Protein AF-A0A7C8UYN5-F1 (afdb_monomer_lite)

Secondary structure (DSSP, 8-state):
--GGGS-HHHHHHHHHT-S-HHHHHHHHHH-HHHHGGGGSTTHHHHHHHHHHHHHHHH--HHHHHHHHHHHHHHHT-GGGGGG-----HHHHHHHTTTS-HHHHHHHHHHHHHHHHHHHHHHHHHH-TTSPPPSSPPPHHHHHHHHHHHHHHHHHHHHT--TT-SS------SS-TTHHHHHHHTT--SSSTTTHHHHHHHHHHHHHHHHHHHHHHHHHHHTTT---SSHHHHHHHHHHHHHHHHH-HHHHHSS-S-HHHHHHHHHS-HHHHHHHHHHHHHHHHHTT--S-------------SHHHHHHHHHHHHT--SHHHHHHHHHHHHHHHHHS-TT-HHHHHHTTHHHHHHHHHHHSPPP--TT-HHHHHHHHHHHHHHHHHHHHHHHHTGGG-S-HHHH--EEEEE--------------------EEEEE---TT-HHHHHHHHHHHHH-TT-TTBTT--TTPPP----SSHHHHHHHHHHHHHHHHHHHHHHHHHHHHHHHHHH-HHHHHHTHHHHHHHTSHHHHHHHHHHHHHHHHHHHHHHHHHHHHHHHHHTT-TTGGGSGGG---SS--GGG-SSHHHIIIIIS-GGGHHHHHHHHHHHHHHHH-S-GGGS-HHHHHHHHHHHHHHHHHHHHHHHHHHHHHHHHHTT-PPPTTPPPHHHHHHHHHHHHHHHHHHHHHHHHHTT----HHHHHH-HHHHHHHHHHHHHHHHHHHIIIIIHHHHHHTTPPPTTSSS---

Foldseek 3Di:
DDPVPDDPVVLLVVLLQAQAPVVSVVCLVVDVNNVVVCVDPCVVVSVVSNLVNVCVPQDDLLLLLLQVLVVCCVPPAPVCVVVPPDDDPVNSVVSSVVGDSVSSNVLLVVLLVVLVVVVVVLQCVPCVPDDRPPDDPPPVVSSVSSVVSSNVVSVLSVPDHPPDPDGDAPPDDDPPPVVVVVVVVPDDDDPCPPVVVVCVVVCVVVVCVVVVVVVCCCVVCVVVCPPVDPVSVVVVVVVVVVDNRPDPPVVVVPPDDPVVVVVLVVDPPVVNVVVVVVVVCVVVVVVDPDDDDDDDDDDDDDPDPVVLVVCVVVLLVCLALVVLLVVLLVLQLVLQLDALPDPVSVVSLCVSVVSLVCCLVPPHADALPCLVSLVVLLVSLLSSLLLNLLCCLQDPLVHSPSQVVKWFWAFDPPPPPDPDDDDDDDPDDPPTDTDTHGQPNPDSVSSSVVSVVSSQQLQQQRMPNHDPQFADFDFDPDLVVLLVVLVVLLVVLVVLLVVLVVVVVLLVCCQPPVVNVVVVVVSNVVSVDPLSVLLSVLSNVVSNVLSVVSNVLSVQLCVCCVVVPPDCSVPSSSRGDQAYDPLQLLALCSCVRHGPRSRNQSSQQSVLLSVLCVPLNDDLVPGDPVSNVVSVLSSLQSSLQSVLCSNLSSLVSLCSNNVPDDDPPDDALSVLSSVLSNVSSVRVVVVVVVCVVVVHDPDSVRQVVDPVSSVNSNVVSSSVSSPSCVPSHVVSSCVSSPADDPPDPDDGD

Organism: Orbilia oligospora (NCBI:txid2813651)

Sequence (749 aa):
MSLLSLPFELKLHILGDISSEVDLQSLTSSCTELRTIKDSKYWPDVKQKVLDNEARENTTVELVTLSKLLEVKKTAGYTGFANLPEIGEKTLKSDLKNIDLQVLCNLRLTIRWCTKKFYKAYMKATAPNDPPLTFPPPLVTMKELDDAVCYLWLILEANSDPRSSYPCMLRAPILDWQVYKAAQELYDGAVTHRFGYMHLVIDDKLVKLGKACKKALLKRFGNILDFASEKDKSSFFYWIDTFTKWGFPKIILLGAKIERLKTLLSVPMRERVKLVEDIYRFAVILDDRHGCLSRSTRQRRQECLPVAIAILANAMALNTLQLACATTPLITITILSLPTTSLIRQILYPLPALLFFQTLISPPKFPSSDIDAIQEAFKLGTLYSSFGFAFCHYLYAYGYNTPKYFYKLKLINKSSNNNENGGANNTKEKSEEFEREEYPENSWWGRVKWSLSLVTALRGIGWNFQISSLPETKFPSSKGACIRQTAVTIILAHVSWFTAGAICGFIARLLRDPEFAGRYSLLHSLFGNMLVQMAVVSGAWGIRNIAFTVLLSSYLKIIFVGLEVGGGWGDIQQWPRMFGYFEDCWSVKSVWGKVWHQSIRKCIQVPGDKIANMVFGTDPKRLPYPIQLLRRVFLLFSAFSISGFIHASGSYFIVVGTNYTQPPGKNPPWYYTFLFFISQALFIIVEEVTFWVLGVFNTGAEVKKSKVRWIFGIGYTTLWFIWCTPVLWADPESRVVGFMPLGMEGEGI

pLDDT: mean 72.73, std 21.85, range [27.45, 97.69]

Structure (mmCIF, N/CA/C/O backbone):
data_AF-A0A7C8UYN5-F1
#
_entry.id   AF-A0A7C8UYN5-F1
#
loop_
_atom_site.group_PDB
_atom_site.id
_atom_site.type_symbol
_atom_site.label_atom_id
_atom_site.label_alt_id
_atom_site.label_comp_id
_atom_site.label_asym_id
_atom_site.label_entity_id
_atom_site.label_seq_id
_atom_site.pdbx_PDB_ins_code
_atom_site.Cartn_x
_atom_site.Cartn_y
_atom_site.Cartn_z
_atom_site.occupancy
_atom_site.B_iso_or_equiv
_atom_site.auth_seq_id
_atom_site.auth_comp_id
_atom_site.auth_asym_id
_atom_site.auth_atom_id
_atom_site.pdbx_PDB_model_num
ATOM 1 N N . MET A 1 1 ? 47.851 78.051 3.483 1.00 57.28 1 MET A N 1
ATOM 2 C CA . MET A 1 1 ? 47.819 78.293 2.024 1.00 57.28 1 MET A CA 1
ATOM 3 C C . MET A 1 1 ? 46.411 77.970 1.549 1.00 57.28 1 MET A C 1
ATOM 5 O O . MET A 1 1 ? 45.900 76.931 1.950 1.00 57.28 1 MET A O 1
ATOM 9 N N . SER A 1 2 ? 45.742 78.861 0.815 1.00 72.44 2 SER A N 1
ATOM 10 C CA . SER A 1 2 ? 44.385 78.571 0.331 1.00 72.44 2 SER A CA 1
ATOM 11 C C . SER A 1 2 ? 44.448 77.456 -0.714 1.00 72.44 2 SER A C 1
ATOM 13 O O . SER A 1 2 ? 45.370 77.441 -1.530 1.00 72.44 2 SER A O 1
ATOM 15 N N . LEU A 1 3 ? 43.475 76.539 -0.731 1.00 69.88 3 LEU A N 1
ATOM 16 C CA . LEU A 1 3 ? 43.363 75.534 -1.799 1.00 69.88 3 LEU A CA 1
ATOM 17 C C . LEU A 1 3 ? 43.325 76.194 -3.189 1.00 69.88 3 LEU A C 1
ATOM 19 O O . LEU A 1 3 ? 43.800 75.611 -4.159 1.00 69.88 3 LEU A O 1
ATOM 23 N N . LEU A 1 4 ? 42.851 77.443 -3.275 1.00 72.12 4 LEU A N 1
ATOM 24 C CA . LEU A 1 4 ? 42.855 78.255 -4.494 1.00 72.12 4 LEU A CA 1
ATOM 25 C C . LEU A 1 4 ? 44.264 78.470 -5.059 1.00 72.12 4 LEU A C 1
ATOM 27 O O . LEU A 1 4 ? 44.443 78.364 -6.269 1.00 72.12 4 LEU A O 1
ATOM 31 N N . SER A 1 5 ? 45.258 78.703 -4.197 1.00 80.38 5 SER A N 1
ATOM 32 C CA . SER A 1 5 ? 46.627 79.060 -4.591 1.00 80.38 5 SER A CA 1
ATOM 33 C C . SER A 1 5 ? 47.533 77.861 -4.886 1.00 80.38 5 SER A C 1
ATOM 35 O O . SER A 1 5 ? 48.714 78.049 -5.162 1.00 80.38 5 SER A O 1
ATOM 37 N N . LEU A 1 6 ? 47.020 76.630 -4.790 1.00 86.12 6 LEU A N 1
ATOM 38 C CA . LEU A 1 6 ? 47.802 75.445 -5.133 1.00 86.12 6 LEU A CA 1
ATOM 39 C C . LEU A 1 6 ? 47.871 75.265 -6.661 1.00 86.12 6 LEU A C 1
ATOM 41 O O . LEU A 1 6 ? 46.830 75.385 -7.322 1.00 86.12 6 LEU A O 1
ATOM 45 N N . PRO A 1 7 ? 49.051 74.935 -7.222 1.00 90.12 7 PRO A N 1
ATOM 46 C CA . PRO A 1 7 ? 49.184 74.537 -8.620 1.00 90.12 7 PRO A CA 1
ATOM 47 C C . PRO A 1 7 ? 48.244 73.380 -8.968 1.00 90.12 7 PRO A C 1
ATOM 49 O O . PRO A 1 7 ? 47.935 72.537 -8.118 1.00 90.12 7 PRO A O 1
ATOM 52 N N . PHE A 1 8 ? 47.780 73.336 -10.215 1.00 89.00 8 PHE A N 1
ATOM 53 C CA . PHE A 1 8 ? 46.820 72.333 -10.679 1.00 89.00 8 PHE A CA 1
ATOM 54 C C . PHE A 1 8 ? 47.363 70.905 -10.515 1.00 89.00 8 PHE A C 1
ATOM 56 O O . PHE A 1 8 ? 46.652 70.014 -10.058 1.00 89.00 8 PHE A O 1
ATOM 63 N N . GLU A 1 9 ? 48.653 70.718 -10.769 1.00 89.62 9 GLU A N 1
ATOM 64 C CA . GLU A 1 9 ? 49.385 69.463 -10.609 1.00 89.62 9 GLU A CA 1
ATOM 65 C C . GLU A 1 9 ? 49.393 69.005 -9.148 1.00 89.62 9 GLU A C 1
ATOM 67 O O . GLU A 1 9 ? 49.200 67.825 -8.859 1.00 89.62 9 GLU A O 1
ATOM 72 N N . LEU A 1 10 ? 49.543 69.946 -8.210 1.00 85.75 10 LEU A N 1
ATOM 73 C CA . LEU A 1 10 ? 49.520 69.642 -6.782 1.00 85.75 10 LEU A CA 1
ATOM 74 C C . LEU A 1 10 ? 48.108 69.262 -6.321 1.00 85.75 10 LEU A C 1
ATOM 76 O O . LEU A 1 10 ? 47.950 68.367 -5.498 1.00 85.75 10 LEU A O 1
ATOM 80 N N . LYS A 1 11 ? 47.069 69.891 -6.886 1.00 89.94 11 LYS A N 1
ATOM 81 C CA . LYS A 1 11 ? 45.670 69.507 -6.637 1.00 89.94 11 LYS A CA 1
ATOM 82 C C . LYS A 1 11 ? 45.378 68.100 -7.160 1.00 89.94 11 LYS A C 1
ATOM 84 O O . LYS A 1 11 ? 44.735 67.325 -6.459 1.00 89.94 11 LYS A O 1
ATOM 89 N N . LEU A 1 12 ? 45.879 67.751 -8.349 1.00 89.50 12 LEU A N 1
ATOM 90 C CA . LEU A 1 12 ? 45.783 66.390 -8.887 1.00 89.50 12 LEU A CA 1
ATOM 91 C C . LEU A 1 12 ? 46.515 65.375 -8.003 1.00 89.50 12 LEU A C 1
ATOM 93 O O . LEU A 1 12 ? 45.992 64.286 -7.785 1.00 89.50 12 LEU A O 1
ATOM 97 N N . HIS A 1 13 ? 47.685 65.732 -7.467 1.00 85.56 13 HIS A N 1
ATOM 98 C CA . HIS A 1 13 ? 48.435 64.872 -6.549 1.00 85.56 13 HIS A CA 1
ATOM 99 C C . HIS A 1 13 ? 47.675 64.648 -5.237 1.00 85.56 13 HIS A C 1
ATOM 101 O O . HIS A 1 13 ? 47.479 63.507 -4.835 1.00 85.56 13 HIS A O 1
ATOM 107 N N . ILE A 1 14 ? 47.164 65.719 -4.620 1.00 86.19 14 ILE A N 1
ATOM 108 C CA . ILE A 1 14 ? 46.371 65.644 -3.383 1.00 86.19 14 ILE A CA 1
ATOM 109 C C . ILE A 1 14 ? 45.129 64.773 -3.585 1.00 86.19 14 ILE A C 1
ATOM 111 O O . ILE A 1 14 ? 44.819 63.948 -2.734 1.00 86.19 14 ILE A O 1
ATOM 115 N N . LEU A 1 15 ? 44.419 64.942 -4.706 1.00 88.62 15 LEU A N 1
ATOM 116 C CA . LEU A 1 15 ? 43.249 64.121 -5.012 1.00 88.62 15 LEU A CA 1
ATOM 117 C C . LEU A 1 15 ? 43.621 62.665 -5.306 1.00 88.62 15 LEU A C 1
ATOM 119 O O . LEU A 1 15 ? 42.884 61.769 -4.909 1.00 88.62 15 LEU A O 1
ATOM 123 N N . GLY A 1 16 ? 44.745 62.435 -5.986 1.00 86.00 16 GLY A N 1
ATOM 124 C CA . GLY A 1 16 ? 45.248 61.103 -6.310 1.00 86.00 16 GLY A CA 1
ATOM 125 C C . GLY A 1 16 ? 45.734 60.314 -5.095 1.00 86.00 16 GLY A C 1
ATOM 126 O O . GLY A 1 16 ? 45.709 59.092 -5.152 1.00 86.00 16 GLY A O 1
ATOM 127 N N . ASP A 1 17 ? 46.120 60.983 -4.005 1.00 84.94 17 ASP A N 1
ATOM 128 C CA . ASP A 1 17 ? 46.572 60.360 -2.751 1.00 84.94 17 ASP A CA 1
ATOM 129 C C . ASP A 1 17 ? 45.427 60.018 -1.783 1.00 84.94 17 ASP A C 1
ATOM 131 O O . ASP A 1 17 ? 45.658 59.489 -0.695 1.00 84.94 17 ASP A O 1
ATOM 135 N N . ILE A 1 18 ? 44.176 60.307 -2.150 1.00 85.38 18 ILE A N 1
ATOM 136 C CA . ILE A 1 18 ? 43.024 59.959 -1.317 1.00 85.38 18 ILE A CA 1
ATOM 137 C C . ILE A 1 18 ? 42.875 58.431 -1.259 1.00 85.38 18 ILE A C 1
ATOM 139 O O . ILE A 1 18 ? 42.995 57.734 -2.266 1.00 85.38 18 ILE A O 1
ATOM 143 N N . SER A 1 19 ? 42.600 57.911 -0.062 1.00 75.44 19 SER A N 1
ATOM 144 C CA . SER A 1 19 ? 42.584 56.471 0.231 1.00 75.44 19 SER A CA 1
ATOM 145 C C . SER A 1 19 ? 41.237 55.775 -0.003 1.00 75.44 19 SER A C 1
ATOM 147 O O . SER A 1 19 ? 41.149 54.553 0.144 1.00 75.44 19 SER A O 1
ATOM 149 N N . SER A 1 20 ? 40.174 56.522 -0.337 1.00 78.44 20 SER A N 1
ATOM 150 C CA . SER A 1 20 ? 38.882 55.946 -0.730 1.00 78.44 20 SER A CA 1
ATOM 151 C C . SER A 1 20 ? 38.098 56.794 -1.732 1.00 78.44 20 SER A C 1
ATOM 153 O O . SER A 1 20 ? 38.098 58.028 -1.676 1.00 78.44 20 SER A O 1
ATOM 155 N N . GLU A 1 21 ? 37.349 56.133 -2.615 1.00 77.81 21 GLU A N 1
ATOM 156 C CA . GLU A 1 21 ? 36.491 56.790 -3.602 1.00 77.81 21 GLU A CA 1
ATOM 157 C C . GLU A 1 21 ? 35.384 57.620 -2.928 1.00 77.81 21 GLU A C 1
ATOM 159 O O . GLU A 1 21 ? 35.004 58.681 -3.425 1.00 77.81 21 GLU A O 1
ATOM 164 N N . VAL A 1 22 ? 34.892 57.191 -1.757 1.00 71.56 22 VAL A N 1
ATOM 165 C CA . VAL A 1 22 ? 33.890 57.948 -0.981 1.00 71.56 22 VAL A CA 1
ATOM 166 C C . VAL A 1 22 ? 34.446 59.288 -0.533 1.00 71.56 22 VAL A C 1
ATOM 168 O O . VAL A 1 22 ? 33.753 60.300 -0.635 1.00 71.56 22 VAL A O 1
ATOM 171 N N . ASP A 1 23 ? 35.681 59.300 -0.038 1.00 78.56 23 ASP A N 1
ATOM 172 C CA . ASP A 1 23 ? 36.316 60.522 0.438 1.00 78.56 23 ASP A CA 1
ATOM 173 C C . ASP A 1 23 ? 36.646 61.437 -0.744 1.00 78.56 23 ASP A C 1
ATOM 175 O O . ASP A 1 23 ? 36.389 62.636 -0.666 1.00 78.56 23 ASP A O 1
ATOM 179 N N . LEU A 1 24 ? 37.067 60.875 -1.885 1.00 85.75 24 LEU A N 1
ATOM 180 C CA . LEU A 1 24 ? 37.247 61.618 -3.135 1.00 85.75 24 LEU A CA 1
ATOM 181 C C . LEU A 1 24 ? 35.930 62.267 -3.597 1.00 85.75 24 LEU A C 1
ATOM 183 O O . LEU A 1 24 ? 35.899 63.455 -3.928 1.00 85.75 24 LEU A O 1
ATOM 187 N N . GLN A 1 25 ? 34.823 61.517 -3.594 1.00 80.50 25 GLN A N 1
ATOM 188 C CA . GLN A 1 25 ? 33.498 62.025 -3.967 1.00 80.50 25 GLN A CA 1
ATOM 189 C C . GLN A 1 25 ? 32.995 63.080 -2.976 1.00 80.50 25 GLN A C 1
ATOM 191 O O . GLN A 1 25 ? 32.455 64.105 -3.393 1.00 80.50 25 GLN A O 1
ATOM 196 N N . SER A 1 26 ? 33.194 62.869 -1.675 1.00 76.94 26 SER A N 1
ATOM 197 C CA . SER A 1 26 ? 32.811 63.820 -0.630 1.00 76.94 26 SER A CA 1
ATOM 198 C C . SER A 1 26 ? 33.602 65.123 -0.751 1.00 76.94 26 SER A C 1
ATOM 200 O O . SER A 1 26 ? 33.014 66.207 -0.755 1.00 76.94 26 SER A O 1
ATOM 202 N N . LEU A 1 27 ? 34.923 65.028 -0.926 1.00 82.38 27 LEU A N 1
ATOM 203 C CA . LEU A 1 27 ? 35.824 66.172 -1.035 1.00 82.38 27 LEU A CA 1
ATOM 204 C C . LEU A 1 27 ? 35.528 66.997 -2.294 1.00 82.38 27 LEU A C 1
ATOM 206 O O . LEU A 1 27 ? 35.374 68.211 -2.208 1.00 82.38 27 LEU A O 1
ATOM 210 N N . THR A 1 28 ? 35.358 66.347 -3.449 1.00 84.81 28 THR A N 1
ATOM 211 C CA . THR A 1 28 ? 35.028 67.037 -4.713 1.00 84.81 28 THR A CA 1
ATOM 212 C C . THR A 1 28 ? 33.603 67.589 -4.762 1.00 84.81 28 THR A C 1
ATOM 214 O O . THR A 1 28 ? 33.337 68.561 -5.470 1.00 84.81 28 THR A O 1
ATOM 217 N N . SER A 1 29 ? 32.674 67.018 -3.992 1.00 77.81 29 SER A N 1
ATOM 218 C CA . SER A 1 29 ? 31.318 67.565 -3.862 1.00 77.81 29 SER A CA 1
ATOM 219 C C . SER A 1 29 ? 31.284 68.784 -2.940 1.00 77.81 29 SER A C 1
ATOM 221 O O . SER A 1 29 ? 30.572 69.748 -3.234 1.00 77.81 29 SER A O 1
ATOM 223 N N . SER A 1 30 ? 32.071 68.756 -1.862 1.00 77.44 30 SER A N 1
ATOM 224 C CA . SER A 1 30 ? 32.066 69.776 -0.805 1.00 77.44 30 SER A CA 1
ATOM 225 C C . SER A 1 30 ? 32.988 70.965 -1.100 1.00 77.44 30 SER A C 1
ATOM 227 O O . SER A 1 30 ? 32.722 72.063 -0.626 1.00 77.44 30 SER A O 1
ATOM 229 N N . CYS A 1 31 ? 34.045 70.770 -1.894 1.00 84.62 31 CYS A N 1
ATOM 230 C CA . CYS A 1 31 ? 35.003 71.809 -2.277 1.00 84.62 31 CYS A CA 1
ATOM 231 C C . CYS A 1 31 ? 34.793 72.206 -3.743 1.00 84.62 31 CYS A C 1
ATOM 233 O O . CYS A 1 31 ? 35.089 71.441 -4.665 1.00 84.62 31 CYS A O 1
ATOM 235 N N . THR A 1 32 ? 34.271 73.413 -3.962 1.00 81.69 32 THR A N 1
ATOM 236 C CA . THR A 1 32 ? 33.956 73.966 -5.289 1.00 81.69 32 THR A CA 1
ATOM 237 C C . THR A 1 32 ? 35.170 74.020 -6.212 1.00 81.69 32 THR A C 1
ATOM 239 O O . THR A 1 32 ? 35.045 73.812 -7.415 1.00 81.69 32 THR A O 1
ATOM 242 N N . GLU A 1 33 ? 36.354 74.216 -5.646 1.00 80.56 33 GLU A N 1
ATOM 243 C CA . GLU A 1 33 ? 37.623 74.377 -6.353 1.00 80.56 33 GLU A CA 1
ATOM 244 C C . GLU A 1 33 ? 38.173 73.047 -6.875 1.00 80.56 33 GLU A C 1
ATOM 246 O O . GLU A 1 33 ? 38.881 73.020 -7.878 1.00 80.56 33 GLU A O 1
ATOM 251 N N . LEU A 1 34 ? 37.850 71.941 -6.199 1.00 84.69 34 LEU A N 1
ATOM 252 C CA . LEU A 1 34 ? 38.214 70.589 -6.626 1.00 84.69 34 LEU A CA 1
ATOM 253 C C . LEU A 1 34 ? 37.150 69.986 -7.551 1.00 84.69 34 LEU A C 1
ATOM 255 O O . LEU A 1 34 ? 37.419 69.010 -8.249 1.00 84.69 34 LEU A O 1
ATOM 259 N N . ARG A 1 35 ? 35.952 70.581 -7.600 1.00 86.12 35 ARG A N 1
ATOM 260 C CA . ARG A 1 35 ? 34.853 70.133 -8.460 1.00 86.12 35 ARG A CA 1
ATOM 261 C C . ARG A 1 35 ? 35.193 70.256 -9.944 1.00 86.12 35 ARG A C 1
ATOM 263 O O . ARG A 1 35 ? 34.884 69.342 -10.695 1.00 86.12 35 ARG A O 1
ATOM 270 N N . THR A 1 36 ? 35.870 71.329 -10.354 1.00 85.19 36 THR A N 1
ATOM 271 C CA . THR A 1 36 ? 36.264 71.563 -11.759 1.00 85.19 36 THR A CA 1
ATOM 272 C C . THR A 1 36 ? 37.282 70.543 -12.272 1.00 85.19 36 THR A C 1
ATOM 274 O O . THR A 1 36 ? 37.363 70.293 -13.472 1.00 85.19 36 THR A O 1
ATOM 277 N N . ILE A 1 37 ? 38.028 69.891 -11.372 1.00 86.88 37 ILE A N 1
ATOM 278 C CA . ILE A 1 37 ? 38.976 68.826 -11.725 1.00 86.88 37 ILE A CA 1
ATOM 279 C C . ILE A 1 37 ? 38.239 67.581 -12.235 1.00 86.88 37 ILE A C 1
ATOM 281 O O . ILE A 1 37 ? 38.787 66.859 -13.068 1.00 86.88 37 ILE A O 1
ATOM 285 N N . LYS A 1 38 ? 36.983 67.369 -11.812 1.00 86.06 38 LYS A N 1
ATOM 286 C CA . LYS A 1 38 ? 36.126 66.264 -12.267 1.00 86.06 38 LYS A CA 1
ATOM 287 C C . LYS A 1 38 ? 35.882 66.279 -13.775 1.00 86.06 38 LYS A C 1
ATOM 289 O O . LYS A 1 38 ? 35.757 65.219 -14.383 1.00 86.06 38 LYS A O 1
ATOM 294 N N . ASP A 1 39 ? 35.855 67.473 -14.354 1.00 87.25 39 ASP A N 1
ATOM 295 C CA . ASP A 1 39 ? 35.611 67.690 -15.779 1.00 87.25 39 ASP A CA 1
ATOM 296 C C . ASP A 1 39 ? 36.923 67.752 -16.583 1.00 87.25 39 ASP A C 1
ATOM 298 O O . ASP A 1 39 ? 36.915 67.907 -17.803 1.00 87.25 39 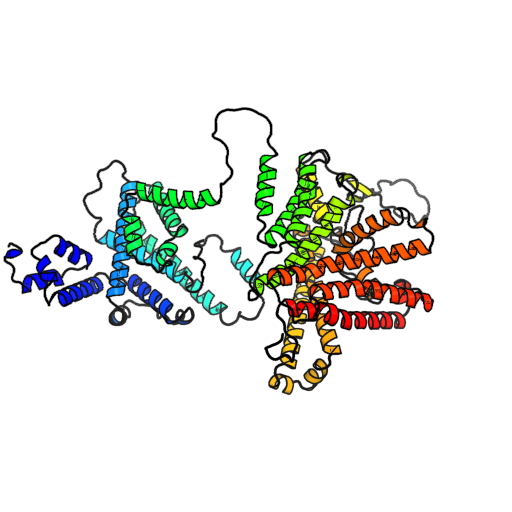ASP A O 1
ATOM 302 N N . SER A 1 40 ? 38.076 67.622 -15.915 1.00 90.19 40 SER A N 1
ATOM 303 C CA . SER A 1 40 ? 39.380 67.619 -16.574 1.00 90.19 40 SER A CA 1
ATOM 304 C C . SER 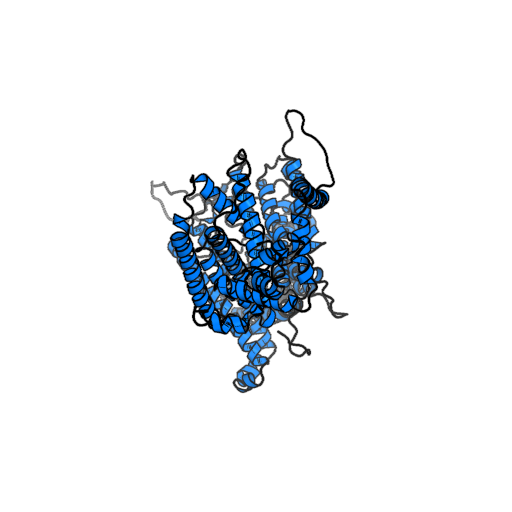A 1 40 ? 39.698 66.262 -17.205 1.00 90.19 40 SER A C 1
ATOM 306 O O . SER A 1 40 ? 39.305 65.206 -16.705 1.00 90.19 40 SER A O 1
ATOM 308 N N . LYS A 1 41 ? 40.523 66.273 -18.259 1.00 91.38 41 LYS A N 1
ATOM 309 C CA . LYS A 1 41 ? 41.015 65.043 -18.906 1.00 91.38 41 LYS A CA 1
ATOM 310 C C . LYS A 1 41 ? 41.833 64.127 -17.980 1.00 91.38 41 LYS A C 1
ATOM 312 O O . LYS A 1 41 ? 42.033 62.971 -18.323 1.00 91.38 41 LYS A O 1
ATOM 317 N N . TYR A 1 42 ? 42.296 64.635 -16.833 1.00 89.38 42 TYR A N 1
ATOM 318 C CA . TYR A 1 42 ? 43.110 63.905 -15.851 1.00 89.38 42 TYR A CA 1
ATOM 319 C C . TYR A 1 42 ? 42.271 63.229 -14.757 1.00 89.38 42 TYR A C 1
ATOM 321 O O . TYR A 1 42 ? 42.800 62.497 -13.923 1.00 89.38 42 TYR A O 1
ATOM 329 N N . TRP A 1 43 ? 40.957 63.467 -14.735 1.00 90.94 43 TRP A N 1
ATOM 330 C CA . TRP A 1 43 ? 40.057 62.857 -13.761 1.00 90.94 43 TRP A CA 1
ATOM 331 C C . TRP A 1 43 ? 40.046 61.317 -13.780 1.00 90.94 43 TRP A C 1
ATOM 333 O O . TRP A 1 43 ? 40.000 60.730 -12.696 1.00 90.94 43 TRP A O 1
ATOM 343 N N . PRO A 1 44 ? 40.125 60.635 -14.944 1.00 89.25 44 PRO A N 1
ATOM 344 C CA . PRO A 1 44 ? 40.264 59.180 -14.978 1.00 89.25 44 PRO A CA 1
ATOM 345 C C . PRO A 1 44 ? 41.520 58.693 -14.247 1.00 89.25 44 PRO A C 1
ATOM 347 O O . PRO A 1 44 ? 41.425 57.751 -13.468 1.00 89.25 44 PRO A O 1
ATOM 350 N N . ASP A 1 45 ? 42.653 59.383 -14.407 1.00 87.88 45 ASP A N 1
ATOM 351 C CA . ASP A 1 45 ? 43.916 59.020 -13.748 1.00 87.88 45 ASP A CA 1
ATOM 352 C C . ASP A 1 45 ? 43.844 59.230 -12.231 1.00 87.88 45 ASP A C 1
ATOM 354 O O . ASP A 1 45 ? 44.327 58.402 -11.461 1.00 87.88 45 ASP A O 1
ATOM 358 N N . VAL A 1 46 ? 43.205 60.317 -11.782 1.00 88.81 46 VAL A N 1
ATOM 359 C CA . VAL A 1 46 ? 42.949 60.570 -10.353 1.00 88.81 46 VAL A CA 1
ATOM 360 C C . VAL A 1 46 ? 42.052 59.481 -9.770 1.00 88.81 46 VAL A C 1
ATOM 362 O O . VAL A 1 46 ? 42.364 58.932 -8.717 1.00 88.81 46 VAL A O 1
ATOM 365 N N . LYS A 1 47 ? 40.964 59.126 -10.462 1.00 85.06 47 LYS A N 1
ATOM 366 C CA . LYS A 1 47 ? 40.081 58.034 -10.041 1.00 85.06 47 LYS A CA 1
ATOM 367 C C . LYS A 1 47 ? 40.813 56.704 -9.978 1.00 85.06 47 LYS A C 1
ATOM 369 O O . LYS A 1 47 ? 40.657 55.998 -8.991 1.00 85.06 47 LYS A O 1
ATOM 374 N N . GLN A 1 48 ? 41.622 56.386 -10.985 1.00 83.44 48 GLN A N 1
ATOM 375 C CA . GLN A 1 48 ? 42.388 55.147 -11.005 1.00 83.44 48 GLN A CA 1
ATOM 376 C C . GLN A 1 48 ? 43.392 55.101 -9.851 1.00 83.44 48 GLN A C 1
ATOM 378 O O . GLN A 1 48 ? 43.439 54.103 -9.147 1.00 83.44 48 GLN A O 1
ATOM 383 N N . LYS A 1 49 ? 44.110 56.196 -9.567 1.00 85.12 49 LYS A N 1
ATOM 384 C CA . LYS A 1 49 ? 45.021 56.269 -8.412 1.00 85.12 49 LYS A CA 1
ATOM 385 C C . LYS A 1 49 ? 44.307 56.097 -7.073 1.00 85.12 49 LYS A C 1
ATOM 387 O O . LYS A 1 49 ? 44.813 55.397 -6.203 1.00 85.12 49 LYS A O 1
ATOM 392 N N . VAL A 1 50 ? 43.127 56.694 -6.905 1.00 81.88 50 VAL A N 1
ATOM 393 C CA . VAL A 1 50 ? 42.326 56.526 -5.682 1.00 81.88 50 VAL A CA 1
ATOM 394 C C . VAL A 1 50 ? 41.791 55.100 -5.559 1.00 81.88 50 VAL A C 1
ATOM 396 O O . VAL A 1 50 ? 41.825 54.541 -4.465 1.00 81.88 50 VAL A O 1
ATOM 399 N N . LEU A 1 51 ? 41.372 54.477 -6.665 1.00 75.56 51 LEU A N 1
ATOM 400 C CA . LEU A 1 51 ? 41.008 53.057 -6.697 1.00 75.56 51 LEU A CA 1
ATOM 401 C C . LEU A 1 51 ? 42.208 52.167 -6.349 1.00 75.56 51 LEU A C 1
ATOM 403 O O . LEU A 1 51 ? 42.065 51.234 -5.564 1.00 75.56 51 LEU A O 1
ATOM 407 N N . ASP A 1 52 ? 43.398 52.477 -6.862 1.00 75.69 52 ASP A N 1
ATOM 408 C CA . ASP A 1 52 ? 44.630 51.745 -6.564 1.00 75.69 52 ASP A CA 1
ATOM 409 C C . ASP A 1 52 ? 45.041 51.913 -5.091 1.00 75.69 52 ASP A C 1
ATOM 411 O O . ASP A 1 52 ? 45.471 50.951 -4.450 1.00 75.69 52 ASP A O 1
ATOM 415 N N . ASN A 1 53 ? 44.869 53.106 -4.514 1.00 77.38 53 ASN A N 1
ATOM 416 C CA . ASN A 1 53 ? 45.101 53.362 -3.091 1.00 77.38 53 ASN A CA 1
ATOM 417 C C . ASN A 1 53 ? 44.096 52.621 -2.208 1.00 77.38 53 ASN A C 1
ATOM 419 O O . ASN A 1 53 ? 44.491 51.963 -1.243 1.00 77.38 53 ASN A O 1
ATOM 423 N N . GLU A 1 54 ? 42.812 52.668 -2.562 1.00 71.12 54 GLU A N 1
ATOM 424 C CA . GLU A 1 54 ? 41.753 51.947 -1.860 1.00 71.12 54 GLU A CA 1
ATOM 425 C C . GLU A 1 54 ? 41.937 50.428 -1.975 1.00 71.12 54 GLU A C 1
ATOM 427 O O . GLU A 1 54 ? 41.708 49.687 -1.016 1.00 71.12 54 GLU A O 1
ATOM 432 N N . ALA A 1 55 ? 42.442 49.946 -3.108 1.00 68.19 55 ALA A N 1
ATOM 433 C CA . ALA A 1 55 ? 42.832 48.558 -3.256 1.00 68.19 55 ALA A CA 1
ATOM 434 C C . ALA A 1 55 ? 44.051 48.226 -2.377 1.00 68.19 55 ALA A C 1
ATOM 436 O O . ALA A 1 55 ? 44.048 47.222 -1.666 1.00 68.19 55 ALA A O 1
ATOM 437 N N . ARG A 1 56 ? 45.084 49.071 -2.364 1.00 71.94 56 ARG A N 1
ATOM 438 C CA . ARG A 1 56 ? 46.352 48.816 -1.665 1.00 71.94 56 ARG A CA 1
ATOM 439 C C . ARG A 1 56 ? 46.240 48.849 -0.141 1.00 71.94 56 ARG A C 1
ATOM 441 O O . ARG A 1 56 ? 46.801 47.986 0.525 1.00 71.94 56 ARG A O 1
ATOM 448 N N . GLU A 1 57 ? 45.565 49.844 0.421 1.00 67.19 57 GLU A N 1
ATOM 449 C CA . GLU A 1 57 ? 45.580 50.099 1.876 1.00 67.19 57 GLU A CA 1
ATOM 450 C C . GLU A 1 57 ? 44.519 49.306 2.641 1.00 67.19 57 GLU A C 1
ATOM 452 O O . GLU A 1 57 ? 44.501 49.219 3.874 1.00 67.19 57 GLU A O 1
ATOM 457 N N . ASN A 1 58 ? 43.584 48.759 1.883 1.00 64.56 58 ASN A N 1
ATOM 458 C CA . ASN A 1 58 ? 42.236 48.620 2.365 1.00 64.56 58 ASN A CA 1
ATOM 459 C C . ASN A 1 58 ? 41.645 47.276 1.912 1.00 64.56 58 ASN A C 1
ATOM 461 O O . ASN A 1 58 ? 40.750 46.767 2.590 1.00 64.56 58 ASN A O 1
ATOM 465 N N . THR A 1 59 ? 42.154 46.645 0.850 1.00 68.00 59 THR A N 1
ATOM 466 C CA . THR A 1 59 ? 41.749 45.287 0.462 1.00 68.00 59 THR A CA 1
ATOM 467 C C . THR A 1 59 ? 42.168 44.253 1.497 1.00 68.00 59 THR A C 1
ATOM 469 O O . THR A 1 59 ? 43.332 44.172 1.884 1.00 68.00 59 THR A O 1
ATOM 472 N N . THR A 1 60 ? 41.211 43.428 1.905 1.00 71.81 60 THR A N 1
ATOM 473 C CA . THR A 1 60 ? 41.437 42.295 2.799 1.00 71.81 60 THR A CA 1
ATOM 474 C C . THR A 1 60 ? 41.357 40.976 2.037 1.00 71.81 60 THR A C 1
ATOM 476 O O . THR A 1 60 ? 40.786 40.903 0.942 1.00 71.81 60 THR A O 1
ATOM 479 N N . VAL A 1 61 ? 41.969 39.927 2.596 1.00 64.88 61 VAL A N 1
ATOM 480 C CA . VAL A 1 61 ? 41.978 38.580 1.997 1.00 64.88 61 VAL A CA 1
ATOM 481 C C . VAL A 1 61 ? 40.543 38.085 1.807 1.00 64.88 61 VAL A C 1
ATOM 483 O O . VAL A 1 61 ? 40.208 37.471 0.796 1.00 64.88 61 VAL A O 1
ATOM 486 N N . GLU A 1 62 ? 39.672 38.437 2.742 1.00 67.56 62 GLU A N 1
ATOM 487 C CA . GLU A 1 62 ? 38.248 38.152 2.762 1.00 67.56 62 GLU A CA 1
ATOM 488 C C . GLU A 1 62 ? 37.527 38.798 1.569 1.00 67.56 62 GLU A C 1
ATOM 490 O O . GLU A 1 62 ? 36.824 38.116 0.826 1.00 67.56 62 GLU A O 1
ATOM 495 N N . LEU A 1 63 ? 37.751 40.089 1.309 1.00 70.12 63 LEU A N 1
ATOM 496 C CA . LEU A 1 63 ? 37.097 40.795 0.201 1.00 70.12 63 LEU A CA 1
ATOM 497 C C . LEU A 1 63 ? 37.500 40.225 -1.171 1.00 70.12 63 LEU A C 1
ATOM 499 O O . LEU A 1 63 ? 36.657 40.062 -2.056 1.00 70.12 63 LEU A O 1
ATOM 503 N N . VAL A 1 64 ? 38.777 39.865 -1.328 1.00 73.25 64 VAL A N 1
ATOM 504 C CA . VAL A 1 64 ? 39.292 39.203 -2.539 1.00 73.25 64 VAL A CA 1
ATOM 505 C C . VAL A 1 64 ? 38.681 37.819 -2.714 1.00 73.25 64 VAL A C 1
ATOM 507 O O . VAL A 1 64 ? 38.248 37.465 -3.812 1.00 73.25 64 VAL A O 1
ATOM 510 N N . THR A 1 65 ? 38.592 37.058 -1.623 1.00 68.12 65 THR A N 1
ATOM 511 C CA . THR A 1 65 ? 37.957 35.736 -1.616 1.00 68.12 65 THR A CA 1
ATOM 512 C C . THR A 1 65 ? 36.485 35.837 -2.017 1.00 68.12 65 THR A C 1
ATOM 514 O O . THR A 1 65 ? 36.017 35.032 -2.820 1.00 68.12 65 THR A O 1
ATOM 517 N N . LEU A 1 66 ? 35.764 36.853 -1.529 1.00 69.25 66 LEU A N 1
ATOM 518 C CA . LEU A 1 66 ? 34.348 37.067 -1.838 1.00 69.25 66 LEU A CA 1
ATOM 519 C C . LEU A 1 66 ? 34.140 37.402 -3.312 1.00 69.25 66 LEU A C 1
ATOM 521 O O . LEU A 1 66 ? 33.255 36.839 -3.952 1.00 69.25 66 LEU A O 1
ATOM 525 N N . SER A 1 67 ? 34.984 38.273 -3.864 1.00 75.62 67 SER A N 1
ATOM 526 C CA . SER A 1 67 ? 34.939 38.629 -5.284 1.00 75.62 67 SER A CA 1
ATOM 527 C C . SER A 1 67 ? 35.150 37.403 -6.180 1.00 75.62 67 SER A C 1
ATOM 529 O O . SER A 1 67 ? 34.320 37.109 -7.041 1.00 75.62 67 SER A O 1
ATOM 531 N N . LYS A 1 68 ? 36.197 36.611 -5.907 1.00 70.19 68 LYS A N 1
ATOM 532 C CA . LYS A 1 68 ? 36.488 35.374 -6.650 1.00 70.19 68 LYS A CA 1
ATOM 533 C C . LYS A 1 68 ? 35.369 34.344 -6.536 1.00 70.19 68 LYS A C 1
ATOM 535 O O . LYS A 1 68 ? 35.019 33.698 -7.518 1.00 70.19 68 LYS A O 1
ATOM 540 N N . LEU A 1 69 ? 34.790 34.195 -5.347 1.00 63.41 69 LEU A N 1
ATOM 541 C CA . LEU A 1 69 ? 33.667 33.293 -5.108 1.00 63.41 69 LEU A CA 1
ATOM 542 C C . LEU A 1 69 ? 32.458 33.658 -5.983 1.00 63.41 69 LEU A C 1
ATOM 544 O O . LEU A 1 69 ? 31.854 32.786 -6.610 1.00 63.41 69 LEU A O 1
ATOM 548 N N . LEU A 1 70 ? 32.128 34.949 -6.053 1.00 66.44 70 LEU A N 1
ATOM 549 C CA . LEU A 1 70 ? 31.043 35.459 -6.892 1.00 66.44 70 LEU A CA 1
ATOM 550 C C . LEU A 1 70 ? 31.338 35.258 -8.388 1.00 66.44 70 LEU A C 1
ATOM 552 O O . LEU A 1 70 ? 30.438 34.907 -9.152 1.00 66.44 70 LEU A O 1
ATOM 556 N N . GLU A 1 71 ? 32.594 35.411 -8.807 1.00 67.31 71 GLU A N 1
ATOM 557 C CA . GLU A 1 71 ? 33.024 35.193 -10.191 1.00 67.31 71 GLU A CA 1
ATOM 558 C C . GLU A 1 71 ? 32.972 33.713 -10.609 1.00 67.31 71 GLU A C 1
ATOM 560 O O . GLU A 1 71 ? 32.427 33.387 -11.668 1.00 67.31 71 GLU A O 1
ATOM 565 N N . VAL A 1 72 ? 33.453 32.797 -9.761 1.00 61.34 72 VAL A N 1
ATOM 566 C CA . VAL A 1 72 ? 33.378 31.342 -9.993 1.00 61.34 72 VAL A CA 1
ATOM 567 C C . VAL A 1 72 ? 31.924 30.887 -10.099 1.00 61.34 72 VAL A C 1
ATOM 569 O O . VAL A 1 72 ? 31.582 30.105 -10.987 1.00 61.34 72 VAL A O 1
ATOM 572 N N . LYS A 1 73 ? 31.031 31.420 -9.256 1.00 63.56 73 LYS A N 1
ATOM 573 C CA . LYS A 1 73 ? 29.591 31.143 -9.360 1.00 63.56 73 LYS A CA 1
ATOM 574 C C . LYS A 1 73 ? 28.985 31.630 -10.669 1.00 63.56 73 LYS A C 1
ATOM 576 O O . LYS A 1 73 ? 28.129 30.947 -11.226 1.00 63.56 73 LYS A O 1
ATOM 581 N N . LYS A 1 74 ? 29.427 32.790 -11.157 1.00 65.00 74 LYS A N 1
ATOM 582 C CA . LYS A 1 74 ? 28.955 33.369 -12.417 1.00 65.00 74 LYS A CA 1
ATOM 583 C C . LYS A 1 74 ? 29.398 32.551 -13.635 1.00 65.00 74 LYS A C 1
ATOM 585 O O . LYS A 1 74 ? 28.672 32.516 -14.622 1.00 65.00 74 LYS A O 1
ATOM 590 N N . THR A 1 75 ? 30.572 31.920 -13.575 1.00 56.66 75 THR A N 1
ATOM 591 C CA . THR A 1 75 ? 31.232 31.304 -14.741 1.00 56.66 75 THR A CA 1
ATOM 592 C C . THR A 1 75 ? 31.151 29.777 -14.790 1.00 56.66 75 THR A C 1
ATOM 594 O O . THR A 1 75 ? 30.925 29.230 -15.865 1.00 56.66 75 THR A O 1
ATOM 597 N N . ALA A 1 76 ? 31.324 29.069 -13.669 1.00 51.12 76 ALA A N 1
ATOM 598 C CA . ALA A 1 76 ? 31.639 27.635 -13.693 1.00 51.12 76 ALA A CA 1
ATOM 599 C C . ALA A 1 76 ? 30.510 26.700 -13.221 1.00 51.12 76 ALA A C 1
ATOM 601 O O . ALA A 1 76 ? 30.586 25.488 -13.428 1.00 51.12 76 ALA A O 1
ATOM 602 N N . GLY A 1 77 ? 29.472 27.211 -12.551 1.00 58.06 77 GLY A N 1
ATOM 603 C CA . GLY A 1 77 ? 28.594 26.346 -11.756 1.00 58.06 77 GLY A CA 1
ATOM 604 C C . GLY A 1 77 ? 29.363 25.584 -10.655 1.00 58.06 77 GLY A C 1
ATOM 605 O O . GLY A 1 77 ? 30.563 25.766 -10.454 1.00 58.06 77 GLY A O 1
ATOM 606 N N . TYR A 1 78 ? 28.671 24.731 -9.894 1.00 46.56 78 TYR A N 1
ATOM 607 C CA . TYR A 1 78 ? 29.184 24.146 -8.639 1.00 46.56 78 TYR A CA 1
ATOM 608 C C . TYR A 1 78 ? 30.485 23.318 -8.777 1.00 46.56 78 TYR A C 1
ATOM 610 O O . TYR A 1 78 ? 31.195 23.114 -7.797 1.00 46.56 78 TYR A O 1
ATOM 618 N N . THR A 1 79 ? 30.848 22.864 -9.982 1.00 45.50 79 THR A N 1
ATOM 619 C CA . THR A 1 79 ? 32.040 22.030 -10.229 1.00 45.50 79 THR A CA 1
ATOM 620 C C . THR A 1 79 ? 33.370 22.785 -10.134 1.00 45.50 79 THR A C 1
ATOM 622 O O . THR A 1 79 ? 34.407 22.149 -9.974 1.00 45.50 79 THR A O 1
ATOM 625 N N . GLY A 1 80 ? 33.369 24.124 -10.184 1.00 51.81 80 GLY A N 1
ATOM 626 C CA . GLY A 1 80 ? 34.588 24.940 -10.046 1.00 51.81 80 GLY A CA 1
ATOM 627 C C . GLY A 1 80 ? 35.104 25.089 -8.607 1.00 51.81 80 GLY A C 1
ATOM 628 O O . GLY A 1 80 ? 36.246 25.493 -8.399 1.00 51.81 80 GLY A O 1
ATOM 629 N N . PHE A 1 81 ? 34.289 24.742 -7.606 1.00 50.25 81 PHE A N 1
ATOM 630 C CA . PHE A 1 81 ? 34.574 25.010 -6.192 1.00 50.25 81 PHE A CA 1
ATOM 631 C C . PHE A 1 81 ? 35.703 24.165 -5.596 1.00 50.25 81 PHE A C 1
ATOM 633 O O . PHE A 1 81 ? 36.448 24.652 -4.750 1.00 50.25 81 PHE A O 1
ATOM 640 N N . ALA A 1 82 ? 35.852 22.915 -6.040 1.00 48.44 82 ALA A N 1
ATOM 641 C CA . ALA A 1 82 ? 36.862 21.995 -5.509 1.00 48.44 82 ALA A CA 1
ATOM 642 C C . ALA A 1 82 ? 38.304 22.401 -5.871 1.00 48.44 82 ALA A C 1
ATOM 644 O O . ALA A 1 82 ? 39.249 21.931 -5.243 1.00 48.44 82 ALA A O 1
ATOM 645 N N . ASN A 1 83 ? 38.458 23.289 -6.857 1.00 49.62 83 ASN A N 1
ATOM 646 C CA . ASN A 1 83 ? 39.746 23.712 -7.397 1.00 49.62 83 ASN A CA 1
ATOM 647 C C . ASN A 1 83 ? 40.149 25.130 -6.965 1.00 49.62 83 ASN A C 1
ATOM 649 O O . ASN A 1 83 ? 41.132 25.647 -7.489 1.00 49.62 83 ASN A O 1
ATOM 653 N N . LEU A 1 84 ? 39.416 25.777 -6.048 1.00 50.72 84 LEU A N 1
ATOM 654 C CA . LEU A 1 84 ? 39.819 27.079 -5.510 1.00 50.72 84 LEU A CA 1
ATOM 655 C C . LEU A 1 84 ? 41.095 26.901 -4.665 1.00 50.72 84 LEU A C 1
ATOM 657 O O . LEU A 1 84 ? 41.032 26.253 -3.616 1.00 50.72 84 LEU A O 1
ATOM 661 N N . PRO A 1 85 ? 42.255 27.434 -5.097 1.00 50.50 85 PRO A N 1
ATOM 662 C CA . PRO A 1 85 ? 43.475 27.337 -4.311 1.00 50.50 85 PRO A CA 1
ATOM 663 C C . PRO A 1 85 ? 43.307 28.100 -2.994 1.00 50.50 85 PRO A C 1
ATOM 665 O O . PRO A 1 85 ? 42.643 29.136 -2.937 1.00 50.50 85 PRO A O 1
ATOM 668 N N . GLU A 1 86 ? 43.917 27.582 -1.930 1.00 50.84 86 GLU A N 1
ATOM 669 C CA . GLU A 1 86 ? 43.926 28.222 -0.615 1.00 50.84 86 GLU A CA 1
ATOM 670 C C . GLU A 1 86 ? 44.617 29.594 -0.740 1.00 50.84 86 GLU A C 1
ATOM 672 O O . GLU A 1 86 ? 45.802 29.677 -1.071 1.00 50.84 86 GLU A O 1
ATOM 677 N N . ILE A 1 87 ? 43.865 30.687 -0.558 1.00 52.19 87 ILE A N 1
ATOM 678 C CA . ILE A 1 87 ? 44.378 32.047 -0.777 1.00 52.19 87 ILE A CA 1
ATOM 679 C C . ILE A 1 87 ? 45.250 32.439 0.420 1.00 52.19 87 ILE A C 1
ATOM 681 O O . ILE A 1 87 ? 44.777 32.969 1.421 1.00 52.19 87 ILE A O 1
ATOM 685 N N . GLY A 1 88 ? 46.550 32.167 0.317 1.00 51.91 88 GLY A N 1
ATOM 686 C CA . GLY A 1 88 ? 47.557 32.685 1.240 1.00 51.91 88 GLY A CA 1
ATOM 687 C C . GLY A 1 88 ? 47.930 34.144 0.944 1.00 51.91 88 GLY A C 1
ATOM 688 O O . GLY A 1 88 ? 47.734 34.645 -0.165 1.00 51.91 88 GLY A O 1
ATOM 689 N N . GLU A 1 89 ? 48.551 34.817 1.913 1.00 49.44 89 GLU A N 1
ATOM 690 C CA . GLU A 1 89 ? 48.971 36.229 1.823 1.00 49.44 89 GLU A CA 1
ATOM 691 C C . GLU A 1 89 ? 49.932 36.510 0.642 1.00 49.44 89 GLU A C 1
ATOM 693 O O . GLU A 1 89 ? 49.902 37.584 0.043 1.00 49.44 89 GLU A O 1
ATOM 698 N N . LYS A 1 90 ? 50.737 35.514 0.233 1.00 52.19 90 LYS A N 1
ATOM 699 C CA . LYS A 1 90 ? 51.618 35.595 -0.952 1.00 52.19 90 LYS A CA 1
ATOM 700 C C . LYS A 1 90 ? 50.850 35.576 -2.284 1.00 52.19 90 LYS A C 1
ATOM 702 O O . LYS A 1 90 ? 51.254 36.261 -3.218 1.00 52.19 90 LYS A O 1
ATOM 707 N N . THR A 1 91 ? 49.742 34.841 -2.356 1.00 55.03 91 THR A N 1
ATOM 708 C CA . THR A 1 91 ? 48.844 34.733 -3.526 1.00 55.03 91 THR A CA 1
ATOM 709 C C . THR A 1 91 ? 47.962 35.969 -3.699 1.00 55.03 91 THR A C 1
ATOM 711 O O . THR A 1 91 ? 47.638 36.340 -4.823 1.00 55.03 91 THR A O 1
ATOM 714 N N . LEU A 1 92 ? 47.654 36.682 -2.609 1.00 51.72 92 LEU A N 1
ATOM 715 C CA . LEU A 1 92 ? 46.828 37.894 -2.639 1.00 51.72 92 LEU A CA 1
ATOM 716 C C . LEU A 1 92 ? 47.374 38.959 -3.607 1.00 51.72 92 LEU A C 1
ATOM 718 O O . LEU A 1 92 ? 46.621 39.554 -4.372 1.00 51.72 92 LEU A O 1
ATOM 722 N N . LYS A 1 93 ? 48.697 39.173 -3.617 1.00 58.31 93 LYS A N 1
ATOM 723 C CA . LYS A 1 93 ? 49.342 40.174 -4.485 1.00 58.31 93 LYS A CA 1
ATOM 724 C C . LYS A 1 93 ? 49.340 39.790 -5.966 1.00 58.31 93 LYS A C 1
ATOM 726 O O . LYS A 1 93 ? 49.287 40.681 -6.809 1.00 58.31 93 LYS A O 1
ATOM 731 N N . SER A 1 94 ? 49.431 38.499 -6.296 1.00 64.75 94 SER A N 1
ATOM 732 C CA . SER A 1 94 ? 49.316 38.033 -7.685 1.00 64.75 94 SER A CA 1
ATOM 733 C C . SER A 1 94 ? 47.865 38.039 -8.154 1.00 64.75 94 SER A C 1
ATOM 735 O O . SER A 1 94 ? 47.595 38.393 -9.295 1.00 64.75 94 SER A O 1
ATOM 737 N N . ASP A 1 95 ? 46.940 37.705 -7.258 1.00 60.41 95 ASP A N 1
ATOM 738 C CA . ASP A 1 95 ? 45.509 37.646 -7.533 1.00 60.41 95 ASP A CA 1
ATOM 739 C C . ASP A 1 95 ? 44.895 39.028 -7.750 1.00 60.41 95 ASP A C 1
ATOM 741 O O . ASP A 1 95 ? 44.084 39.201 -8.654 1.00 60.41 95 ASP A O 1
ATOM 745 N N . LEU A 1 96 ? 45.332 40.031 -6.981 1.00 59.12 96 LEU A N 1
ATOM 746 C CA . LEU A 1 96 ? 44.889 41.419 -7.133 1.00 59.12 96 LEU A CA 1
ATOM 747 C C . LEU A 1 96 ? 45.169 42.003 -8.521 1.00 59.12 96 LEU A C 1
ATOM 749 O O . LEU A 1 96 ? 44.429 42.875 -8.958 1.00 59.12 96 LEU A O 1
ATOM 753 N N . LYS A 1 97 ? 46.193 41.513 -9.233 1.00 69.12 97 LYS A N 1
ATOM 754 C CA . LYS A 1 97 ? 46.502 41.974 -10.598 1.00 69.12 97 LYS A CA 1
ATOM 755 C C . LYS A 1 97 ? 45.464 41.540 -11.634 1.00 69.12 97 LYS A C 1
ATOM 757 O O . LYS A 1 97 ? 45.393 42.153 -12.691 1.00 69.12 97 LYS A O 1
ATOM 762 N N . ASN A 1 98 ? 44.696 40.491 -11.340 1.00 65.69 98 ASN A N 1
ATOM 763 C CA . ASN A 1 98 ? 43.756 39.877 -12.276 1.00 65.69 98 ASN A CA 1
ATOM 764 C C . ASN A 1 98 ? 42.288 40.165 -11.928 1.00 65.69 98 ASN A C 1
ATOM 766 O O . ASN A 1 98 ? 41.403 39.761 -12.676 1.00 65.69 98 ASN A O 1
ATOM 770 N N . ILE A 1 99 ? 42.017 40.826 -10.799 1.00 69.75 99 ILE A N 1
ATOM 771 C CA . ILE A 1 99 ? 40.656 41.134 -10.350 1.00 69.75 99 ILE A CA 1
ATOM 772 C C . ILE A 1 99 ? 40.276 42.536 -10.817 1.00 69.75 99 ILE A C 1
ATOM 774 O O . ILE A 1 99 ? 41.050 43.478 -10.666 1.00 69.75 99 ILE A O 1
ATOM 778 N N . ASP A 1 100 ? 39.053 42.681 -11.326 1.00 73.88 100 ASP A N 1
ATOM 779 C CA . ASP A 1 100 ? 38.471 43.989 -11.614 1.00 73.88 100 ASP A CA 1
ATOM 780 C C . ASP A 1 100 ? 38.360 44.812 -10.316 1.00 73.88 100 ASP A C 1
ATOM 782 O O . ASP A 1 100 ? 37.511 44.560 -9.449 1.00 73.88 100 ASP A O 1
ATOM 786 N N . LEU A 1 101 ? 39.245 45.803 -10.176 1.00 69.12 101 LEU A N 1
ATOM 787 C CA . LEU A 1 101 ? 39.328 46.682 -9.010 1.00 69.12 101 LEU A CA 1
ATOM 788 C C . LEU A 1 101 ? 38.012 47.426 -8.755 1.00 69.12 101 LEU A C 1
ATOM 790 O O . LEU A 1 101 ? 37.681 47.699 -7.599 1.00 69.12 101 LEU A O 1
ATOM 794 N N . GLN A 1 102 ? 37.211 47.687 -9.794 1.00 69.38 102 GLN A N 1
ATOM 795 C CA . GLN A 1 102 ? 35.913 48.336 -9.642 1.00 69.38 102 GLN A CA 1
ATOM 796 C C . GLN A 1 102 ? 34.910 47.429 -8.918 1.00 69.38 102 GLN A C 1
ATOM 798 O O . GLN A 1 102 ? 34.098 47.914 -8.127 1.00 69.38 102 GLN A O 1
ATOM 803 N N . VAL A 1 103 ? 34.968 46.110 -9.135 1.00 67.81 103 VAL A N 1
ATOM 804 C CA . VAL A 1 103 ? 34.116 45.138 -8.428 1.00 67.81 103 VAL A CA 1
ATOM 805 C C . VAL A 1 103 ? 34.476 45.094 -6.946 1.00 67.81 103 VAL A C 1
ATOM 807 O O . VAL A 1 103 ? 33.581 45.163 -6.101 1.00 67.81 103 VAL A O 1
ATOM 810 N N . LEU A 1 104 ? 35.772 45.055 -6.621 1.00 68.00 104 LEU A N 1
ATOM 811 C CA . LEU A 1 104 ? 36.242 45.096 -5.233 1.00 68.00 104 LEU A CA 1
ATOM 812 C C . LEU A 1 104 ? 35.824 46.392 -4.534 1.00 68.00 104 LEU A C 1
ATOM 814 O O . LEU A 1 104 ? 35.310 46.343 -3.414 1.00 68.00 104 LEU A O 1
ATOM 818 N N . CYS A 1 105 ? 35.967 47.535 -5.206 1.00 65.94 105 CYS A N 1
ATOM 819 C CA . CYS A 1 105 ? 35.543 48.821 -4.660 1.00 65.94 105 CYS A CA 1
ATOM 820 C C . CYS A 1 105 ? 34.023 48.863 -4.452 1.00 65.94 105 CYS A C 1
ATOM 822 O O . CYS A 1 105 ? 33.564 49.223 -3.373 1.00 65.94 105 CYS A O 1
ATOM 824 N N . ASN A 1 106 ? 33.217 48.378 -5.401 1.00 69.00 106 ASN A N 1
ATOM 825 C CA . ASN A 1 106 ? 31.758 48.313 -5.248 1.00 69.00 106 ASN A CA 1
ATOM 826 C C . ASN A 1 106 ? 31.314 47.410 -4.082 1.00 69.00 106 ASN A C 1
ATOM 828 O O . ASN A 1 106 ? 30.401 47.771 -3.327 1.00 69.00 106 ASN A O 1
ATOM 832 N N . LEU A 1 107 ? 31.960 46.252 -3.905 1.00 68.62 107 LEU A N 1
ATOM 833 C CA . LEU A 1 107 ? 31.713 45.367 -2.763 1.00 68.62 107 LEU A CA 1
ATOM 834 C C . LEU A 1 107 ? 32.064 46.071 -1.451 1.00 68.62 107 LEU A C 1
ATOM 836 O O . LEU A 1 107 ? 31.257 46.083 -0.521 1.00 68.62 107 LEU A O 1
ATOM 840 N N . ARG A 1 108 ? 33.218 46.740 -1.402 1.00 70.69 108 ARG A N 1
ATOM 841 C CA . ARG A 1 108 ? 33.654 47.501 -0.232 1.00 70.69 108 ARG A CA 1
ATOM 842 C C . ARG A 1 108 ? 32.702 48.642 0.107 1.00 70.69 108 ARG A C 1
ATOM 844 O O . ARG A 1 108 ? 32.330 48.801 1.265 1.00 70.69 108 ARG A O 1
ATOM 851 N N . LEU A 1 109 ? 32.279 49.423 -0.884 1.00 65.06 109 LEU A N 1
ATOM 852 C CA . LEU A 1 109 ? 31.315 50.509 -0.707 1.00 65.06 109 LEU A CA 1
ATOM 853 C C . LEU A 1 109 ? 30.002 49.987 -0.125 1.00 65.06 109 LEU A C 1
ATOM 855 O O . LEU A 1 109 ? 29.422 50.617 0.760 1.00 65.06 109 LEU A O 1
ATOM 859 N N . THR A 1 110 ? 29.565 48.813 -0.582 1.00 65.38 110 THR A N 1
ATOM 860 C CA . THR A 1 110 ? 28.370 48.138 -0.067 1.00 65.38 110 THR A CA 1
ATOM 861 C C . THR A 1 110 ? 28.564 47.712 1.388 1.00 65.38 110 THR A C 1
ATOM 863 O O . THR A 1 110 ? 27.735 48.051 2.233 1.00 65.38 110 THR A O 1
ATOM 866 N N . ILE A 1 111 ? 29.686 47.059 1.706 1.00 67.25 111 ILE A N 1
ATOM 867 C CA . ILE A 1 111 ? 30.049 46.646 3.069 1.00 67.25 111 ILE A CA 1
ATOM 868 C C . ILE A 1 111 ? 30.107 47.858 4.002 1.00 67.25 111 ILE A C 1
ATOM 870 O O . ILE A 1 111 ? 29.415 47.892 5.016 1.00 67.25 111 ILE A O 1
ATOM 874 N N . ARG A 1 112 ? 30.832 48.910 3.617 1.00 67.69 112 ARG A N 1
ATOM 875 C CA . ARG A 1 112 ? 31.019 50.115 4.431 1.00 67.69 112 ARG A CA 1
ATOM 876 C C . ARG A 1 112 ? 29.731 50.901 4.619 1.00 67.69 112 ARG A C 1
ATOM 878 O O . ARG A 1 112 ? 29.499 51.503 5.670 1.00 67.69 112 ARG A O 1
ATOM 885 N N . TRP A 1 113 ? 28.854 50.886 3.621 1.00 67.56 113 TRP A N 1
ATOM 886 C CA . TRP A 1 113 ? 27.512 51.435 3.749 1.00 67.56 113 TRP A CA 1
ATOM 887 C C . TRP A 1 113 ? 26.658 50.616 4.733 1.00 67.56 113 TRP A C 1
ATOM 889 O O . TRP A 1 113 ? 25.999 51.211 5.594 1.00 67.56 113 TRP A O 1
ATOM 899 N N . CYS A 1 114 ? 26.717 49.281 4.679 1.00 60.72 114 CYS A N 1
ATOM 900 C CA . CYS A 1 114 ? 26.047 48.393 5.633 1.00 60.72 114 CYS A CA 1
ATOM 901 C C . CYS A 1 114 ? 26.557 48.611 7.060 1.00 60.72 114 CYS A C 1
ATOM 903 O O . CYS A 1 114 ? 25.746 48.812 7.963 1.00 60.72 114 CYS A O 1
ATOM 905 N N . THR A 1 115 ? 27.873 48.689 7.251 1.00 64.06 115 THR A N 1
ATOM 906 C CA . THR A 1 115 ? 28.512 48.992 8.535 1.00 64.06 115 THR A CA 1
ATOM 907 C C . THR A 1 115 ? 28.045 50.328 9.098 1.00 64.06 115 THR A C 1
ATOM 909 O O . THR A 1 115 ? 27.590 50.395 10.238 1.00 64.06 115 THR A O 1
ATOM 912 N N . LYS A 1 116 ? 28.061 51.401 8.293 1.00 62.94 116 LYS A N 1
ATOM 913 C CA . LYS A 1 116 ? 27.586 52.727 8.730 1.00 62.94 116 LYS A CA 1
ATOM 914 C C . LYS A 1 116 ? 26.108 52.703 9.133 1.00 62.94 116 LYS A C 1
ATOM 916 O O . LYS A 1 116 ? 25.723 53.360 10.102 1.00 62.94 116 LYS A O 1
ATOM 921 N N . LYS A 1 117 ? 25.263 51.961 8.407 1.00 62.50 117 LYS A N 1
ATOM 922 C CA . LYS A 1 117 ? 23.834 51.813 8.736 1.00 62.50 117 LYS A CA 1
ATOM 923 C C . LYS A 1 117 ? 23.620 51.001 10.009 1.00 62.50 117 LYS A C 1
ATOM 925 O O . LYS A 1 117 ? 22.820 51.424 10.842 1.00 62.50 117 LYS A O 1
ATOM 930 N N . PHE A 1 118 ? 24.342 49.895 10.163 1.00 63.03 118 PHE A N 1
ATOM 931 C CA . PHE A 1 118 ? 24.322 49.065 11.361 1.00 63.03 118 PHE A CA 1
ATOM 932 C C . PHE A 1 118 ? 24.755 49.871 12.587 1.00 63.03 118 PHE A C 1
ATOM 934 O O . PHE A 1 118 ? 24.002 49.966 13.551 1.00 63.03 118 PHE A O 1
ATOM 941 N N . TYR A 1 119 ? 25.899 50.551 12.506 1.00 63.34 119 TYR A N 1
ATOM 942 C CA . TYR A 1 119 ? 26.423 51.372 13.592 1.00 63.34 119 TYR A CA 1
ATOM 943 C C . TYR A 1 119 ? 25.449 52.488 13.990 1.00 63.34 119 TYR A C 1
ATOM 945 O O . TYR A 1 119 ? 25.138 52.661 15.165 1.00 63.34 119 TYR A O 1
ATOM 953 N N . LYS A 1 120 ? 24.872 53.204 13.013 1.00 62.06 120 LYS A N 1
ATOM 954 C CA . LYS A 1 120 ? 23.876 54.252 13.288 1.00 62.06 120 LYS A CA 1
ATOM 955 C C . LYS A 1 120 ? 22.613 53.704 13.966 1.00 62.06 120 LYS A C 1
ATOM 957 O O . LYS A 1 120 ? 22.024 54.395 14.795 1.00 62.06 120 LYS A O 1
ATOM 962 N N . ALA A 1 121 ? 22.180 52.495 13.608 1.00 57.25 121 ALA A N 1
ATOM 963 C CA . ALA A 1 121 ? 21.038 51.840 14.241 1.00 57.25 121 ALA A CA 1
ATOM 964 C C . ALA A 1 121 ? 21.368 51.363 15.664 1.00 57.25 121 ALA A C 1
ATOM 966 O O . ALA A 1 121 ? 20.569 51.594 16.568 1.00 57.25 121 ALA A O 1
ATOM 967 N N . TYR A 1 122 ? 22.549 50.772 15.861 1.00 59.41 122 TYR A N 1
ATOM 968 C CA . TYR A 1 122 ? 23.053 50.344 17.165 1.00 59.41 122 TYR A CA 1
ATOM 969 C C . TYR A 1 122 ? 23.126 51.520 18.142 1.00 59.41 122 TYR A C 1
ATOM 971 O O . TYR A 1 122 ? 22.477 51.475 19.181 1.00 59.41 122 TYR A O 1
ATOM 979 N N . MET A 1 123 ? 23.786 52.618 17.756 1.00 62.16 123 MET A N 1
ATOM 980 C CA . MET A 1 123 ? 23.913 53.813 18.602 1.00 62.16 123 MET A CA 1
ATOM 981 C C . MET A 1 123 ? 22.557 54.424 18.974 1.00 62.16 123 MET A C 1
ATOM 983 O O . MET A 1 123 ? 22.361 54.878 20.097 1.00 62.16 123 MET A O 1
ATOM 987 N N . LYS A 1 124 ? 21.584 54.401 18.052 1.00 59.03 124 LYS A N 1
ATOM 988 C CA . LYS A 1 124 ? 20.221 54.880 18.327 1.00 59.03 124 LYS A CA 1
ATOM 989 C C . LYS A 1 124 ? 19.468 53.980 19.317 1.00 59.03 124 LYS A C 1
ATOM 991 O O . LYS A 1 124 ? 18.579 54.459 20.015 1.00 59.03 124 LYS A O 1
ATOM 996 N N . ALA A 1 125 ? 19.777 52.686 19.340 1.00 51.78 125 ALA A N 1
ATOM 997 C CA . ALA A 1 125 ? 19.141 51.723 20.231 1.00 51.78 125 ALA A CA 1
ATOM 998 C C . ALA A 1 125 ? 19.756 51.730 21.639 1.00 51.78 125 ALA A C 1
ATOM 1000 O O . ALA A 1 125 ? 19.032 51.510 22.607 1.00 51.78 125 ALA A O 1
ATOM 1001 N N . THR A 1 126 ? 21.060 51.986 21.756 1.00 48.69 126 THR A N 1
ATOM 1002 C CA . THR A 1 126 ? 21.792 51.922 23.030 1.00 48.69 126 THR A CA 1
ATOM 1003 C C . THR A 1 126 ? 21.821 53.240 23.803 1.00 48.69 126 THR A C 1
ATOM 1005 O O . THR A 1 126 ? 21.958 53.205 25.021 1.00 48.69 126 THR A O 1
ATOM 1008 N N . ALA A 1 127 ? 21.620 54.388 23.147 1.00 58.59 127 ALA A N 1
ATOM 1009 C CA . ALA A 1 127 ? 21.563 55.696 23.808 1.00 58.59 127 ALA A CA 1
ATOM 1010 C C . ALA A 1 127 ? 20.385 56.550 23.285 1.00 58.59 127 ALA A C 1
ATOM 1012 O O . ALA A 1 127 ? 20.589 57.526 22.566 1.00 58.59 127 ALA A O 1
ATOM 1013 N N . PRO A 1 128 ? 19.123 56.193 23.604 1.00 56.28 128 PRO A N 1
ATOM 1014 C CA . PRO A 1 128 ? 17.941 56.849 23.034 1.00 56.28 128 PRO A CA 1
ATOM 1015 C C . PRO A 1 128 ? 17.741 58.308 23.484 1.00 56.28 128 PRO A C 1
ATOM 1017 O O . PRO A 1 128 ? 17.007 59.035 22.816 1.00 56.28 128 PRO A O 1
ATOM 1020 N N . ASN A 1 129 ? 18.380 58.723 24.586 1.00 57.81 129 ASN A N 1
ATOM 1021 C CA . ASN A 1 129 ? 18.210 60.044 25.201 1.00 57.81 129 ASN A CA 1
ATOM 1022 C C . ASN A 1 129 ? 19.439 60.963 25.080 1.00 57.81 129 ASN A C 1
ATOM 1024 O O . ASN A 1 129 ? 19.333 62.131 25.445 1.00 57.81 129 ASN A O 1
ATOM 1028 N N . ASP A 1 130 ? 20.570 60.475 24.563 1.00 50.53 130 ASP A N 1
ATOM 1029 C CA . ASP A 1 130 ? 21.753 61.308 24.325 1.00 50.53 130 ASP A CA 1
ATOM 1030 C C . ASP A 1 130 ? 21.760 61.848 22.887 1.00 50.53 130 ASP A C 1
ATOM 1032 O O . ASP A 1 130 ? 21.312 61.162 21.957 1.00 50.53 130 ASP A O 1
ATOM 1036 N N . PRO A 1 131 ? 22.265 63.076 22.656 1.00 54.78 131 PRO A N 1
ATOM 1037 C CA . PRO A 1 131 ? 22.433 63.593 21.307 1.00 54.78 131 PRO A CA 1
ATOM 1038 C C . PRO A 1 131 ? 23.348 62.648 20.511 1.00 54.78 131 PRO A C 1
ATOM 1040 O O . PRO A 1 131 ? 24.329 62.140 21.058 1.00 54.78 131 PRO A O 1
ATOM 1043 N N . PRO A 1 132 ? 23.057 62.386 19.221 1.00 53.69 132 PRO A N 1
ATOM 1044 C CA . PRO A 1 132 ? 23.881 61.495 18.417 1.00 53.69 132 PRO A CA 1
ATOM 1045 C C . PRO A 1 132 ? 25.325 61.998 18.441 1.00 53.69 132 PRO A C 1
ATOM 1047 O O . PRO A 1 132 ? 25.593 63.107 17.980 1.00 53.69 132 PRO A O 1
ATOM 1050 N N . LEU A 1 133 ? 26.234 61.186 18.993 1.00 49.66 133 LEU A N 1
ATOM 1051 C CA . LEU A 1 133 ? 27.666 61.478 19.024 1.00 49.66 133 LEU A CA 1
ATOM 1052 C C . LEU A 1 133 ? 28.117 61.922 17.627 1.00 49.66 133 LEU A C 1
ATOM 1054 O O . LEU A 1 133 ? 27.936 61.211 16.637 1.00 49.66 133 LEU A O 1
ATOM 1058 N N . THR A 1 134 ? 28.668 63.131 17.559 1.00 47.44 134 THR A N 1
ATOM 1059 C CA . THR A 1 134 ? 29.054 63.822 16.321 1.00 47.44 134 THR A CA 1
ATOM 1060 C C . THR A 1 134 ? 30.331 63.271 15.694 1.00 47.44 134 THR A C 1
ATOM 1062 O O . THR A 1 134 ? 30.681 63.675 14.586 1.00 47.44 134 THR A O 1
ATOM 1065 N N . PHE A 1 135 ? 31.007 62.326 16.353 1.00 53.06 135 PHE A N 1
ATOM 1066 C CA . PHE A 1 135 ? 32.246 61.745 15.858 1.00 53.06 135 PHE A CA 1
ATOM 1067 C C . PHE A 1 135 ? 32.037 60.325 15.320 1.00 53.06 135 PHE A C 1
ATOM 1069 O O . PHE A 1 135 ? 31.423 59.491 15.993 1.00 53.06 135 PHE A O 1
ATOM 1076 N N . PRO A 1 136 ? 32.540 60.025 14.106 1.00 56.22 136 PRO A N 1
ATOM 1077 C CA . PRO A 1 136 ? 32.572 58.658 13.613 1.00 56.22 136 PRO A CA 1
ATOM 1078 C C . PRO A 1 136 ? 33.432 57.797 14.553 1.00 56.22 136 PRO A C 1
ATOM 1080 O O . PRO A 1 136 ? 34.387 58.309 15.143 1.00 56.22 136 PRO A O 1
ATOM 1083 N N . PRO A 1 137 ? 33.123 56.497 14.700 1.00 60.06 137 PRO A N 1
ATOM 1084 C CA . PRO A 1 137 ? 33.975 55.596 15.466 1.00 60.06 137 PRO A CA 1
ATOM 1085 C C . PRO A 1 137 ? 35.402 55.601 14.891 1.00 60.06 137 PRO A C 1
ATOM 1087 O O . PRO A 1 137 ? 35.570 55.880 13.694 1.00 60.06 137 PRO A O 1
ATOM 1090 N N . PRO A 1 138 ? 36.428 55.298 15.711 1.00 68.44 138 PRO A N 1
ATOM 1091 C CA . PRO A 1 138 ? 37.811 55.255 15.254 1.00 68.44 138 PRO A CA 1
ATOM 1092 C C . PRO A 1 138 ? 37.943 54.435 13.968 1.00 68.44 138 PRO A C 1
ATOM 1094 O O . PRO A 1 138 ? 37.283 53.407 13.804 1.00 68.44 138 PRO A O 1
ATOM 1097 N N . LEU A 1 139 ? 38.803 54.880 13.046 1.00 62.59 139 LEU A N 1
ATOM 1098 C CA . LEU A 1 139 ? 38.950 54.254 11.726 1.00 62.59 139 LEU A CA 1
ATOM 1099 C C . LEU A 1 139 ? 39.262 52.748 11.829 1.00 62.59 139 LEU A C 1
ATOM 1101 O O . LEU A 1 139 ? 38.801 51.961 11.006 1.00 62.59 139 LEU A O 1
ATOM 1105 N N . VAL A 1 140 ? 39.990 52.362 12.881 1.00 63.56 140 VAL A N 1
ATOM 1106 C CA . VAL A 1 140 ? 40.295 50.971 13.242 1.00 63.56 140 VAL A CA 1
ATOM 1107 C C . VAL A 1 140 ? 39.012 50.179 13.513 1.00 63.56 140 VAL A C 1
ATOM 1109 O O . VAL A 1 140 ? 38.794 49.151 12.883 1.00 63.56 140 VAL A O 1
ATOM 1112 N N . THR A 1 141 ? 38.107 50.701 14.342 1.00 59.06 141 THR A N 1
ATOM 1113 C CA . THR A 1 141 ? 36.815 50.072 14.658 1.00 59.06 141 THR A CA 1
ATOM 1114 C C . THR A 1 141 ? 35.902 49.973 13.432 1.00 59.06 141 THR A C 1
ATOM 1116 O O . THR A 1 141 ? 35.211 48.975 13.245 1.00 59.06 141 THR A O 1
ATOM 1119 N N . MET A 1 142 ? 35.909 50.985 12.555 1.00 63.34 142 MET A N 1
ATOM 1120 C CA . MET A 1 142 ? 35.171 50.917 11.284 1.00 63.34 142 MET A CA 1
ATOM 1121 C C . MET A 1 142 ? 35.702 49.814 10.369 1.00 63.34 142 MET A C 1
ATOM 1123 O O . MET A 1 142 ? 34.908 49.086 9.781 1.00 63.34 142 MET A O 1
ATOM 1127 N N . LYS A 1 143 ? 37.029 49.689 10.261 1.00 64.94 143 LYS A N 1
ATOM 1128 C CA . LYS A 1 143 ? 37.677 48.649 9.456 1.00 64.94 143 LYS A CA 1
ATOM 1129 C C . LYS A 1 143 ? 37.340 47.252 9.981 1.00 64.94 143 LYS A C 1
ATOM 1131 O O . LYS A 1 143 ? 37.004 46.366 9.208 1.00 64.94 143 LYS A O 1
ATOM 1136 N N . GLU A 1 144 ? 37.347 47.086 11.295 1.00 61.28 144 GLU A N 1
ATOM 1137 C CA . GLU A 1 144 ? 36.998 45.832 11.960 1.00 61.28 144 GLU A CA 1
ATOM 1138 C C . GLU A 1 144 ? 35.542 45.405 11.740 1.00 61.28 144 GLU A C 1
ATOM 1140 O O . GLU A 1 144 ? 35.278 44.227 11.487 1.00 61.28 144 GLU A O 1
ATOM 1145 N N . LEU A 1 145 ? 34.590 46.345 11.791 1.00 58.12 145 LEU A N 1
ATOM 1146 C CA . LEU A 1 145 ? 33.203 46.038 11.438 1.00 58.12 145 LEU A CA 1
ATOM 1147 C C . LEU A 1 145 ? 33.043 45.721 9.945 1.00 58.12 145 LEU A C 1
ATOM 1149 O O . LEU A 1 145 ? 32.283 44.812 9.611 1.00 58.12 145 LEU A O 1
ATOM 1153 N N . ASP A 1 146 ? 33.737 46.443 9.061 1.00 63.31 146 ASP A N 1
ATOM 1154 C CA . ASP A 1 146 ? 33.714 46.172 7.619 1.00 63.31 146 ASP A CA 1
ATOM 1155 C C . ASP A 1 146 ? 34.196 44.739 7.331 1.00 63.31 146 ASP A C 1
ATOM 1157 O O . ASP A 1 146 ? 33.528 43.992 6.611 1.00 63.31 146 ASP A O 1
ATOM 1161 N N . ASP A 1 147 ? 35.287 44.312 7.968 1.00 63.09 147 ASP A N 1
ATOM 1162 C CA . ASP A 1 147 ? 35.811 42.950 7.843 1.00 63.09 147 ASP A CA 1
ATOM 1163 C C . ASP A 1 147 ? 34.825 41.905 8.387 1.00 63.09 147 ASP A C 1
ATOM 1165 O O . ASP A 1 147 ? 34.598 40.875 7.747 1.00 63.09 147 ASP A O 1
ATOM 1169 N N . ALA A 1 148 ? 34.162 42.177 9.516 1.00 57.78 148 ALA A N 1
ATOM 1170 C CA . ALA A 1 148 ? 33.147 41.281 10.072 1.00 57.78 148 ALA A CA 1
ATOM 1171 C C . ALA A 1 148 ? 31.925 41.127 9.146 1.00 57.78 148 ALA A C 1
ATOM 1173 O O . ALA A 1 148 ? 31.440 40.010 8.945 1.00 57.78 148 ALA A O 1
ATOM 1174 N N . VAL A 1 149 ? 31.440 42.222 8.551 1.00 62.44 149 VAL A N 1
ATOM 1175 C CA . VAL A 1 149 ? 30.323 42.207 7.590 1.00 62.44 149 VAL A CA 1
ATOM 1176 C C . VAL A 1 149 ? 30.718 41.476 6.305 1.00 62.44 149 VAL A C 1
ATOM 1178 O O . VAL A 1 149 ? 29.935 40.669 5.801 1.00 62.44 149 VAL A O 1
ATOM 1181 N N . CYS A 1 150 ? 31.937 41.695 5.806 1.00 63.22 150 CYS A N 1
ATOM 1182 C CA . CYS A 1 150 ? 32.491 40.972 4.660 1.00 63.22 150 CYS A CA 1
ATOM 1183 C C . CYS A 1 150 ? 32.551 39.460 4.925 1.00 63.22 150 CYS A C 1
ATOM 1185 O O . CYS A 1 150 ? 32.107 38.651 4.109 1.00 63.22 150 CYS A O 1
ATOM 1187 N N . TYR A 1 151 ? 33.029 39.077 6.110 1.00 55.66 151 TYR A N 1
ATOM 1188 C CA . TYR A 1 151 ? 33.149 37.684 6.527 1.00 55.66 151 TYR A CA 1
ATOM 1189 C C . TYR A 1 151 ? 31.786 36.990 6.675 1.00 55.66 151 TYR A C 1
ATOM 1191 O O . TYR A 1 151 ? 31.599 35.851 6.245 1.00 55.66 151 TYR A O 1
ATOM 1199 N N . LEU A 1 152 ? 30.795 37.694 7.229 1.00 53.31 152 LEU A N 1
ATOM 1200 C CA . LEU A 1 152 ? 29.407 37.231 7.272 1.00 53.31 152 LEU A CA 1
ATOM 1201 C C . LEU A 1 152 ? 28.841 37.025 5.863 1.00 53.31 152 LEU A C 1
ATOM 1203 O O . LEU A 1 152 ? 28.208 36.003 5.608 1.00 53.31 152 LEU A O 1
ATOM 1207 N N . TRP A 1 153 ? 29.098 37.946 4.935 1.00 67.88 153 TRP A N 1
ATOM 1208 C CA . TRP A 1 153 ? 28.633 37.823 3.554 1.00 67.88 153 TRP A CA 1
ATOM 1209 C C . TRP A 1 153 ? 29.282 36.630 2.836 1.00 67.88 153 TRP A C 1
ATOM 1211 O O . TRP A 1 153 ? 28.582 35.846 2.201 1.00 67.88 153 TRP A O 1
ATOM 1221 N N . LEU A 1 154 ? 30.582 36.406 3.024 1.00 58.12 154 LEU A N 1
ATOM 1222 C CA . LEU A 1 154 ? 31.282 35.212 2.538 1.00 58.12 154 LEU A CA 1
ATOM 1223 C C . LEU A 1 154 ? 30.627 33.907 2.978 1.00 58.12 154 LEU A C 1
ATOM 1225 O O . LEU A 1 154 ? 30.397 33.030 2.149 1.00 58.12 154 LEU A O 1
ATOM 1229 N N . ILE A 1 155 ? 30.308 33.780 4.268 1.00 52.03 155 ILE A N 1
ATOM 1230 C CA . ILE A 1 155 ? 29.635 32.588 4.800 1.00 52.03 155 ILE A CA 1
ATOM 1231 C C . ILE A 1 155 ? 28.278 32.404 4.121 1.00 52.03 155 ILE A C 1
ATOM 1233 O O . ILE A 1 155 ? 27.902 31.289 3.770 1.00 52.03 155 ILE A O 1
ATOM 1237 N N . LEU A 1 156 ? 27.532 33.489 3.931 1.00 55.12 156 LEU A N 1
ATOM 1238 C CA . LEU A 1 156 ? 26.211 33.438 3.317 1.00 55.12 156 LEU A CA 1
ATOM 1239 C C . LEU A 1 156 ? 26.275 33.048 1.837 1.00 55.12 156 LEU A C 1
ATOM 1241 O O . LEU A 1 156 ? 25.476 32.224 1.396 1.00 55.12 156 LEU A O 1
ATOM 1245 N N . GLU A 1 157 ? 27.245 33.577 1.092 1.00 61.34 157 GLU A N 1
ATOM 1246 C CA . GLU A 1 157 ? 27.440 33.221 -0.312 1.00 61.34 157 GLU A CA 1
ATOM 1247 C C . GLU A 1 157 ? 28.000 31.815 -0.478 1.00 61.34 157 GLU A C 1
ATOM 1249 O O . GLU A 1 157 ? 27.547 31.085 -1.349 1.00 61.34 157 GLU A O 1
ATOM 1254 N N . ALA A 1 158 ? 28.922 31.360 0.364 1.00 52.72 158 ALA A N 1
ATOM 1255 C CA . ALA A 1 158 ? 29.415 29.985 0.282 1.00 52.72 158 ALA A CA 1
ATOM 1256 C C . ALA A 1 158 ? 28.287 28.944 0.450 1.00 52.72 158 ALA A C 1
ATOM 1258 O O . ALA A 1 158 ? 28.387 27.845 -0.086 1.00 52.72 158 ALA A O 1
ATOM 1259 N N . ASN A 1 159 ? 27.201 29.313 1.139 1.00 45.09 159 ASN A N 1
ATOM 1260 C CA . ASN A 1 159 ? 26.059 28.447 1.432 1.00 45.09 159 ASN A CA 1
ATOM 1261 C C . ASN A 1 159 ? 24.839 28.653 0.507 1.00 45.09 159 ASN A C 1
ATOM 1263 O O . ASN A 1 159 ? 23.813 28.003 0.709 1.00 45.09 159 ASN A O 1
ATOM 1267 N N . SER A 1 160 ? 24.898 29.554 -0.482 1.00 48.06 160 SER A N 1
ATOM 1268 C CA . SER A 1 160 ? 23.781 29.797 -1.410 1.00 48.06 160 SER A CA 1
ATOM 1269 C C . SER A 1 160 ? 23.917 28.971 -2.702 1.00 48.06 160 SER A C 1
ATOM 1271 O O . SER A 1 160 ? 24.923 29.068 -3.411 1.00 48.06 160 SER A O 1
ATOM 1273 N N . ASP A 1 161 ? 22.898 28.167 -3.035 1.00 48.34 161 ASP A N 1
ATOM 1274 C CA . ASP A 1 161 ? 22.831 27.412 -4.296 1.00 48.34 161 ASP A CA 1
ATOM 1275 C C . ASP A 1 161 ? 22.413 28.338 -5.456 1.00 48.34 161 ASP A C 1
ATOM 1277 O O . ASP A 1 161 ? 21.304 28.880 -5.427 1.00 48.34 161 ASP A O 1
ATOM 1281 N N . PRO A 1 162 ? 23.253 28.525 -6.491 1.00 45.31 162 PRO A N 1
ATOM 1282 C CA . PRO A 1 162 ? 22.925 29.384 -7.625 1.00 45.31 162 PRO A CA 1
ATOM 1283 C C . PRO A 1 162 ? 21.801 28.849 -8.535 1.00 45.31 162 PRO A C 1
ATOM 1285 O O . PRO A 1 162 ? 21.333 29.604 -9.385 1.00 45.31 162 PRO A O 1
ATOM 1288 N N . ARG A 1 163 ? 21.365 27.584 -8.406 1.00 41.56 163 ARG A N 1
ATOM 1289 C CA . ARG A 1 163 ? 20.300 26.985 -9.245 1.00 41.56 163 ARG A CA 1
ATOM 1290 C C . ARG A 1 163 ? 18.948 26.838 -8.541 1.00 41.56 163 ARG A C 1
ATOM 1292 O O . ARG A 1 163 ? 17.963 26.509 -9.199 1.00 41.56 163 ARG A O 1
ATOM 1299 N N . SER A 1 164 ? 18.876 27.097 -7.238 1.00 41.28 164 SER A N 1
ATOM 1300 C CA . SER A 1 164 ? 17.624 27.024 -6.483 1.00 41.28 164 SER A CA 1
ATOM 1301 C C . SER A 1 164 ? 16.797 28.299 -6.673 1.00 41.28 164 SER A C 1
ATOM 1303 O O . SER A 1 164 ? 17.201 29.386 -6.264 1.00 41.28 164 SER A O 1
ATOM 1305 N N . SER A 1 165 ? 15.587 28.169 -7.222 1.00 33.94 165 SER A N 1
ATOM 1306 C CA . SER A 1 165 ? 14.573 29.237 -7.254 1.00 33.94 165 SER A CA 1
ATOM 1307 C C . SER A 1 165 ? 13.937 29.522 -5.882 1.00 33.94 165 SER A C 1
ATOM 1309 O O . SER A 1 165 ? 13.094 30.411 -5.764 1.00 33.94 165 SER A O 1
ATOM 1311 N N . TYR A 1 166 ? 14.342 28.799 -4.833 1.00 32.22 166 TYR A N 1
ATOM 1312 C CA . TYR A 1 166 ? 13.919 29.028 -3.454 1.00 32.22 166 TYR A CA 1
ATOM 1313 C C . TYR A 1 166 ? 15.047 29.680 -2.634 1.00 32.22 166 TYR A C 1
ATOM 1315 O O . TYR A 1 166 ? 16.174 29.176 -2.647 1.00 32.22 166 TYR A O 1
ATOM 1323 N N . PRO A 1 167 ? 14.771 30.774 -1.890 1.00 34.41 167 PRO A N 1
ATOM 1324 C CA . PRO A 1 167 ? 15.767 31.402 -1.033 1.00 34.41 167 PRO A CA 1
ATOM 1325 C C . PRO A 1 167 ? 16.183 30.451 0.096 1.00 34.41 167 PRO A C 1
ATOM 1327 O O . PRO A 1 167 ? 15.340 29.914 0.814 1.00 34.41 167 PRO A O 1
ATOM 1330 N N . CYS A 1 168 ? 17.495 30.271 0.244 1.00 38.56 168 CYS A N 1
ATOM 1331 C CA . CYS A 1 168 ? 18.141 29.416 1.232 1.00 38.56 168 CYS A CA 1
ATOM 1332 C C . CYS A 1 168 ? 17.643 29.682 2.666 1.00 38.56 168 CYS A C 1
ATOM 1334 O O . CYS A 1 168 ? 17.657 30.809 3.168 1.00 38.56 168 CYS A O 1
ATOM 1336 N N . MET A 1 169 ? 17.213 28.618 3.348 1.00 32.66 169 MET A N 1
ATOM 1337 C CA . MET A 1 169 ? 16.864 28.661 4.764 1.00 32.66 169 MET A CA 1
ATOM 1338 C C . MET A 1 169 ? 18.140 28.628 5.611 1.00 32.66 169 MET A C 1
ATOM 1340 O O . MET A 1 169 ? 18.749 27.579 5.799 1.00 32.66 169 MET A O 1
ATOM 1344 N N . LEU A 1 170 ? 18.507 29.768 6.196 1.00 30.28 170 LEU A N 1
ATOM 1345 C CA . LEU A 1 170 ? 19.365 29.806 7.380 1.00 30.28 170 LEU A CA 1
ATOM 1346 C C . LEU A 1 170 ? 18.614 29.198 8.569 1.00 30.28 170 LEU A C 1
ATOM 1348 O O . LEU A 1 170 ? 17.934 29.886 9.329 1.00 30.28 170 LEU A O 1
ATOM 1352 N N . ARG A 1 171 ? 18.769 27.890 8.760 1.00 28.67 171 ARG A N 1
ATOM 1353 C CA . ARG A 1 171 ? 18.714 27.279 10.091 1.00 28.67 171 ARG A CA 1
ATOM 1354 C C . ARG A 1 171 ? 20.099 26.733 10.404 1.00 28.67 171 ARG A C 1
ATOM 1356 O O . ARG A 1 171 ? 20.484 25.666 9.949 1.00 28.67 171 ARG A O 1
ATOM 1363 N N . ALA A 1 172 ? 20.851 27.537 11.145 1.00 35.53 172 ALA A N 1
ATOM 1364 C CA . ALA A 1 172 ? 22.171 27.218 11.665 1.00 35.53 172 ALA A CA 1
ATOM 1365 C C . ALA A 1 172 ? 22.079 26.159 12.813 1.00 35.53 172 ALA A C 1
ATOM 1367 O O . ALA A 1 172 ? 20.988 25.705 13.166 1.00 35.53 172 ALA A O 1
ATOM 1368 N N . PRO A 1 173 ? 23.189 25.730 13.435 1.00 36.25 173 PRO A N 1
ATOM 1369 C CA . PRO A 1 173 ? 23.685 24.357 13.450 1.00 36.25 173 PRO A CA 1
ATOM 1370 C C . PRO A 1 173 ? 23.629 23.790 14.882 1.00 36.25 173 PRO A C 1
ATOM 1372 O O . PRO A 1 173 ? 24.645 23.487 15.503 1.00 36.25 173 PRO A O 1
ATOM 1375 N N . ILE A 1 174 ? 22.422 23.741 15.453 1.00 30.61 174 ILE A N 1
ATOM 1376 C CA . ILE A 1 174 ? 22.183 23.310 16.849 1.00 30.61 174 ILE A CA 1
ATOM 1377 C C . ILE A 1 174 ? 21.500 21.927 16.926 1.00 30.61 174 ILE A C 1
ATOM 1379 O O . ILE A 1 174 ? 21.328 21.372 18.004 1.00 30.61 174 ILE A O 1
ATOM 1383 N N . LEU A 1 175 ? 21.166 21.307 15.791 1.00 29.97 175 LEU A N 1
ATOM 1384 C CA . LEU A 1 175 ? 20.393 20.054 15.736 1.00 29.97 175 LEU A CA 1
ATOM 1385 C C . LEU A 1 175 ? 21.167 18.869 15.132 1.00 29.97 175 LEU A C 1
ATOM 1387 O O . LEU A 1 175 ? 20.581 18.000 14.485 1.00 29.97 175 LEU A O 1
ATOM 1391 N N . ASP A 1 176 ? 22.483 18.811 15.348 1.00 43.50 176 ASP A N 1
ATOM 1392 C CA . ASP A 1 176 ? 23.342 17.831 14.674 1.00 43.50 176 ASP A CA 1
ATOM 1393 C C . ASP A 1 176 ? 23.566 16.525 15.461 1.00 43.50 176 ASP A C 1
ATOM 1395 O O . ASP A 1 176 ? 24.636 16.232 15.988 1.00 43.50 176 ASP A O 1
ATOM 1399 N N . TRP A 1 177 ? 22.501 15.725 15.523 1.00 35.69 177 TRP A N 1
ATOM 1400 C CA . TRP A 1 177 ? 22.591 14.264 15.697 1.00 35.69 177 TRP A CA 1
ATOM 1401 C C . TRP A 1 177 ? 21.418 13.541 15.018 1.00 35.69 177 TRP A C 1
ATOM 1403 O O . TRP A 1 177 ? 21.543 12.406 14.564 1.00 35.69 177 TRP A O 1
ATOM 1413 N N . GLN A 1 178 ? 20.265 14.205 14.887 1.00 36.78 178 GLN A N 1
ATOM 1414 C CA . GLN A 1 178 ? 19.067 13.608 14.286 1.00 36.78 178 GLN A CA 1
ATOM 1415 C C . GLN A 1 178 ? 19.036 13.710 12.752 1.00 36.78 178 GLN A C 1
ATOM 1417 O O . GLN A 1 178 ? 18.423 12.862 12.110 1.00 36.78 178 GLN A O 1
ATOM 1422 N N . VAL A 1 179 ? 19.750 14.670 12.150 1.00 39.25 179 VAL A N 1
ATOM 1423 C CA . VAL A 1 179 ? 19.837 14.813 10.682 1.00 39.25 179 VAL A CA 1
ATOM 1424 C C . VAL A 1 179 ? 20.922 13.914 10.079 1.00 39.25 179 VAL A C 1
ATOM 1426 O O . VAL A 1 179 ? 20.694 13.329 9.025 1.00 39.25 179 VAL A O 1
ATOM 1429 N N . TYR A 1 180 ? 22.038 13.683 10.783 1.00 35.44 180 TYR A N 1
ATOM 1430 C CA . TYR A 1 180 ? 23.040 12.679 10.387 1.00 35.44 180 TYR A CA 1
ATOM 1431 C C . TYR A 1 180 ? 22.426 11.272 10.264 1.00 35.44 180 TYR A C 1
ATOM 1433 O O . TYR A 1 180 ? 22.742 10.518 9.346 1.00 35.44 180 TYR A O 1
ATOM 1441 N N . LYS A 1 181 ? 21.464 10.953 11.138 1.00 37.91 181 LYS A N 1
ATOM 1442 C CA . LYS A 1 181 ? 20.699 9.704 11.082 1.00 37.91 181 LYS A CA 1
ATOM 1443 C C . LYS A 1 181 ? 19.658 9.691 9.952 1.00 37.91 181 LYS A C 1
ATOM 1445 O O . LYS A 1 181 ? 19.484 8.664 9.311 1.00 37.91 181 LYS A O 1
ATOM 1450 N N . ALA A 1 182 ? 19.042 10.834 9.647 1.00 39.22 182 ALA A N 1
ATOM 1451 C CA . ALA A 1 182 ? 18.076 10.965 8.553 1.00 39.22 182 ALA A CA 1
ATOM 1452 C C . ALA A 1 182 ? 18.726 10.934 7.152 1.00 39.22 182 ALA A C 1
ATOM 1454 O O . ALA A 1 182 ? 18.111 10.463 6.201 1.00 39.22 182 ALA A O 1
ATOM 1455 N N . ALA A 1 183 ? 19.980 11.377 7.011 1.00 35.78 183 ALA A N 1
ATOM 1456 C CA . ALA A 1 183 ? 20.728 11.294 5.751 1.00 35.78 183 ALA A CA 1
ATOM 1457 C C . ALA A 1 183 ? 21.202 9.861 5.437 1.00 35.78 183 ALA A C 1
ATOM 1459 O O . ALA A 1 183 ? 21.274 9.477 4.271 1.00 35.78 183 ALA A O 1
ATOM 1460 N N . GLN A 1 184 ? 21.449 9.047 6.471 1.00 38.41 184 GLN A N 1
ATOM 1461 C CA . GLN A 1 184 ? 21.677 7.603 6.338 1.00 38.41 184 GLN A CA 1
ATOM 1462 C C . GLN A 1 184 ? 20.424 6.853 5.855 1.00 38.41 184 GLN A C 1
ATOM 1464 O O . GLN A 1 184 ? 20.532 5.760 5.308 1.00 38.41 184 GLN A O 1
ATOM 1469 N N . GLU A 1 185 ? 19.246 7.449 6.049 1.00 37.69 185 GLU A N 1
ATOM 1470 C CA . GLU A 1 185 ? 17.944 6.847 5.762 1.00 37.69 185 GLU A CA 1
ATOM 1471 C C . GLU A 1 185 ? 17.349 7.274 4.405 1.00 37.69 185 GLU A C 1
ATOM 1473 O O . GLU A 1 185 ? 16.302 6.750 4.031 1.00 37.69 185 GLU A O 1
ATOM 1478 N N . LEU A 1 186 ? 17.990 8.171 3.636 1.00 35.88 186 LEU A N 1
ATOM 1479 C CA . LEU A 1 186 ? 17.361 8.761 2.443 1.00 35.88 186 LEU A CA 1
ATOM 1480 C C . LEU A 1 186 ? 17.888 8.330 1.066 1.00 35.88 186 LEU A C 1
ATOM 1482 O O . LEU A 1 186 ? 17.141 8.539 0.121 1.00 35.88 186 LEU A O 1
ATOM 1486 N N . TYR A 1 187 ? 19.045 7.668 0.897 1.00 36.28 187 TYR A N 1
ATOM 1487 C CA . TYR A 1 187 ? 19.376 7.022 -0.394 1.00 36.28 187 TYR A CA 1
ATOM 1488 C C . TYR A 1 187 ? 20.310 5.807 -0.283 1.00 36.28 187 TYR A C 1
ATOM 1490 O O . TYR A 1 187 ? 21.458 5.905 0.150 1.00 36.28 187 TYR A O 1
ATOM 1498 N N . ASP A 1 188 ? 19.814 4.675 -0.784 1.00 41.00 188 ASP A N 1
ATOM 1499 C CA . ASP A 1 188 ? 20.534 3.415 -0.956 1.00 41.00 188 ASP A CA 1
ATOM 1500 C C . ASP A 1 188 ? 21.363 3.450 -2.264 1.00 41.00 188 ASP A C 1
ATOM 1502 O O . ASP A 1 188 ? 20.836 3.416 -3.376 1.00 41.00 188 ASP A O 1
ATOM 1506 N N . GLY A 1 189 ? 22.691 3.519 -2.138 1.00 39.69 189 GLY A N 1
ATOM 1507 C CA . GLY A 1 189 ? 23.568 2.601 -2.877 1.00 39.69 189 GLY A CA 1
ATOM 1508 C C . GLY A 1 189 ? 24.336 3.026 -4.140 1.00 39.69 189 GLY A C 1
ATOM 1509 O O . GLY A 1 189 ? 25.277 2.310 -4.465 1.00 39.69 189 GLY A O 1
ATOM 1510 N N . ALA A 1 190 ? 24.055 4.131 -4.848 1.00 34.12 190 ALA A N 1
ATOM 1511 C CA . ALA A 1 190 ? 24.744 4.381 -6.142 1.00 34.12 190 ALA A CA 1
ATOM 1512 C C . ALA A 1 190 ? 25.662 5.622 -6.242 1.00 34.12 190 ALA A C 1
ATOM 1514 O O . ALA A 1 190 ? 26.411 5.734 -7.210 1.00 34.12 190 ALA A O 1
ATOM 1515 N N . VAL A 1 191 ? 25.689 6.535 -5.262 1.00 35.09 191 VAL A N 1
ATOM 1516 C CA . VAL A 1 191 ? 26.493 7.790 -5.343 1.00 35.09 191 VAL A CA 1
ATOM 1517 C C . VAL A 1 191 ? 27.592 7.875 -4.262 1.00 35.09 191 VAL A C 1
ATOM 1519 O O . VAL A 1 191 ? 28.308 8.868 -4.117 1.00 35.09 191 VAL A O 1
ATOM 1522 N N . THR A 1 192 ? 27.799 6.797 -3.509 1.00 35.44 192 THR A N 1
ATOM 1523 C CA . THR A 1 192 ? 28.561 6.812 -2.250 1.00 35.44 192 THR A CA 1
ATOM 1524 C C . THR A 1 192 ? 30.081 6.831 -2.387 1.00 35.44 192 THR A C 1
ATOM 1526 O O . THR A 1 192 ? 30.749 7.151 -1.409 1.00 35.44 192 THR A O 1
ATOM 1529 N N . HIS A 1 193 ? 30.667 6.600 -3.566 1.00 36.31 193 HIS A N 1
ATOM 1530 C CA . HIS A 1 193 ? 32.134 6.550 -3.668 1.00 36.31 193 HIS A CA 1
ATOM 1531 C C . HIS A 1 193 ? 32.829 7.857 -4.092 1.00 36.31 193 HIS A C 1
ATOM 1533 O O . HIS A 1 193 ? 34.039 7.960 -3.906 1.00 36.31 193 HIS A O 1
ATOM 1539 N N . ARG A 1 194 ? 32.114 8.871 -4.619 1.00 32.16 194 ARG A N 1
ATOM 1540 C CA . ARG A 1 194 ? 32.734 10.156 -5.038 1.00 32.16 194 ARG A CA 1
ATOM 1541 C C . ARG A 1 194 ? 32.263 11.399 -4.279 1.00 32.16 194 ARG A C 1
ATOM 1543 O O . ARG A 1 194 ? 33.068 12.302 -4.093 1.00 32.16 194 ARG A O 1
ATOM 1550 N N . PHE A 1 195 ? 31.022 11.448 -3.788 1.00 30.61 195 PHE A N 1
ATOM 1551 C CA . PHE A 1 195 ? 30.510 12.633 -3.075 1.00 30.61 195 PHE A CA 1
ATOM 1552 C C . PHE A 1 195 ? 30.769 12.612 -1.562 1.00 30.61 195 PHE A C 1
ATOM 1554 O O . PHE A 1 195 ? 31.030 13.662 -0.977 1.00 30.61 195 PHE A O 1
ATOM 1561 N N . GLY A 1 196 ? 30.780 11.428 -0.937 1.00 30.16 196 GLY A N 1
ATOM 1562 C CA . GLY A 1 196 ? 31.001 11.290 0.509 1.00 30.16 196 GLY A CA 1
ATOM 1563 C C . GLY A 1 196 ? 32.382 11.773 0.957 1.00 30.16 196 GLY A C 1
ATOM 1564 O O . GLY A 1 196 ? 32.498 12.468 1.961 1.00 30.16 196 GLY A O 1
ATOM 1565 N N . TYR A 1 197 ? 33.424 11.501 0.167 1.00 33.00 197 TYR A N 1
ATOM 1566 C CA . TYR A 1 197 ? 34.779 11.974 0.469 1.00 33.00 197 TYR A CA 1
ATOM 1567 C C . TYR A 1 197 ? 34.941 13.487 0.273 1.00 33.00 197 TYR A C 1
ATOM 1569 O O . TYR A 1 197 ? 35.696 14.118 1.005 1.00 33.00 197 TYR A O 1
ATOM 1577 N N . MET A 1 198 ? 34.217 14.090 -0.676 1.00 31.45 198 MET A N 1
ATOM 1578 C CA . MET A 1 198 ? 34.336 15.521 -0.970 1.00 31.45 198 MET A CA 1
ATOM 1579 C C . MET A 1 198 ? 33.572 16.374 0.047 1.00 31.45 198 MET A C 1
ATOM 1581 O O . MET A 1 198 ? 34.116 17.362 0.529 1.00 31.45 198 MET A O 1
ATOM 1585 N N . HIS A 1 199 ? 32.366 15.959 0.451 1.00 36.22 199 HIS A N 1
ATOM 1586 C CA . HIS A 1 199 ? 31.602 16.664 1.483 1.00 36.22 199 HIS A CA 1
ATOM 1587 C C . HIS A 1 199 ? 32.186 16.489 2.882 1.00 36.22 199 HIS A C 1
ATOM 1589 O O . HIS A 1 199 ? 32.231 17.467 3.605 1.00 36.22 199 HIS A O 1
ATOM 1595 N N . LEU A 1 200 ? 32.725 15.323 3.255 1.00 35.16 200 LEU A N 1
ATOM 1596 C CA . LEU A 1 200 ? 33.362 15.162 4.571 1.00 35.16 200 LEU A CA 1
ATOM 1597 C C . LEU A 1 200 ? 34.665 15.965 4.703 1.00 35.16 200 LEU A C 1
ATOM 1599 O O . LEU A 1 200 ? 34.955 16.485 5.777 1.00 35.16 200 LEU A O 1
ATOM 1603 N N . VAL A 1 201 ? 35.432 16.119 3.618 1.00 36.12 201 VAL A N 1
ATOM 1604 C CA . VAL A 1 201 ? 36.645 16.957 3.613 1.00 36.12 201 VAL A CA 1
ATOM 1605 C C . VAL A 1 201 ? 36.294 18.448 3.590 1.00 36.12 201 VAL A C 1
ATOM 1607 O O . VAL A 1 201 ? 36.988 19.242 4.225 1.00 36.12 201 VAL A O 1
ATOM 1610 N N . ILE A 1 202 ? 35.217 18.840 2.899 1.00 36.81 202 ILE A N 1
ATOM 1611 C CA . ILE A 1 202 ? 34.751 20.231 2.831 1.00 36.81 202 ILE A CA 1
ATOM 1612 C C . ILE A 1 202 ? 34.019 20.636 4.118 1.00 36.81 202 ILE A C 1
ATOM 1614 O O . ILE A 1 202 ? 34.298 21.716 4.619 1.00 36.81 202 ILE A O 1
ATOM 1618 N N . ASP A 1 203 ? 33.185 19.783 4.716 1.00 42.00 203 ASP A N 1
ATOM 1619 C CA . ASP A 1 203 ? 32.529 20.049 6.003 1.00 42.00 203 ASP A CA 1
ATOM 1620 C C . ASP A 1 203 ? 33.531 20.065 7.146 1.00 42.00 203 ASP A C 1
ATOM 1622 O O . ASP A 1 203 ? 33.482 20.965 7.972 1.00 42.00 203 ASP A O 1
ATOM 1626 N N . ASP A 1 204 ? 34.497 19.145 7.198 1.00 38.84 204 ASP A N 1
ATOM 1627 C CA . ASP A 1 204 ? 35.512 19.201 8.248 1.00 38.84 204 ASP A CA 1
ATOM 1628 C C . ASP A 1 204 ? 36.377 20.463 8.102 1.00 38.84 204 ASP A C 1
ATOM 1630 O O . ASP A 1 204 ? 36.639 21.138 9.095 1.00 38.84 204 ASP A O 1
ATOM 1634 N N . LYS A 1 205 ? 36.734 20.875 6.874 1.00 39.09 205 LYS A N 1
ATOM 1635 C CA . LYS A 1 205 ? 37.454 22.137 6.635 1.00 39.09 205 LYS A CA 1
ATOM 1636 C C . LYS A 1 205 ? 36.602 23.377 6.899 1.00 39.09 205 LYS A C 1
ATOM 1638 O O . LYS A 1 205 ? 37.116 24.303 7.513 1.00 39.09 205 LYS A O 1
ATOM 1643 N N . LEU A 1 206 ? 35.329 23.414 6.507 1.00 40.03 206 LEU A N 1
ATOM 1644 C CA . LEU A 1 206 ? 34.427 24.558 6.696 1.00 40.03 206 LEU A CA 1
ATOM 1645 C C . LEU A 1 206 ? 33.913 24.667 8.132 1.00 40.03 206 LEU A C 1
ATOM 1647 O O . LEU A 1 206 ? 33.760 25.773 8.635 1.00 40.03 206 LEU A O 1
ATOM 1651 N N . VAL A 1 207 ? 33.714 23.553 8.835 1.00 42.34 207 VAL A N 1
ATOM 1652 C CA . VAL A 1 207 ? 33.401 23.525 10.269 1.00 42.34 207 VAL A CA 1
ATOM 1653 C C . VAL A 1 207 ? 34.648 23.852 11.082 1.00 42.34 207 VAL A C 1
ATOM 1655 O O . VAL A 1 207 ? 34.544 24.603 12.053 1.00 42.34 207 VAL A O 1
ATOM 1658 N N . LYS A 1 208 ? 35.841 23.373 10.696 1.00 44.22 208 LYS A N 1
ATOM 1659 C CA . LYS A 1 208 ? 37.105 23.832 11.297 1.00 44.22 208 LYS A CA 1
ATOM 1660 C C . LYS A 1 208 ? 37.352 25.306 11.008 1.00 44.22 208 LYS A C 1
ATOM 1662 O O . LYS A 1 208 ? 37.753 25.997 11.933 1.00 44.22 208 LYS A O 1
ATOM 1667 N N . LEU A 1 209 ? 37.037 25.806 9.813 1.00 41.16 209 LEU A N 1
ATOM 1668 C CA . LEU A 1 209 ? 37.129 27.221 9.448 1.00 41.16 209 LEU A CA 1
ATOM 1669 C C . LEU A 1 209 ? 36.102 28.050 10.223 1.00 41.16 209 LEU A C 1
ATOM 1671 O O . LEU A 1 209 ? 36.472 29.022 10.854 1.00 41.16 209 LEU A O 1
ATOM 1675 N N . GLY A 1 210 ? 34.844 27.624 10.309 1.00 41.62 210 GLY A N 1
ATOM 1676 C CA . GLY A 1 210 ? 33.796 28.283 11.091 1.00 41.62 210 GLY A CA 1
ATOM 1677 C C . GLY A 1 210 ? 34.083 28.279 12.595 1.00 41.62 210 GLY A C 1
ATOM 1678 O O . GLY A 1 210 ? 33.870 29.286 13.267 1.00 41.62 210 GLY A O 1
ATOM 1679 N N . LYS A 1 211 ? 34.641 27.189 13.143 1.00 43.47 211 LYS A N 1
ATOM 1680 C CA . LYS A 1 211 ? 35.106 27.113 14.540 1.00 43.47 211 LYS A CA 1
ATOM 1681 C C . LYS A 1 211 ? 36.370 27.944 14.759 1.00 43.47 211 LYS A C 1
ATOM 1683 O O . LYS A 1 211 ? 36.454 28.629 15.775 1.00 43.47 211 LYS A O 1
ATOM 1688 N N . ALA A 1 212 ? 37.321 27.927 13.827 1.00 43.31 212 ALA A N 1
ATOM 1689 C CA . ALA A 1 212 ? 38.530 28.746 13.865 1.00 43.31 212 ALA A CA 1
ATOM 1690 C C . ALA A 1 212 ? 38.196 30.229 13.737 1.00 43.31 212 ALA A C 1
ATOM 1692 O O . ALA A 1 212 ? 38.789 31.025 14.448 1.00 43.31 212 ALA A O 1
ATOM 1693 N N . CYS A 1 213 ? 37.197 30.594 12.939 1.00 40.91 213 CYS A N 1
ATOM 1694 C CA . CYS A 1 213 ? 36.758 31.964 12.727 1.00 40.91 213 CYS A CA 1
ATOM 1695 C C . CYS A 1 213 ? 35.835 32.447 13.830 1.00 40.91 213 CYS A C 1
ATOM 1697 O O . CYS A 1 213 ? 35.997 33.575 14.258 1.00 40.91 213 CYS A O 1
ATOM 1699 N N . LYS A 1 214 ? 34.986 31.600 14.423 1.00 43.78 214 LYS A N 1
ATOM 1700 C CA . LYS A 1 214 ? 34.330 31.910 15.702 1.00 43.78 214 LYS A CA 1
ATOM 1701 C C . LYS A 1 214 ? 35.366 32.116 16.809 1.00 43.78 214 LYS A C 1
ATOM 1703 O O . LYS A 1 214 ? 35.263 33.071 17.568 1.00 43.78 214 LYS A O 1
ATOM 1708 N N . LYS A 1 215 ? 36.385 31.254 16.896 1.00 45.41 215 LYS A N 1
ATOM 1709 C CA . LYS A 1 215 ? 37.470 31.359 17.885 1.00 45.41 215 LYS A CA 1
ATOM 1710 C C . LYS A 1 215 ? 38.379 32.561 17.618 1.00 45.41 215 LYS A C 1
ATOM 1712 O O . LYS A 1 215 ? 38.801 33.192 18.574 1.00 45.41 215 LYS A O 1
ATOM 1717 N N . ALA A 1 216 ? 38.648 32.909 16.361 1.00 44.88 216 ALA A N 1
ATOM 1718 C CA . ALA A 1 216 ? 39.417 34.084 15.961 1.00 44.88 216 ALA A CA 1
ATOM 1719 C C . ALA A 1 216 ? 38.603 35.365 16.150 1.00 44.88 216 ALA A C 1
ATOM 1721 O O . ALA A 1 216 ? 39.145 36.321 16.678 1.00 44.88 216 ALA A O 1
ATOM 1722 N N . LEU A 1 217 ? 37.303 35.364 15.838 1.00 43.50 217 LEU A N 1
ATOM 1723 C CA . LEU A 1 217 ? 36.385 36.461 16.141 1.00 43.50 217 LEU A CA 1
ATOM 1724 C C . LEU A 1 217 ? 36.317 36.690 17.658 1.00 43.50 217 LEU A C 1
ATOM 1726 O O . LEU A 1 217 ? 36.477 37.809 18.118 1.00 43.50 217 LEU A O 1
ATOM 1730 N N . LEU A 1 218 ? 36.167 35.631 18.457 1.00 46.91 218 LEU A N 1
ATOM 1731 C CA . LEU A 1 218 ? 36.145 35.731 19.921 1.00 46.91 218 LEU A CA 1
ATOM 1732 C C . LEU A 1 218 ? 37.510 36.115 20.512 1.00 46.91 218 LEU A C 1
ATOM 1734 O O . LEU A 1 218 ? 37.558 36.863 21.477 1.00 46.91 218 LEU A O 1
ATOM 1738 N N . LYS A 1 219 ? 38.625 35.648 19.938 1.00 46.66 219 LYS A N 1
ATOM 1739 C CA . LYS A 1 219 ? 39.986 35.986 20.392 1.00 46.66 219 LYS A CA 1
ATOM 1740 C C . LYS A 1 219 ? 40.417 37.397 19.970 1.00 46.66 219 LYS A C 1
ATOM 1742 O O . LYS A 1 219 ? 41.211 38.009 20.671 1.00 46.66 219 LYS A O 1
ATOM 1747 N N . ARG A 1 220 ? 39.930 37.890 18.825 1.00 41.56 220 ARG A N 1
ATOM 1748 C CA . ARG A 1 220 ? 40.327 39.171 18.211 1.00 41.56 220 ARG A CA 1
ATOM 1749 C C . ARG A 1 220 ? 39.361 40.310 18.549 1.00 41.56 220 ARG A C 1
ATOM 1751 O O . ARG A 1 220 ? 39.823 41.416 18.774 1.00 41.56 220 ARG A O 1
ATOM 1758 N N . PHE A 1 221 ? 38.060 40.030 18.672 1.00 43.59 221 PHE A N 1
ATOM 1759 C CA . PHE A 1 221 ? 37.015 41.011 19.012 1.00 43.59 221 PHE A CA 1
ATOM 1760 C C . PHE A 1 221 ? 36.431 40.840 20.420 1.00 43.59 221 PHE A C 1
ATOM 1762 O O . PHE A 1 221 ? 35.670 41.696 20.860 1.00 43.59 221 PHE A O 1
ATOM 1769 N N . GLY A 1 222 ? 36.797 39.783 21.156 1.00 45.41 222 GLY A N 1
ATOM 1770 C CA . GLY A 1 222 ? 36.338 39.573 22.536 1.00 45.41 222 GLY A CA 1
ATOM 1771 C C . GLY A 1 222 ? 36.768 40.669 23.512 1.00 45.41 222 GLY A C 1
ATOM 1772 O O . GLY A 1 222 ? 36.057 40.901 24.478 1.00 45.41 222 GLY A O 1
ATOM 1773 N N . ASN A 1 223 ? 37.866 41.374 23.217 1.00 46.06 223 ASN A N 1
ATOM 1774 C CA . ASN A 1 223 ? 38.350 42.511 24.012 1.00 46.06 223 ASN A CA 1
ATOM 1775 C C . ASN A 1 223 ? 37.929 43.881 23.439 1.00 46.06 223 ASN A C 1
ATOM 1777 O O . ASN A 1 223 ? 38.079 44.890 24.111 1.00 46.06 223 ASN A O 1
ATOM 1781 N N . ILE A 1 224 ? 37.443 43.940 22.191 1.00 43.19 224 ILE A N 1
ATOM 1782 C CA . ILE A 1 224 ? 36.975 45.189 21.546 1.00 43.19 224 ILE A CA 1
ATOM 1783 C C . ILE A 1 224 ? 35.513 45.465 21.908 1.00 43.19 224 ILE A C 1
ATOM 1785 O O . ILE A 1 224 ? 35.049 46.602 21.892 1.00 43.19 224 ILE A O 1
ATOM 1789 N N . LEU A 1 225 ? 34.795 44.407 22.274 1.00 44.03 225 LEU A N 1
ATOM 1790 C CA . LEU A 1 225 ? 33.418 44.448 22.721 1.00 44.03 225 LEU A CA 1
ATOM 1791 C C . LEU A 1 225 ? 33.367 44.195 24.229 1.00 44.03 225 LEU A C 1
ATOM 1793 O O . LEU A 1 225 ? 32.781 43.208 24.678 1.00 44.03 225 LEU A O 1
ATOM 1797 N N . ASP A 1 226 ? 33.955 45.105 25.009 1.00 46.75 226 ASP A N 1
ATOM 1798 C CA . ASP A 1 226 ? 33.521 45.309 26.394 1.00 46.75 226 ASP A CA 1
ATOM 1799 C C . ASP A 1 226 ? 32.081 45.835 26.340 1.00 46.75 226 ASP A C 1
ATOM 1801 O O . ASP A 1 226 ? 31.799 47.033 26.381 1.00 46.75 226 ASP A O 1
ATOM 1805 N N . PHE A 1 227 ? 31.137 44.918 26.128 1.00 49.97 227 PHE A N 1
ATOM 1806 C CA . PHE A 1 227 ? 29.722 45.225 26.207 1.00 49.97 227 PHE A CA 1
ATOM 1807 C C . PHE A 1 227 ? 29.446 45.730 27.620 1.00 49.97 227 PHE A C 1
ATOM 1809 O O . PHE A 1 227 ? 29.697 45.018 28.592 1.00 49.97 227 PHE A O 1
ATOM 1816 N N . ALA A 1 228 ? 28.894 46.939 27.726 1.00 44.31 228 ALA A N 1
ATOM 1817 C CA . ALA A 1 228 ? 28.582 47.565 29.007 1.00 44.31 228 ALA A CA 1
ATOM 1818 C C . ALA A 1 228 ? 27.656 46.693 29.883 1.00 44.31 228 ALA A C 1
ATOM 1820 O O . ALA A 1 228 ? 27.648 46.839 31.105 1.00 44.31 228 ALA A O 1
ATOM 1821 N N . SER A 1 229 ? 26.896 45.763 29.280 1.00 50.25 229 SER A N 1
ATOM 1822 C CA . SER A 1 229 ? 26.097 44.757 29.984 1.00 50.25 229 SER A CA 1
ATOM 1823 C C . SER A 1 229 ? 25.798 43.496 29.142 1.00 50.25 229 SER A C 1
ATOM 1825 O O . SER A 1 229 ? 25.777 43.527 27.909 1.00 50.25 229 SER A O 1
ATOM 1827 N N . GLU A 1 230 ? 25.458 42.375 29.797 1.00 48.31 230 GLU A N 1
ATOM 1828 C CA . GLU A 1 230 ? 24.992 41.123 29.150 1.00 48.31 230 GLU A CA 1
ATOM 1829 C C . GLU A 1 230 ? 23.713 41.304 28.295 1.00 48.31 230 GLU A C 1
ATOM 1831 O O . GLU A 1 230 ? 23.426 40.522 27.380 1.00 48.31 230 GLU A O 1
ATOM 1836 N N . LYS A 1 231 ? 22.962 42.386 28.530 1.00 45.25 231 LYS A N 1
ATOM 1837 C CA . LYS A 1 231 ? 21.782 42.761 27.742 1.00 45.25 231 LYS A CA 1
ATOM 1838 C C . LYS A 1 231 ? 22.157 43.277 26.348 1.00 45.25 231 LYS A C 1
ATOM 1840 O O . LYS A 1 231 ? 21.460 42.973 25.376 1.00 45.25 231 LYS A O 1
ATOM 1845 N N . ASP A 1 232 ? 23.270 43.995 26.228 1.00 45.16 232 ASP A N 1
ATOM 1846 C CA . ASP A 1 232 ? 23.756 44.543 24.953 1.00 45.16 232 ASP A CA 1
ATOM 1847 C C . ASP A 1 232 ? 24.340 43.438 24.073 1.00 45.16 232 ASP A C 1
ATOM 1849 O O . ASP A 1 232 ? 24.080 43.372 22.870 1.00 45.16 232 ASP A O 1
ATOM 1853 N N . LYS A 1 233 ? 25.011 42.480 24.712 1.00 48.78 233 LYS A N 1
ATOM 1854 C CA . LYS A 1 233 ? 25.503 41.247 24.097 1.00 48.78 233 LYS A CA 1
ATOM 1855 C C . LYS A 1 233 ? 24.352 40.395 23.550 1.00 48.78 233 LYS A C 1
ATOM 1857 O O . LYS A 1 233 ? 24.377 39.996 22.387 1.00 48.78 233 LYS A O 1
ATOM 1862 N N . SER A 1 234 ? 23.292 40.196 24.338 1.00 46.78 234 SER A N 1
ATOM 1863 C CA . SER A 1 234 ? 22.080 39.490 23.889 1.00 46.78 234 SER A CA 1
ATOM 1864 C C . SER A 1 234 ? 21.354 40.222 22.754 1.00 46.78 234 SER A C 1
ATOM 1866 O O . SER A 1 234 ? 20.866 39.580 21.827 1.00 46.78 234 SER A O 1
ATOM 1868 N N . SER A 1 235 ? 21.329 41.557 22.774 1.00 47.31 235 SER A N 1
ATOM 1869 C CA . SER A 1 235 ? 20.707 42.375 21.722 1.00 47.31 235 SER A CA 1
ATOM 1870 C C . SER A 1 235 ? 21.497 42.341 20.410 1.00 47.31 235 SER A C 1
ATOM 1872 O O . SER A 1 235 ? 20.899 42.272 19.337 1.00 47.31 235 SER A O 1
ATOM 1874 N N . PHE A 1 236 ? 22.831 42.328 20.483 1.00 47.91 236 PHE A N 1
ATOM 1875 C CA . PHE A 1 236 ? 23.719 42.152 19.332 1.00 47.91 236 PHE A CA 1
ATOM 1876 C C . PHE A 1 236 ? 23.522 40.781 18.675 1.00 47.91 236 PHE A C 1
ATOM 1878 O O . PHE A 1 236 ? 23.321 40.698 17.462 1.00 47.91 236 PHE A O 1
ATOM 1885 N N . PHE A 1 237 ? 23.486 39.707 19.471 1.00 50.97 237 PHE A N 1
ATOM 1886 C CA . PHE A 1 237 ? 23.231 38.363 18.950 1.00 50.97 237 PHE A CA 1
ATOM 1887 C C . PHE A 1 237 ? 21.800 38.195 18.431 1.00 50.97 237 PHE A C 1
ATOM 1889 O O . PHE A 1 237 ? 21.624 37.576 17.388 1.00 50.97 237 PHE A O 1
ATOM 1896 N N . TYR A 1 238 ? 20.800 38.807 19.071 1.00 47.59 238 TYR A N 1
ATOM 1897 C CA . TYR A 1 238 ? 19.423 38.845 18.570 1.00 47.59 238 TYR A CA 1
ATOM 1898 C C . TYR A 1 238 ? 19.314 39.584 17.230 1.00 47.59 238 TYR A C 1
ATOM 1900 O O . TYR A 1 238 ? 18.594 39.139 16.338 1.00 47.59 238 TYR A O 1
ATOM 1908 N N . TRP A 1 239 ? 20.048 40.684 17.042 1.00 44.75 239 TRP A N 1
ATOM 1909 C CA . TRP A 1 239 ? 20.077 41.404 15.770 1.00 44.75 239 TRP A CA 1
ATOM 1910 C C . TRP A 1 239 ? 20.827 40.645 14.682 1.00 44.75 239 TRP A C 1
ATOM 1912 O O . TRP A 1 239 ? 20.328 40.617 13.565 1.00 44.75 239 TRP A O 1
ATOM 1922 N N . ILE A 1 240 ? 21.959 39.997 14.980 1.00 46.44 240 ILE A N 1
ATOM 1923 C CA . ILE A 1 240 ? 22.646 39.108 14.026 1.00 46.44 240 ILE A CA 1
ATOM 1924 C C . ILE A 1 240 ? 21.732 37.954 13.626 1.00 46.44 240 ILE A C 1
ATOM 1926 O O . ILE A 1 240 ? 21.617 37.655 12.441 1.00 46.44 240 ILE A O 1
ATOM 1930 N N . ASP A 1 241 ? 21.043 37.350 14.590 1.00 43.91 241 ASP A N 1
ATOM 1931 C CA . ASP A 1 241 ? 20.093 36.258 14.387 1.00 43.91 241 ASP A CA 1
ATOM 1932 C C . ASP A 1 241 ? 18.863 36.726 13.586 1.00 43.91 241 ASP A C 1
ATOM 1934 O O . ASP A 1 241 ? 18.414 36.048 12.670 1.00 43.91 241 ASP A O 1
ATOM 1938 N N . THR A 1 242 ? 18.373 37.946 13.815 1.00 42.62 242 THR A N 1
ATOM 1939 C CA . THR A 1 242 ? 17.275 38.546 13.036 1.00 42.62 242 THR A CA 1
ATOM 1940 C C . THR A 1 242 ? 17.723 38.949 11.620 1.00 42.62 242 THR A C 1
ATOM 1942 O O . THR A 1 242 ? 17.000 38.694 10.656 1.00 42.62 242 THR A O 1
ATOM 1945 N N . PHE A 1 243 ? 18.928 39.513 11.459 1.00 43.12 243 PHE A N 1
ATOM 1946 C CA . PHE A 1 243 ? 19.530 39.878 10.165 1.00 43.12 243 PHE A CA 1
ATOM 1947 C C . PHE A 1 243 ? 19.834 38.650 9.302 1.00 43.12 243 PHE A C 1
ATOM 1949 O O . PHE A 1 243 ? 19.608 38.678 8.091 1.00 43.12 243 PHE A O 1
ATOM 1956 N N . THR A 1 244 ? 20.313 37.566 9.915 1.00 44.44 244 THR A N 1
ATOM 1957 C CA . THR A 1 244 ? 20.536 36.283 9.234 1.00 44.44 244 THR A CA 1
ATOM 1958 C C . THR A 1 244 ? 19.217 35.575 8.922 1.00 44.44 244 THR A C 1
ATOM 1960 O O . THR A 1 244 ? 19.079 35.031 7.832 1.00 44.44 244 THR A O 1
ATOM 1963 N N . LYS A 1 245 ? 18.203 35.645 9.796 1.00 41.50 245 LYS A N 1
ATOM 1964 C CA . LYS A 1 245 ? 16.892 35.009 9.558 1.00 41.50 245 LYS A CA 1
ATOM 1965 C C . LYS A 1 245 ? 16.033 35.680 8.481 1.00 41.50 245 LYS A C 1
ATOM 1967 O O . LYS A 1 245 ? 15.267 34.975 7.829 1.00 41.50 245 LYS A O 1
ATOM 1972 N N . TRP A 1 246 ? 16.126 37.001 8.278 1.00 43.22 246 TRP A N 1
ATOM 1973 C CA . TRP A 1 246 ? 15.148 37.741 7.450 1.00 43.22 246 TRP A CA 1
ATOM 1974 C C . TRP A 1 246 ? 15.694 38.433 6.191 1.00 43.22 246 TRP A C 1
ATOM 1976 O O . TRP A 1 246 ? 14.913 38.989 5.420 1.00 43.22 246 TRP A O 1
ATOM 1986 N N . GLY A 1 247 ? 16.986 38.272 5.888 1.00 45.69 247 GLY A N 1
ATOM 1987 C CA . GLY A 1 247 ? 17.418 38.125 4.499 1.00 45.69 247 GLY A CA 1
ATOM 1988 C C . GLY A 1 247 ? 18.245 39.259 3.885 1.00 45.69 247 GLY A C 1
ATOM 1989 O O . GLY A 1 247 ? 17.723 40.078 3.134 1.00 45.69 247 GLY A O 1
ATOM 1990 N N . PHE A 1 248 ? 19.568 39.186 4.040 1.00 37.56 248 PHE A N 1
ATOM 1991 C CA . PHE A 1 248 ? 20.505 39.712 3.033 1.00 37.56 248 PHE A CA 1
ATOM 1992 C C . PHE A 1 248 ? 20.311 39.041 1.643 1.00 37.56 248 PHE A C 1
ATOM 1994 O O . PHE A 1 248 ? 20.309 39.749 0.634 1.00 37.56 248 PHE A O 1
ATOM 2001 N N . PRO A 1 249 ? 20.017 37.720 1.550 1.00 43.97 249 PRO A N 1
ATOM 2002 C CA . PRO A 1 249 ? 19.807 37.041 0.268 1.00 43.97 249 PRO A CA 1
ATOM 2003 C C . PRO A 1 249 ? 18.606 37.542 -0.545 1.00 43.97 249 PRO A C 1
ATOM 2005 O O . PRO A 1 249 ? 18.695 37.625 -1.764 1.00 43.97 249 PRO A O 1
ATOM 2008 N N . LYS A 1 250 ? 17.493 37.945 0.090 1.00 38.38 250 LYS A N 1
ATOM 2009 C CA . LYS A 1 250 ? 16.293 38.422 -0.638 1.00 38.38 250 LYS A CA 1
ATOM 2010 C C . LYS A 1 250 ? 16.499 39.764 -1.347 1.00 38.38 250 LYS A C 1
ATOM 2012 O O . LYS A 1 250 ? 15.800 40.055 -2.311 1.00 38.38 250 LYS A O 1
ATOM 2017 N N . ILE A 1 251 ? 17.452 40.565 -0.879 1.00 39.66 251 ILE A N 1
ATOM 2018 C CA . ILE A 1 251 ? 17.783 41.874 -1.451 1.00 39.66 251 ILE A CA 1
ATOM 2019 C C . ILE A 1 251 ? 18.752 41.743 -2.636 1.00 39.66 251 ILE A C 1
ATOM 2021 O O . ILE A 1 251 ? 18.693 42.549 -3.561 1.00 39.66 251 ILE A O 1
ATOM 2025 N N . ILE A 1 252 ? 19.608 40.719 -2.629 1.00 40.28 252 ILE A N 1
ATOM 2026 C CA . ILE A 1 252 ? 20.607 40.472 -3.679 1.00 40.28 252 ILE A CA 1
ATOM 2027 C C . ILE A 1 252 ? 20.047 39.560 -4.790 1.00 40.28 252 ILE A C 1
ATOM 2029 O O . ILE A 1 252 ? 20.406 39.733 -5.952 1.00 40.28 252 ILE A O 1
ATOM 2033 N N . LEU A 1 253 ? 19.108 38.654 -4.475 1.00 40.31 253 LEU A N 1
ATOM 2034 C CA . LEU A 1 253 ? 18.494 37.722 -5.440 1.00 40.31 253 LEU A CA 1
ATOM 2035 C C . LEU A 1 253 ? 17.443 38.349 -6.375 1.00 40.31 253 LEU A C 1
ATOM 2037 O O . LEU A 1 253 ? 17.016 37.709 -7.333 1.00 40.31 253 LEU A O 1
ATOM 2041 N N . LEU A 1 254 ? 17.043 39.603 -6.156 1.00 38.25 254 LEU A N 1
ATOM 2042 C CA . LEU A 1 254 ? 16.298 40.373 -7.152 1.00 38.25 254 LEU A CA 1
ATOM 2043 C C . LEU A 1 254 ? 17.302 41.180 -7.973 1.00 38.25 254 LEU A C 1
ATOM 2045 O O . LEU A 1 254 ? 17.755 42.238 -7.542 1.00 38.25 254 LEU A O 1
ATOM 2049 N N . GLY A 1 255 ? 17.631 40.682 -9.166 1.00 38.62 255 GLY A N 1
ATOM 2050 C CA . GLY A 1 255 ? 18.505 41.307 -10.167 1.00 38.62 255 GLY A CA 1
ATOM 2051 C C . GLY A 1 255 ? 17.996 42.640 -10.737 1.00 38.62 255 GLY A C 1
ATOM 2052 O O . GLY A 1 255 ? 17.973 42.836 -11.948 1.00 38.62 255 GLY A O 1
ATOM 2053 N N . ALA A 1 256 ? 17.606 43.586 -9.882 1.00 35.56 256 ALA A N 1
ATOM 2054 C CA . ALA A 1 256 ? 17.215 44.941 -10.238 1.00 35.56 256 ALA A CA 1
ATOM 2055 C C . ALA A 1 256 ? 17.814 45.963 -9.253 1.00 35.56 256 ALA A C 1
ATOM 2057 O O . ALA A 1 256 ? 17.170 46.377 -8.294 1.00 35.56 256 ALA A O 1
ATOM 2058 N N . LYS A 1 257 ? 19.044 46.388 -9.582 1.00 40.34 257 LYS A N 1
ATOM 2059 C CA . LYS A 1 257 ? 19.758 47.630 -9.213 1.00 40.34 257 LYS A CA 1
ATOM 2060 C C . LYS A 1 257 ? 19.732 48.039 -7.726 1.00 40.34 257 LYS A C 1
ATOM 2062 O O . LYS A 1 257 ? 18.721 48.499 -7.206 1.00 40.34 257 LYS A O 1
ATOM 2067 N N . ILE A 1 258 ? 20.928 48.066 -7.123 1.00 40.53 258 ILE A N 1
ATOM 2068 C CA . ILE A 1 258 ? 21.314 48.707 -5.841 1.00 40.53 258 ILE A CA 1
ATOM 2069 C C . ILE A 1 258 ? 20.614 50.065 -5.576 1.00 40.53 258 ILE A C 1
ATOM 2071 O O . ILE A 1 258 ? 20.346 50.413 -4.427 1.00 40.53 258 ILE A O 1
ATOM 2075 N N . GLU A 1 259 ? 20.242 50.813 -6.618 1.00 39.22 259 GLU A N 1
ATOM 2076 C CA . GLU A 1 259 ? 19.473 52.061 -6.509 1.00 39.22 259 GLU A CA 1
ATOM 2077 C C . GLU A 1 259 ? 18.058 51.901 -5.932 1.00 39.22 259 GLU A C 1
ATOM 2079 O O . GLU A 1 259 ? 17.607 52.768 -5.187 1.00 39.22 259 GLU A O 1
ATOM 2084 N N . ARG A 1 260 ? 17.356 50.785 -6.169 1.00 40.44 260 ARG A N 1
ATOM 2085 C CA . ARG A 1 260 ? 16.048 50.536 -5.532 1.00 40.44 260 ARG A CA 1
ATOM 2086 C C . ARG A 1 260 ? 16.183 50.260 -4.039 1.00 40.44 260 ARG A C 1
ATOM 2088 O O . ARG A 1 260 ? 15.330 50.690 -3.268 1.00 40.44 260 ARG A O 1
ATOM 2095 N N . LEU A 1 261 ? 17.278 49.624 -3.620 1.00 39.16 261 LEU A N 1
ATOM 2096 C CA . LEU A 1 261 ? 17.587 49.421 -2.206 1.00 39.16 261 LEU A CA 1
ATOM 2097 C C . LEU A 1 261 ? 17.950 50.744 -1.518 1.00 39.16 261 LEU A C 1
ATOM 2099 O O . LEU A 1 261 ? 17.478 51.019 -0.414 1.00 39.16 261 LEU A O 1
ATOM 2103 N N . LYS A 1 262 ? 18.726 51.599 -2.199 1.00 42.56 262 LYS A N 1
ATOM 2104 C CA . LYS A 1 262 ? 18.983 52.973 -1.753 1.00 42.56 262 LYS A CA 1
ATOM 2105 C C . LYS A 1 262 ? 17.685 53.774 -1.649 1.00 42.56 262 LYS A C 1
ATOM 2107 O O . LYS A 1 262 ? 17.490 54.402 -0.617 1.00 42.56 262 LYS A O 1
ATOM 2112 N N . THR A 1 263 ? 16.789 53.667 -2.636 1.00 44.16 263 THR A N 1
ATOM 2113 C CA . THR A 1 263 ? 15.490 54.368 -2.679 1.00 44.16 263 THR A CA 1
ATOM 2114 C C . THR A 1 263 ? 14.558 53.903 -1.556 1.00 44.16 263 THR A C 1
ATOM 2116 O O . THR A 1 263 ? 13.985 54.729 -0.856 1.00 44.16 263 THR A O 1
ATOM 2119 N N . LEU A 1 264 ? 14.454 52.592 -1.309 1.00 41.16 264 LEU A N 1
ATOM 2120 C CA . LEU A 1 264 ? 13.639 52.023 -0.228 1.00 41.16 264 LEU A CA 1
ATOM 2121 C C . LEU A 1 264 ? 14.153 52.443 1.161 1.00 41.16 264 LEU A C 1
ATOM 2123 O O . LEU A 1 264 ? 13.375 52.673 2.085 1.00 41.16 264 LEU A O 1
ATOM 2127 N N . LEU A 1 265 ? 15.474 52.562 1.323 1.00 41.66 265 LEU A N 1
ATOM 2128 C CA . LEU A 1 265 ? 16.120 52.870 2.603 1.00 41.66 265 LEU A CA 1
ATOM 2129 C C . LEU A 1 265 ? 16.422 54.365 2.805 1.00 41.66 265 LEU A C 1
ATOM 2131 O O . LEU A 1 265 ? 16.825 54.753 3.914 1.00 41.66 265 LEU A O 1
ATOM 2135 N N . SER A 1 266 ? 16.199 55.197 1.782 1.00 40.69 266 SER A N 1
ATOM 2136 C CA . SER A 1 266 ? 16.226 56.663 1.853 1.00 40.69 266 SER A CA 1
ATOM 2137 C C . SER A 1 266 ? 14.896 57.270 2.301 1.00 40.69 266 SER A C 1
ATOM 2139 O O . SER A 1 266 ? 14.902 58.385 2.812 1.00 40.69 266 SER A O 1
ATOM 2141 N N . VAL A 1 267 ? 13.777 56.544 2.200 1.00 40.25 267 VAL A N 1
ATOM 2142 C CA . VAL A 1 267 ? 12.465 57.011 2.688 1.00 40.25 267 VAL A CA 1
ATOM 2143 C C . VAL A 1 267 ? 12.461 57.101 4.229 1.00 40.25 267 VAL A C 1
ATOM 2145 O O . VAL A 1 267 ? 13.066 56.242 4.885 1.00 40.25 267 VAL A O 1
ATOM 2148 N N . PRO A 1 268 ? 11.831 58.100 4.876 1.00 44.34 268 PRO A N 1
ATOM 2149 C CA . PRO A 1 268 ? 11.734 58.166 6.337 1.00 44.34 268 PRO A CA 1
ATOM 2150 C C . PRO A 1 268 ? 11.152 56.882 6.954 1.00 44.34 268 PRO A C 1
ATOM 2152 O O . PRO A 1 268 ? 10.277 56.240 6.381 1.00 44.34 268 PRO A O 1
ATOM 2155 N N . MET A 1 269 ? 11.635 56.486 8.141 1.00 39.41 269 MET A N 1
ATOM 2156 C CA . MET A 1 269 ? 11.267 55.214 8.800 1.00 39.41 269 MET A CA 1
ATOM 2157 C C . MET A 1 269 ? 9.746 55.011 8.905 1.00 39.41 269 MET A C 1
ATOM 2159 O O . MET A 1 269 ? 9.262 53.896 8.762 1.00 39.41 269 MET A O 1
ATOM 2163 N N . ARG A 1 270 ? 8.990 56.095 9.103 1.00 40.19 270 ARG A N 1
ATOM 2164 C CA . ARG A 1 270 ? 7.527 56.068 9.221 1.00 40.19 270 ARG A CA 1
ATOM 2165 C C . ARG A 1 270 ? 6.832 55.680 7.912 1.00 40.19 270 ARG A C 1
ATOM 2167 O O . ARG A 1 270 ? 5.859 54.942 7.944 1.00 40.19 270 ARG A O 1
ATOM 2174 N N . GLU A 1 271 ? 7.363 56.121 6.777 1.00 45.28 271 GLU A N 1
ATOM 2175 C CA . GLU A 1 271 ? 6.873 55.769 5.439 1.00 45.28 271 GLU A CA 1
ATOM 2176 C C . GLU A 1 271 ? 7.368 54.394 4.990 1.00 45.28 271 GLU A C 1
ATOM 2178 O O . GLU A 1 271 ? 6.645 53.701 4.293 1.00 45.28 271 GLU A O 1
ATOM 2183 N N . ARG A 1 272 ? 8.541 53.937 5.451 1.00 47.81 272 ARG A N 1
ATOM 2184 C CA . ARG A 1 272 ? 8.961 52.533 5.289 1.00 47.81 272 ARG A CA 1
ATOM 2185 C C . ARG A 1 272 ? 8.046 51.581 6.034 1.00 47.81 272 ARG A C 1
ATOM 2187 O O . ARG A 1 272 ? 7.659 50.565 5.478 1.00 47.81 272 ARG A O 1
ATOM 2194 N N . VAL A 1 273 ? 7.700 51.921 7.274 1.00 41.56 273 VAL A N 1
ATOM 2195 C CA . VAL A 1 273 ? 6.729 51.159 8.059 1.00 41.56 273 VAL A CA 1
ATOM 2196 C C . VAL A 1 273 ? 5.372 51.205 7.376 1.00 41.56 273 VAL A C 1
ATOM 2198 O O . VAL A 1 273 ? 4.774 50.154 7.264 1.00 41.56 273 VAL A O 1
ATOM 2201 N N . LYS A 1 274 ? 4.941 52.347 6.822 1.00 42.03 274 LYS A N 1
ATOM 2202 C CA . LYS A 1 274 ? 3.671 52.459 6.091 1.00 42.03 274 LYS A CA 1
ATOM 2203 C C . LYS A 1 274 ? 3.666 51.713 4.752 1.00 42.03 274 LYS A C 1
ATOM 2205 O O . LYS A 1 274 ? 2.688 51.067 4.449 1.00 42.03 274 LYS A O 1
ATOM 2210 N N . LEU A 1 275 ? 4.760 51.717 3.990 1.00 42.53 275 LEU A N 1
ATOM 2211 C CA . LEU A 1 275 ? 4.890 50.979 2.727 1.00 42.53 275 LEU A CA 1
ATOM 2212 C C . LEU A 1 275 ? 4.986 49.469 2.974 1.00 42.53 275 LEU A C 1
ATOM 2214 O O . LEU A 1 275 ? 4.397 48.682 2.245 1.00 42.53 275 LEU A O 1
ATOM 2218 N N . VAL A 1 276 ? 5.702 49.061 4.026 1.00 40.97 276 VAL A N 1
ATOM 2219 C CA . VAL A 1 276 ? 5.724 47.673 4.496 1.00 40.97 276 VAL A CA 1
ATOM 2220 C C . VAL A 1 276 ? 4.361 47.294 5.061 1.00 40.97 276 VAL A C 1
ATOM 2222 O O . VAL A 1 276 ? 3.913 46.204 4.764 1.00 40.97 276 VAL A O 1
ATOM 2225 N N . GLU A 1 277 ? 3.672 48.177 5.786 1.00 40.09 277 GLU A N 1
ATOM 2226 C CA . GLU A 1 277 ? 2.307 47.990 6.294 1.00 40.09 277 GLU A CA 1
ATOM 2227 C C . GLU A 1 277 ? 1.278 47.975 5.159 1.00 40.09 277 GLU A C 1
ATOM 2229 O O . GLU A 1 277 ? 0.318 47.236 5.267 1.00 40.09 277 GLU A O 1
ATOM 2234 N N . ASP A 1 278 ? 1.481 48.696 4.056 1.00 39.84 278 ASP A N 1
ATOM 2235 C CA . ASP A 1 278 ? 0.607 48.719 2.878 1.00 39.84 278 ASP A CA 1
ATOM 2236 C C . ASP A 1 278 ? 0.846 47.486 1.994 1.00 39.84 278 ASP A C 1
ATOM 2238 O O . ASP A 1 278 ? -0.106 46.911 1.478 1.00 39.84 278 ASP A O 1
ATOM 2242 N N . ILE A 1 279 ? 2.091 47.004 1.888 1.00 38.69 279 ILE A N 1
ATOM 2243 C CA . ILE A 1 279 ? 2.433 45.703 1.283 1.00 38.69 279 ILE A CA 1
ATOM 2244 C C . ILE A 1 279 ? 1.919 44.555 2.164 1.00 38.69 279 ILE A C 1
ATOM 2246 O O . ILE A 1 279 ? 1.400 43.567 1.651 1.00 38.69 279 ILE A O 1
ATOM 2250 N N . TYR A 1 280 ? 2.005 44.703 3.488 1.00 35.62 280 TYR A N 1
ATOM 2251 C CA . TYR A 1 280 ? 1.449 43.773 4.468 1.00 35.62 280 TYR A CA 1
ATOM 2252 C C . TYR A 1 280 ? -0.080 43.807 4.431 1.00 35.62 280 TYR A C 1
ATOM 2254 O O . TYR A 1 280 ? -0.692 42.755 4.421 1.00 35.62 280 TYR A O 1
ATOM 2262 N N . ARG A 1 281 ? -0.716 44.980 4.310 1.00 32.69 281 ARG A N 1
ATOM 2263 C CA . ARG A 1 281 ? -2.165 45.137 4.124 1.00 32.69 281 ARG A CA 1
ATOM 2264 C C . ARG A 1 281 ? -2.587 44.588 2.775 1.00 32.69 281 ARG A C 1
ATOM 2266 O O . ARG A 1 281 ? -3.607 43.937 2.734 1.00 32.69 281 ARG A O 1
ATOM 2273 N N . PHE A 1 282 ? -1.823 44.740 1.699 1.00 32.81 282 PHE A N 1
ATOM 2274 C CA . PHE A 1 282 ? -2.148 44.118 0.411 1.00 32.81 282 PHE A CA 1
ATOM 2275 C C . PHE A 1 282 ? -2.020 42.583 0.463 1.00 32.81 282 PHE A C 1
ATOM 2277 O O . PHE A 1 282 ? -2.851 41.882 -0.109 1.00 32.81 282 PHE A O 1
ATOM 2284 N N . ALA A 1 283 ? -1.042 42.056 1.211 1.00 32.72 283 ALA A N 1
ATOM 2285 C CA . ALA A 1 283 ? -0.869 40.621 1.447 1.00 32.72 283 ALA A CA 1
ATOM 2286 C C . ALA A 1 283 ? -1.895 40.033 2.439 1.00 32.72 283 ALA A C 1
ATOM 2288 O O . ALA A 1 283 ? -2.287 38.883 2.288 1.00 32.72 283 ALA A O 1
ATOM 2289 N N . VAL A 1 284 ? -2.369 40.821 3.410 1.00 35.88 284 VAL A N 1
ATOM 2290 C CA . VAL A 1 284 ? -3.372 40.429 4.419 1.00 35.88 284 VAL A CA 1
ATOM 2291 C C . VAL A 1 284 ? -4.810 40.679 3.927 1.00 35.88 284 VAL A C 1
ATOM 2293 O O . VAL A 1 284 ? -5.711 39.930 4.274 1.00 35.88 284 VAL A O 1
ATOM 2296 N N . ILE A 1 285 ? -5.050 41.652 3.039 1.00 34.31 285 ILE A N 1
ATOM 2297 C CA . ILE A 1 285 ? -6.358 41.909 2.392 1.00 34.31 285 ILE A CA 1
ATOM 2298 C C . ILE A 1 285 ? -6.689 40.840 1.333 1.00 34.31 285 ILE A C 1
ATOM 2300 O O . ILE A 1 285 ? -7.857 40.672 0.978 1.00 34.31 285 ILE A O 1
ATOM 2304 N N . LEU A 1 286 ? -5.698 40.078 0.858 1.00 31.28 286 LEU A N 1
ATOM 2305 C CA . LEU A 1 286 ? -5.936 38.866 0.066 1.00 31.28 286 LEU A CA 1
ATOM 2306 C C . LEU A 1 286 ? -6.338 37.650 0.920 1.00 31.28 286 LEU A C 1
ATOM 2308 O O . LEU A 1 286 ? -6.849 36.690 0.353 1.00 31.28 286 LEU A O 1
ATOM 2312 N N . ASP A 1 287 ? -6.180 37.717 2.246 1.00 35.91 287 ASP A N 1
ATOM 2313 C CA . ASP A 1 287 ? -6.482 36.619 3.179 1.00 35.91 287 ASP A CA 1
ATOM 2314 C C . ASP A 1 287 ? -7.695 36.910 4.090 1.00 35.91 287 ASP A C 1
ATOM 2316 O O . ASP A 1 287 ? -8.129 36.041 4.836 1.00 35.91 287 ASP A O 1
ATOM 2320 N N . ASP A 1 288 ? -8.291 38.114 4.022 1.00 35.25 288 ASP A N 1
ATOM 2321 C CA . ASP A 1 288 ? -9.380 38.495 4.936 1.00 35.25 288 ASP A CA 1
ATOM 2322 C C . ASP A 1 288 ? -10.511 39.325 4.286 1.00 35.25 288 ASP A C 1
ATOM 2324 O O . ASP A 1 288 ? -10.866 40.428 4.712 1.00 35.25 288 ASP A O 1
ATOM 2328 N N . ARG A 1 289 ? -11.143 38.771 3.240 1.00 33.47 289 ARG A N 1
ATOM 2329 C CA . ARG A 1 289 ? -12.517 39.155 2.858 1.00 33.47 289 ARG A CA 1
ATOM 2330 C C . ARG A 1 289 ? -13.520 38.094 3.317 1.00 33.47 289 ARG A C 1
ATOM 2332 O O . ARG A 1 289 ? -13.936 37.264 2.522 1.00 33.47 289 ARG A O 1
ATOM 2339 N N . HIS A 1 290 ? -13.946 38.172 4.577 1.00 30.81 290 HIS A N 1
ATOM 2340 C CA . HIS A 1 290 ? -15.344 38.456 4.942 1.00 30.81 290 HIS A CA 1
ATOM 2341 C C . HIS A 1 290 ? -15.446 38.702 6.457 1.00 30.81 290 HIS A C 1
ATOM 2343 O O . HIS A 1 290 ? -15.503 37.785 7.270 1.00 30.81 290 HIS A O 1
ATOM 2349 N N . GLY A 1 291 ? -15.440 39.993 6.803 1.00 32.62 291 GLY A N 1
ATOM 2350 C CA . GLY A 1 291 ? -15.425 40.537 8.159 1.00 32.62 291 GLY A CA 1
ATOM 2351 C C . GLY A 1 291 ? -16.622 40.186 9.047 1.00 32.62 291 GLY A C 1
ATOM 2352 O O . GLY A 1 291 ? -17.704 39.862 8.566 1.00 32.62 291 GLY A O 1
ATOM 2353 N N . CYS A 1 292 ? -16.431 40.348 10.362 1.00 29.38 292 CYS A N 1
ATOM 2354 C CA . CYS A 1 292 ? -17.049 41.435 11.143 1.00 29.38 292 CYS A CA 1
ATOM 2355 C C . CYS A 1 292 ? -16.822 41.253 12.657 1.00 29.38 292 CYS A C 1
ATOM 2357 O O . CYS A 1 292 ? -17.392 40.362 13.275 1.00 29.38 292 CYS A O 1
ATOM 2359 N N . LEU A 1 293 ? -16.037 42.161 13.251 1.00 29.59 293 LEU A N 1
ATOM 2360 C CA . LEU A 1 293 ? -16.456 43.180 14.234 1.00 29.59 293 LEU A CA 1
ATOM 2361 C C . LEU A 1 293 ? -15.502 43.380 15.419 1.00 29.59 293 LEU A C 1
ATOM 2363 O O . LEU A 1 293 ? -14.955 42.464 16.029 1.00 29.59 293 LEU A O 1
ATOM 2367 N N . SER A 1 294 ? -15.362 44.667 15.729 1.00 37.06 294 SER A N 1
ATOM 2368 C CA . SER A 1 294 ? -14.664 45.271 16.852 1.00 37.06 294 SER A CA 1
ATOM 2369 C C . SER A 1 294 ? -15.057 44.676 18.202 1.00 37.06 294 SER A C 1
ATOM 2371 O O . SER A 1 294 ? -16.236 44.482 18.497 1.00 37.06 294 SER A O 1
ATOM 2373 N N . ARG A 1 295 ? -14.059 44.512 19.073 1.00 34.19 295 ARG A N 1
ATOM 2374 C CA . ARG A 1 295 ? -14.249 44.238 20.499 1.00 34.19 295 ARG A CA 1
ATOM 2375 C C . ARG A 1 295 ? -14.982 45.391 21.189 1.00 34.19 295 ARG A C 1
ATOM 2377 O O . ARG A 1 295 ? -14.399 46.455 21.374 1.00 34.19 295 ARG A O 1
ATOM 2384 N N . SER A 1 296 ? -16.148 45.104 21.753 1.00 32.66 296 SER A N 1
ATOM 2385 C CA . SER A 1 296 ? -16.443 45.540 23.116 1.00 32.66 296 SER A CA 1
ATOM 2386 C C . SER A 1 296 ? -17.318 44.512 23.842 1.00 32.66 296 SER A C 1
ATOM 2388 O O . SER A 1 296 ? -18.310 44.018 23.325 1.00 32.66 296 SER A O 1
ATOM 2390 N N . THR A 1 297 ? -16.924 44.244 25.089 1.00 27.45 297 THR A N 1
ATOM 2391 C CA . THR A 1 297 ? -17.756 43.735 26.194 1.00 27.45 297 THR A CA 1
ATOM 2392 C C . THR A 1 297 ? -18.260 42.280 26.153 1.00 27.45 297 THR A C 1
ATOM 2394 O O . THR A 1 297 ? -19.219 41.930 25.487 1.00 27.45 297 THR A O 1
ATOM 2397 N N . ARG A 1 298 ? -17.604 41.452 26.986 1.00 30.58 298 ARG A N 1
ATOM 2398 C CA . ARG A 1 298 ? -18.189 40.516 27.974 1.00 30.58 298 ARG A CA 1
ATOM 2399 C C . ARG A 1 298 ? -19.557 39.891 27.621 1.00 30.58 298 ARG A C 1
ATOM 2401 O O . ARG A 1 298 ? -20.565 40.579 27.664 1.00 30.58 298 ARG A O 1
ATOM 2408 N N . GLN A 1 299 ? -19.576 38.550 27.563 1.00 29.94 299 GLN A N 1
ATOM 2409 C CA . GLN A 1 299 ? -20.384 37.662 28.433 1.00 29.94 299 GLN A CA 1
ATOM 2410 C C . GLN A 1 299 ? -21.060 36.486 27.696 1.00 29.94 299 GLN A C 1
ATOM 2412 O O . GLN A 1 299 ? -22.109 36.626 27.092 1.00 29.94 299 GLN A O 1
ATOM 2417 N N . ARG A 1 300 ? -20.478 35.296 27.923 1.00 37.38 300 ARG A N 1
ATOM 2418 C CA . ARG A 1 300 ? -21.097 33.957 28.039 1.00 37.38 300 ARG A CA 1
ATOM 2419 C C . ARG A 1 300 ? -21.861 33.345 26.843 1.00 37.38 300 ARG A C 1
ATOM 2421 O O . ARG A 1 300 ? -22.910 33.817 26.441 1.00 37.38 300 ARG A O 1
ATOM 2428 N N . ARG A 1 301 ? -21.430 32.103 26.552 1.00 37.25 301 ARG A N 1
ATOM 2429 C CA . ARG A 1 301 ? -22.108 30.979 25.862 1.00 37.25 301 ARG A CA 1
ATOM 2430 C C . ARG A 1 301 ? -22.144 31.039 24.331 1.00 37.25 301 ARG A C 1
ATOM 2432 O O . ARG A 1 301 ? -23.108 31.531 23.774 1.00 37.25 301 ARG A O 1
ATOM 2439 N N . GLN A 1 302 ? -21.150 30.409 23.692 1.00 35.16 302 GLN A N 1
ATOM 2440 C CA . GLN A 1 302 ? -21.284 29.458 22.561 1.00 35.16 302 GLN A CA 1
ATOM 2441 C C . GLN A 1 302 ? -19.900 29.200 21.930 1.00 35.16 302 GLN A C 1
ATOM 2443 O O . GLN A 1 302 ? -19.612 29.548 20.790 1.00 35.16 302 GLN A O 1
ATOM 2448 N N . GLU A 1 303 ? -19.000 28.582 22.692 1.00 40.56 303 GLU A N 1
ATOM 2449 C CA . GLU A 1 303 ? -17.713 28.113 22.175 1.00 40.56 303 GLU A CA 1
ATOM 2450 C C . GLU A 1 303 ? -17.892 26.681 21.674 1.00 40.56 303 GLU A C 1
ATOM 2452 O O . GLU A 1 303 ? -18.047 25.779 22.487 1.00 40.56 303 GLU A O 1
ATOM 2457 N N . CYS A 1 304 ? -17.951 26.494 20.352 1.00 42.97 304 CYS A N 1
ATOM 2458 C CA . CYS A 1 304 ? -17.591 25.259 19.625 1.00 42.97 304 CYS A CA 1
ATOM 2459 C C . CYS A 1 304 ? -17.817 25.402 18.106 1.00 42.97 304 CYS A C 1
ATOM 2461 O O . CYS A 1 304 ? -17.208 24.675 17.326 1.00 42.97 304 CYS A O 1
ATOM 2463 N N . LEU A 1 305 ? -18.646 26.353 17.661 1.00 37.38 305 LEU A N 1
ATOM 2464 C CA . LEU A 1 305 ? -18.973 26.533 16.241 1.00 37.38 305 LEU A CA 1
ATOM 2465 C C . LEU A 1 305 ? -17.867 27.220 15.398 1.00 37.38 305 LEU A C 1
ATOM 2467 O O . LEU A 1 305 ? -17.613 26.752 14.288 1.00 37.38 305 LEU A O 1
ATOM 2471 N N . PRO A 1 306 ? -17.134 28.245 15.892 1.00 44.16 306 PRO A N 1
ATOM 2472 C CA . PRO A 1 306 ? -16.126 28.943 15.079 1.00 44.16 306 PRO A CA 1
ATOM 2473 C C . PRO A 1 306 ? -14.901 28.083 14.730 1.00 44.16 306 PRO A C 1
ATOM 2475 O O . PRO A 1 306 ? -14.335 28.218 13.651 1.00 44.16 306 PRO A O 1
ATOM 2478 N N . VAL A 1 307 ? -14.516 27.149 15.609 1.00 48.44 307 VAL A N 1
ATOM 2479 C CA . VAL A 1 307 ? -13.387 26.232 15.368 1.00 48.44 307 VAL A CA 1
ATOM 2480 C C . VAL A 1 307 ? -13.735 25.208 14.288 1.00 48.44 307 VAL A C 1
ATOM 2482 O O . VAL A 1 307 ? -12.908 24.926 13.428 1.00 48.44 307 VAL A O 1
ATOM 2485 N N . ALA A 1 308 ? -14.968 24.693 14.277 1.00 42.94 308 ALA A N 1
ATOM 2486 C CA . ALA A 1 308 ? -15.428 23.783 13.230 1.00 42.94 308 ALA A CA 1
ATOM 2487 C C . ALA A 1 308 ? -15.458 24.472 11.855 1.00 42.94 308 ALA A C 1
ATOM 2489 O O . ALA A 1 308 ? -15.022 23.877 10.874 1.00 42.94 308 ALA A O 1
ATOM 2490 N N . ILE A 1 309 ? -15.895 25.735 11.794 1.00 46.78 309 ILE A N 1
ATOM 2491 C CA . ILE A 1 309 ? -15.922 26.530 10.556 1.00 46.78 309 ILE A CA 1
ATOM 2492 C C . ILE A 1 309 ? -14.499 26.858 10.070 1.00 46.78 309 ILE A C 1
ATOM 2494 O O . ILE A 1 309 ? -14.223 26.719 8.884 1.00 46.78 309 ILE A O 1
ATOM 2498 N N . ALA A 1 310 ? -13.567 27.201 10.966 1.00 49.97 310 ALA A N 1
ATOM 2499 C CA . ALA A 1 310 ? -12.165 27.436 10.603 1.00 49.97 310 ALA A CA 1
ATOM 2500 C C . ALA A 1 310 ? -11.436 26.154 10.151 1.00 49.97 310 ALA A C 1
ATOM 2502 O O . ALA A 1 310 ? -10.617 26.193 9.233 1.00 49.97 310 ALA A O 1
ATOM 2503 N N . ILE A 1 311 ? -11.751 25.001 10.756 1.00 50.31 311 ILE A N 1
ATOM 2504 C CA . ILE A 1 311 ? -11.261 23.690 10.301 1.00 50.31 311 ILE A CA 1
ATOM 2505 C C . ILE A 1 311 ? -11.855 23.346 8.931 1.00 50.31 311 ILE A C 1
ATOM 2507 O O . ILE A 1 311 ? -11.123 22.871 8.073 1.00 50.31 311 ILE A O 1
ATOM 2511 N N . LEU A 1 312 ? -13.144 23.615 8.701 1.00 48.19 312 LEU A N 1
ATOM 2512 C CA . LEU A 1 312 ? -13.806 23.411 7.408 1.00 48.19 312 LEU A CA 1
ATOM 2513 C C . LEU A 1 312 ? -13.199 24.292 6.307 1.00 48.19 312 LEU A C 1
ATOM 2515 O O . LEU A 1 312 ? -12.917 23.783 5.228 1.00 48.19 312 LEU A O 1
ATOM 2519 N N . ALA A 1 313 ? -12.933 25.571 6.584 1.00 48.16 313 ALA A N 1
ATOM 2520 C CA . ALA A 1 313 ? -12.325 26.494 5.626 1.00 48.16 313 ALA A CA 1
ATOM 2521 C C . ALA A 1 313 ? -10.885 26.088 5.256 1.00 48.16 313 ALA A C 1
ATOM 2523 O O . ALA A 1 313 ? -10.546 26.029 4.076 1.00 48.16 313 ALA A O 1
ATOM 2524 N N . ASN A 1 314 ? -10.062 25.702 6.240 1.00 49.09 314 ASN A N 1
ATOM 2525 C CA . ASN A 1 314 ? -8.701 25.209 5.989 1.00 49.09 314 ASN A CA 1
ATOM 2526 C C . ASN A 1 314 ? -8.673 23.806 5.359 1.00 49.09 314 ASN A C 1
ATOM 2528 O O . ASN A 1 314 ? -7.783 23.504 4.570 1.00 49.09 314 ASN A O 1
ATOM 2532 N N . ALA A 1 315 ? -9.650 22.947 5.666 1.00 47.25 315 ALA A N 1
ATOM 2533 C CA . ALA A 1 315 ? -9.797 21.649 5.014 1.00 47.25 315 ALA A CA 1
ATOM 2534 C C . ALA A 1 315 ? -10.288 21.790 3.563 1.00 47.25 315 ALA A C 1
ATOM 2536 O O . ALA A 1 315 ? -9.924 20.988 2.714 1.00 47.25 315 ALA A O 1
ATOM 2537 N N . MET A 1 316 ? -11.060 22.825 3.227 1.00 46.03 316 MET A N 1
ATOM 2538 C CA . MET A 1 316 ? -11.415 23.115 1.832 1.00 46.03 316 MET A CA 1
ATOM 2539 C C . MET A 1 316 ? -10.227 23.637 1.003 1.00 46.03 316 MET A C 1
ATOM 2541 O O . MET A 1 316 ? -10.257 23.519 -0.218 1.00 46.03 316 MET A O 1
ATOM 2545 N N . ALA A 1 317 ? -9.156 24.114 1.649 1.00 42.84 317 ALA A N 1
ATOM 2546 C CA . ALA A 1 317 ? -7.888 24.519 1.030 1.00 42.84 317 ALA A CA 1
ATOM 2547 C C . ALA A 1 317 ? -6.835 23.384 0.971 1.00 42.84 317 ALA A C 1
ATOM 2549 O O . ALA A 1 317 ? -5.628 23.637 0.933 1.00 42.84 317 ALA A O 1
ATOM 2550 N N . LEU A 1 318 ? -7.279 22.119 0.994 1.00 52.53 318 LEU A N 1
ATOM 2551 C CA . LEU A 1 318 ? -6.463 20.905 0.846 1.00 52.53 318 LEU A CA 1
ATOM 2552 C C . LEU A 1 318 ? -5.842 20.808 -0.560 1.00 52.53 318 LEU A C 1
ATOM 2554 O O . LEU A 1 318 ? -6.210 19.967 -1.375 1.00 52.53 318 LEU A O 1
ATOM 2558 N N . ASN A 1 319 ? -4.870 21.665 -0.852 1.00 59.81 319 ASN A N 1
ATOM 2559 C CA . ASN A 1 319 ? -4.263 21.751 -2.180 1.00 59.81 319 ASN A CA 1
ATOM 2560 C C . ASN A 1 319 ? -3.271 20.603 -2.449 1.00 59.81 319 ASN A C 1
ATOM 2562 O O . ASN A 1 319 ? -2.744 20.496 -3.554 1.00 59.81 319 ASN A O 1
ATOM 2566 N N . THR A 1 320 ? -3.002 19.745 -1.455 1.00 75.06 320 THR A N 1
ATOM 2567 C CA . THR A 1 320 ? -2.092 18.602 -1.584 1.00 75.06 320 THR A CA 1
ATOM 2568 C C . THR A 1 320 ? -2.712 17.312 -1.053 1.00 75.06 320 THR A C 1
ATOM 2570 O O . THR A 1 320 ? -3.357 17.264 -0.002 1.00 75.06 320 THR A O 1
ATOM 2573 N N . LEU A 1 321 ? -2.461 16.221 -1.777 1.00 82.31 321 LEU A N 1
ATOM 2574 C CA . LEU A 1 321 ? -2.897 14.875 -1.410 1.00 82.31 321 LEU A CA 1
ATOM 2575 C C . LEU A 1 321 ? -2.284 14.419 -0.071 1.00 82.31 321 LEU A C 1
ATOM 2577 O O . LEU A 1 321 ? -2.923 13.698 0.693 1.00 82.31 321 LEU A O 1
ATOM 2581 N N . GLN A 1 322 ? -1.080 14.903 0.256 1.00 83.94 322 GLN A N 1
ATOM 2582 C CA . GLN A 1 322 ? -0.414 14.690 1.547 1.00 83.94 322 GLN A CA 1
ATOM 2583 C C . GLN A 1 322 ? -1.274 15.160 2.719 1.00 83.94 322 GLN A C 1
ATOM 2585 O O . GLN A 1 322 ? -1.500 14.415 3.676 1.00 83.94 322 GLN A O 1
ATOM 2590 N N . LEU A 1 323 ? -1.775 16.396 2.638 1.00 82.56 323 LEU A N 1
ATOM 2591 C CA . LEU A 1 323 ? -2.568 16.977 3.709 1.00 82.56 323 LEU A CA 1
ATOM 2592 C C . LEU A 1 323 ? -3.906 16.236 3.837 1.00 82.56 323 LEU A C 1
ATOM 2594 O O . LEU A 1 323 ? -4.364 16.016 4.956 1.00 82.56 323 LEU A O 1
ATOM 2598 N N . ALA A 1 324 ? -4.486 15.745 2.735 1.00 83.69 324 ALA A N 1
ATOM 2599 C CA . ALA A 1 324 ? -5.716 14.947 2.768 1.00 83.69 324 ALA A CA 1
ATOM 2600 C C . ALA A 1 324 ? -5.488 13.598 3.474 1.00 83.69 324 ALA A C 1
ATOM 2602 O O . ALA A 1 324 ? -6.255 13.219 4.368 1.00 83.69 324 ALA A O 1
ATOM 2603 N N . CYS A 1 325 ? -4.387 12.917 3.143 1.00 85.94 325 CYS A N 1
ATOM 2604 C CA . CYS A 1 325 ? -3.949 11.681 3.793 1.00 85.94 325 CYS A CA 1
ATOM 2605 C C . CYS A 1 325 ? -3.678 11.849 5.292 1.00 85.94 325 CYS A C 1
ATOM 2607 O O . CYS A 1 325 ? -3.982 10.939 6.060 1.00 85.94 325 CYS A O 1
ATOM 2609 N N . ALA A 1 326 ? -3.139 12.991 5.726 1.00 85.50 326 ALA A N 1
ATOM 2610 C CA . ALA A 1 326 ? -2.865 13.255 7.138 1.00 85.50 326 ALA A CA 1
ATOM 2611 C C . ALA A 1 326 ? -4.122 13.679 7.920 1.00 85.50 326 ALA A C 1
ATOM 2613 O O . ALA A 1 326 ? -4.365 13.204 9.030 1.00 85.50 326 ALA A O 1
ATOM 2614 N N . THR A 1 327 ? -4.943 14.562 7.348 1.00 85.94 327 THR A N 1
ATOM 2615 C CA . THR A 1 327 ? -6.093 15.166 8.042 1.00 85.94 327 THR A CA 1
ATOM 2616 C C . THR A 1 327 ? -7.276 14.215 8.168 1.00 85.94 327 THR A C 1
ATOM 2618 O O . THR A 1 327 ? -7.920 14.190 9.214 1.00 85.94 327 THR A O 1
ATOM 2621 N N . THR A 1 328 ? -7.558 13.386 7.162 1.00 88.12 328 THR A N 1
ATOM 2622 C CA . THR A 1 328 ? -8.767 12.541 7.164 1.00 88.12 328 THR A CA 1
ATOM 2623 C C . THR A 1 328 ? -8.772 11.495 8.297 1.00 88.12 328 THR A C 1
ATOM 2625 O O . THR A 1 328 ? -9.791 11.382 8.992 1.00 88.12 328 THR A O 1
ATOM 2628 N N . PRO A 1 329 ? -7.664 10.776 8.590 1.00 89.88 329 PRO A N 1
ATOM 2629 C CA . PRO A 1 329 ? -7.578 9.927 9.779 1.00 89.88 329 PRO A CA 1
ATOM 2630 C C . PRO A 1 329 ? -7.734 10.710 11.088 1.00 89.88 329 PRO A C 1
ATOM 2632 O O . PRO A 1 329 ? -8.447 10.258 11.982 1.00 89.88 329 PRO A O 1
ATOM 2635 N N . LEU A 1 330 ? -7.125 11.897 11.203 1.00 91.12 330 LEU A N 1
ATOM 2636 C CA . LEU A 1 330 ? -7.214 12.736 12.406 1.00 91.12 330 LEU A CA 1
ATOM 2637 C C . LEU A 1 330 ? -8.640 13.238 12.660 1.00 91.12 330 LEU A C 1
ATOM 2639 O O . LEU A 1 330 ? -9.119 13.191 13.795 1.00 91.12 330 LEU A O 1
ATOM 2643 N N . ILE A 1 331 ? -9.344 13.659 11.607 1.00 91.75 331 ILE A N 1
ATOM 2644 C CA . ILE A 1 331 ? -10.755 14.055 11.669 1.00 91.75 331 ILE A CA 1
ATOM 2645 C C . ILE A 1 331 ? -11.604 12.851 12.078 1.00 91.75 331 ILE A C 1
ATOM 2647 O O . ILE A 1 331 ? -12.433 12.966 12.977 1.00 91.75 331 ILE A O 1
ATOM 2651 N N . THR A 1 332 ? -11.354 11.674 11.500 1.00 91.81 332 THR A N 1
ATOM 2652 C CA . THR A 1 332 ? -12.068 10.439 11.862 1.00 91.81 332 THR A CA 1
ATOM 2653 C C . THR A 1 332 ? -11.868 10.075 13.333 1.00 91.81 332 THR A C 1
ATOM 2655 O O . THR A 1 332 ? -12.840 9.811 14.041 1.00 91.81 332 THR A O 1
ATOM 2658 N N . ILE A 1 333 ? -10.627 10.115 13.829 1.00 93.25 333 ILE A N 1
ATOM 2659 C CA . ILE A 1 333 ? -10.315 9.881 15.245 1.00 93.25 333 ILE A CA 1
ATOM 2660 C C . ILE A 1 333 ? -11.031 10.913 16.118 1.00 93.25 333 ILE A C 1
ATOM 2662 O O . ILE A 1 333 ? -11.632 10.543 17.125 1.00 93.25 333 ILE A O 1
ATOM 2666 N N . THR A 1 334 ? -11.022 12.186 15.721 1.00 94.06 334 THR A N 1
ATOM 2667 C CA . THR A 1 334 ? -11.716 13.265 16.438 1.00 94.06 334 THR A CA 1
ATOM 2668 C C . THR A 1 334 ? -13.218 12.995 16.532 1.00 94.06 334 THR A C 1
ATOM 2670 O O . THR A 1 334 ? -13.771 13.026 17.629 1.00 94.06 334 THR A O 1
ATOM 2673 N N . ILE A 1 335 ? -13.869 12.646 15.418 1.00 93.50 335 ILE A N 1
ATOM 2674 C CA . ILE A 1 335 ? -15.303 12.317 15.362 1.00 93.50 335 ILE A CA 1
ATOM 2675 C C . ILE A 1 335 ? -15.627 11.133 16.279 1.00 93.50 335 ILE A C 1
ATOM 2677 O O . ILE A 1 335 ? -16.560 11.207 17.079 1.00 93.50 335 ILE A O 1
ATOM 2681 N N . LEU A 1 336 ? -14.844 10.054 16.207 1.00 92.81 336 LEU A N 1
ATOM 2682 C CA . LEU A 1 336 ? -15.039 8.863 17.041 1.00 92.81 336 LEU A CA 1
ATOM 2683 C C . LEU A 1 336 ? -14.779 9.129 18.534 1.00 92.81 336 LEU A C 1
ATOM 2685 O O . LEU A 1 336 ? -15.341 8.439 19.388 1.00 92.81 336 LEU A O 1
ATOM 2689 N N . SER A 1 337 ? -13.976 10.148 18.854 1.00 94.75 337 SER A N 1
ATOM 2690 C CA . SER A 1 337 ? -13.643 10.541 20.229 1.00 94.75 337 SER A CA 1
ATOM 2691 C C . SER A 1 337 ? -14.699 11.432 20.883 1.00 94.75 337 SER A C 1
ATOM 2693 O O . SER A 1 337 ? -14.711 11.595 22.108 1.00 94.75 337 SER A O 1
ATOM 2695 N N . LEU A 1 338 ? -15.587 12.029 20.087 1.00 93.88 338 LEU A N 1
ATOM 2696 C CA . LEU A 1 338 ? -16.697 12.828 20.589 1.00 93.88 338 LEU A CA 1
ATOM 2697 C C . LEU A 1 338 ? -17.831 11.921 21.107 1.00 93.88 338 LEU A C 1
ATOM 2699 O O . LEU A 1 338 ? -18.100 10.872 20.507 1.00 93.88 338 LEU A O 1
ATOM 2703 N N . PRO A 1 339 ? -18.541 12.325 22.181 1.00 92.19 339 PRO A N 1
ATOM 2704 C CA . PRO A 1 339 ? -19.700 11.591 22.683 1.00 92.19 339 PRO A CA 1
ATOM 2705 C C . PRO A 1 339 ? -20.720 11.316 21.578 1.00 92.19 339 PRO A C 1
ATOM 2707 O O . PRO A 1 339 ? -20.958 12.167 20.719 1.00 92.19 339 PRO A O 1
ATOM 2710 N N . THR A 1 340 ? -21.359 10.149 21.614 1.00 88.88 340 THR A N 1
ATOM 2711 C CA . THR A 1 340 ? -22.392 9.767 20.639 1.00 88.88 340 THR A CA 1
ATOM 2712 C C . THR A 1 340 ? -23.580 10.725 20.653 1.00 88.88 340 THR A C 1
ATOM 2714 O O . THR A 1 340 ? -24.220 10.892 19.633 1.00 88.88 340 THR A O 1
ATOM 2717 N N . THR A 1 341 ? -23.849 11.431 21.748 1.00 89.69 341 THR A N 1
ATOM 2718 C CA . THR A 1 341 ? -24.914 12.446 21.842 1.00 89.69 341 THR A CA 1
ATOM 2719 C C . THR A 1 341 ? -24.487 13.847 21.384 1.00 89.69 341 THR A C 1
ATOM 2721 O O . THR A 1 341 ? -25.305 14.762 21.363 1.00 89.69 341 THR A O 1
ATOM 2724 N N . SER A 1 342 ? -23.220 14.052 21.007 1.00 92.19 342 SER A N 1
ATOM 2725 C CA . SER A 1 342 ? -22.687 15.376 20.666 1.00 92.19 342 SER A CA 1
ATOM 2726 C C . SER A 1 342 ? -23.214 15.895 19.324 1.00 92.19 342 SER A C 1
ATOM 2728 O O . SER A 1 342 ? -23.015 15.259 18.293 1.00 92.19 342 SER A O 1
ATOM 2730 N N . LEU A 1 343 ? -23.788 17.102 19.302 1.00 92.69 343 LEU A N 1
ATOM 2731 C CA . LEU A 1 343 ? -24.173 17.784 18.058 1.00 92.69 343 LEU A CA 1
ATOM 2732 C C . LEU A 1 343 ? -22.963 18.045 17.141 1.00 92.69 343 LEU A C 1
ATOM 2734 O O . LEU A 1 343 ? -23.058 17.905 15.926 1.00 92.69 343 LEU A O 1
ATOM 2738 N N . ILE A 1 344 ? -21.798 18.364 17.718 1.00 92.75 344 ILE A N 1
ATOM 2739 C CA . ILE A 1 344 ? -20.557 18.618 16.963 1.00 92.75 344 ILE A CA 1
ATOM 2740 C C . ILE A 1 344 ? -20.157 17.375 16.175 1.00 92.75 344 ILE A C 1
ATOM 2742 O O . ILE A 1 344 ? -19.780 17.466 15.010 1.00 92.75 344 ILE A O 1
ATOM 2746 N N . ARG A 1 345 ? -20.280 16.197 16.794 1.00 91.88 345 ARG A N 1
ATOM 2747 C CA . ARG A 1 345 ? -20.000 14.932 16.121 1.00 91.88 345 ARG A CA 1
ATOM 2748 C C . ARG A 1 345 ? -20.948 14.720 14.944 1.00 91.88 345 ARG A C 1
ATOM 2750 O O . ARG A 1 345 ? -20.462 14.295 13.908 1.00 91.88 345 ARG A O 1
ATOM 2757 N N . GLN A 1 346 ? -22.238 15.055 15.059 1.00 90.00 346 GLN A N 1
ATOM 2758 C CA . GLN A 1 346 ? -23.196 14.973 13.940 1.00 90.00 346 GLN A CA 1
ATOM 2759 C C . GLN A 1 346 ? -22.803 15.896 12.783 1.00 90.00 346 GLN A C 1
ATOM 2761 O O . GLN A 1 346 ? -22.807 15.463 11.635 1.00 90.00 346 GLN A O 1
ATOM 2766 N N . ILE A 1 347 ? -22.410 17.135 13.092 1.00 91.62 347 ILE A N 1
ATOM 2767 C CA . ILE A 1 347 ? -21.988 18.130 12.095 1.00 91.62 347 ILE A CA 1
ATOM 2768 C C . ILE A 1 347 ? -20.710 17.683 11.373 1.00 91.62 347 ILE A C 1
ATOM 2770 O O . ILE A 1 347 ? -20.613 17.811 10.156 1.00 91.62 347 ILE A O 1
ATOM 2774 N N . LEU A 1 348 ? -19.731 17.147 12.108 1.00 91.00 348 LEU A N 1
ATOM 2775 C CA . LEU A 1 348 ? -18.455 16.703 11.539 1.00 91.00 348 LEU A CA 1
ATOM 2776 C C . LEU A 1 348 ? -18.539 15.327 10.868 1.00 91.00 348 LEU A C 1
ATOM 2778 O O . LEU A 1 348 ? -17.688 15.004 10.048 1.00 91.00 348 LEU A O 1
ATOM 2782 N N . TYR A 1 349 ? -19.546 14.514 11.190 1.00 90.31 349 TYR A N 1
ATOM 2783 C CA . TYR A 1 349 ? -19.688 13.141 10.705 1.00 90.31 349 TYR A CA 1
ATOM 2784 C C . TYR A 1 349 ? -19.571 12.962 9.177 1.00 90.31 349 TYR A C 1
ATOM 2786 O O . TYR A 1 349 ? -18.861 12.044 8.774 1.00 90.31 349 TYR A O 1
ATOM 2794 N N . PRO A 1 350 ? -20.199 13.787 8.311 1.00 90.81 350 PRO A N 1
ATOM 2795 C CA . PRO A 1 350 ? -20.046 13.656 6.858 1.00 90.81 350 PRO A CA 1
ATOM 2796 C C . PRO A 1 350 ? -18.685 14.140 6.330 1.00 90.81 350 PRO A C 1
ATOM 2798 O O . PRO A 1 350 ? -18.342 13.842 5.185 1.00 90.81 350 PRO A O 1
ATOM 2801 N N . LEU A 1 351 ? -17.902 14.877 7.127 1.00 90.19 351 LEU A N 1
ATOM 2802 C CA . LEU A 1 351 ? -16.699 15.566 6.657 1.00 90.19 351 LEU A CA 1
ATOM 2803 C C . LEU A 1 351 ? -15.661 14.618 6.032 1.00 90.19 351 LEU A C 1
ATOM 2805 O O . LEU A 1 351 ? -15.229 14.914 4.923 1.00 90.19 351 LEU A O 1
ATOM 2809 N N . PRO A 1 352 ? -15.291 13.460 6.622 1.00 90.69 352 PRO A N 1
ATOM 2810 C CA . PRO A 1 352 ? -14.334 12.553 5.986 1.00 90.69 352 PRO A CA 1
ATOM 2811 C C . PRO A 1 352 ? -14.772 12.073 4.597 1.00 90.69 352 PRO A C 1
ATOM 2813 O O . PRO A 1 352 ? -13.930 11.924 3.718 1.00 90.69 352 PRO A O 1
ATOM 2816 N N . ALA A 1 353 ? -16.076 11.853 4.382 1.00 89.88 353 ALA A N 1
ATOM 2817 C CA . ALA A 1 353 ? -16.594 11.469 3.069 1.00 89.88 353 ALA A CA 1
ATOM 2818 C C . ALA A 1 353 ? -16.544 12.645 2.091 1.00 89.88 353 ALA A C 1
ATOM 2820 O O . ALA A 1 353 ? -16.113 12.468 0.958 1.00 89.88 353 ALA A O 1
ATOM 2821 N N . LEU A 1 354 ? -16.937 13.845 2.528 1.00 89.88 354 LEU A N 1
ATOM 2822 C CA . LEU A 1 354 ? -16.875 15.048 1.697 1.00 89.88 354 LEU A CA 1
ATOM 2823 C C . LEU A 1 354 ? -15.442 15.361 1.259 1.00 89.88 354 LEU A C 1
ATOM 2825 O O . LEU A 1 354 ? -15.226 15.631 0.083 1.00 89.88 354 LEU A O 1
ATOM 2829 N N . LEU A 1 355 ? -14.466 15.262 2.167 1.00 87.44 355 LEU A N 1
ATOM 2830 C CA . LEU A 1 355 ? -13.049 15.429 1.831 1.00 87.44 355 LEU A CA 1
ATOM 2831 C C . LEU A 1 355 ? -12.596 14.360 0.834 1.00 87.44 355 LEU A C 1
ATOM 2833 O O . LEU A 1 355 ? -11.971 14.689 -0.171 1.00 87.44 355 LEU A O 1
ATOM 2837 N N . PHE A 1 356 ? -12.995 13.104 1.064 1.00 89.56 356 PHE A N 1
ATOM 2838 C CA . PHE A 1 356 ? -12.677 12.008 0.157 1.00 89.56 356 PHE A CA 1
ATOM 2839 C C . PHE A 1 356 ? -13.196 12.255 -1.264 1.00 89.56 356 PHE A C 1
ATOM 2841 O O . PHE A 1 356 ? -12.438 12.161 -2.230 1.00 89.56 356 PHE A O 1
ATOM 2848 N N . PHE A 1 357 ? -14.471 12.631 -1.394 1.00 89.69 357 PHE A N 1
ATOM 2849 C CA . PHE A 1 357 ? -15.080 12.941 -2.684 1.00 89.69 357 PHE A CA 1
ATOM 2850 C C . PHE A 1 357 ? -14.494 14.199 -3.322 1.00 89.69 357 PHE A C 1
ATOM 2852 O O . PHE A 1 357 ? -14.255 14.195 -4.526 1.00 89.69 357 PHE A O 1
ATOM 2859 N N . GLN A 1 358 ? -14.206 15.242 -2.542 1.00 89.12 358 GLN A N 1
ATOM 2860 C CA . GLN A 1 358 ? -13.594 16.468 -3.051 1.00 89.12 358 GLN A CA 1
ATOM 2861 C C . GLN A 1 358 ? -12.241 16.178 -3.704 1.00 89.12 358 GLN A C 1
ATOM 2863 O O . GLN A 1 358 ? -11.992 16.619 -4.823 1.00 89.12 358 GLN A O 1
ATOM 2868 N N . THR A 1 359 ? -11.382 15.402 -3.041 1.00 88.00 359 THR A N 1
ATOM 2869 C CA . THR A 1 359 ? -10.070 15.033 -3.583 1.00 88.00 359 THR A CA 1
ATOM 2870 C C . THR A 1 359 ? -10.190 14.095 -4.790 1.00 88.00 359 THR A C 1
ATOM 2872 O O . THR A 1 359 ? -9.367 14.171 -5.695 1.00 88.00 359 THR A O 1
ATOM 2875 N N . LEU A 1 360 ? -11.226 13.248 -4.855 1.00 88.19 360 LEU A N 1
ATOM 2876 C CA . LEU A 1 360 ? -11.492 12.394 -6.019 1.00 88.19 360 LEU A CA 1
ATOM 2877 C C . LEU A 1 360 ? -11.989 13.193 -7.240 1.00 88.19 360 LEU A C 1
ATOM 2879 O O . LEU A 1 360 ? -11.599 12.902 -8.370 1.00 88.19 360 LEU A O 1
ATOM 2883 N N . ILE A 1 361 ? -12.848 14.191 -7.024 1.00 90.50 361 ILE A N 1
ATOM 2884 C CA . ILE A 1 361 ? -13.403 15.049 -8.083 1.00 90.50 361 ILE A CA 1
ATOM 2885 C C . ILE A 1 361 ? -12.347 16.043 -8.581 1.00 90.50 361 ILE A C 1
ATOM 2887 O O . ILE A 1 361 ? -12.223 16.263 -9.784 1.00 90.50 361 ILE A O 1
ATOM 2891 N N . SER A 1 362 ? -11.566 16.602 -7.658 1.00 88.12 362 SER A N 1
ATOM 2892 C CA . SER A 1 362 ? -10.577 17.650 -7.916 1.00 88.12 362 SER A CA 1
ATOM 2893 C C . SER A 1 362 ? -9.198 17.234 -7.393 1.00 88.12 362 SER A C 1
ATOM 2895 O O . SER A 1 362 ? -8.712 17.802 -6.411 1.00 88.12 362 SER A O 1
ATOM 2897 N N . PRO A 1 363 ? -8.553 16.228 -8.013 1.00 88.50 363 PRO A N 1
ATOM 2898 C CA . PRO A 1 363 ? -7.222 15.801 -7.609 1.00 88.50 363 PRO A CA 1
ATOM 2899 C C . PRO A 1 363 ? -6.196 16.920 -7.852 1.00 88.50 363 PRO A C 1
ATOM 2901 O O . PRO A 1 363 ? -6.342 17.694 -8.808 1.00 88.50 363 PRO A O 1
ATOM 2904 N N . PRO A 1 364 ? -5.149 17.019 -7.011 1.00 85.25 364 PRO A N 1
ATOM 2905 C CA . PRO A 1 364 ? -4.136 18.055 -7.154 1.00 85.25 364 PRO A CA 1
ATOM 2906 C C . PRO A 1 364 ? -3.432 17.940 -8.507 1.00 85.25 364 PRO A C 1
ATOM 2908 O O . PRO A 1 364 ? -3.147 16.840 -8.983 1.00 85.25 364 PRO A O 1
ATOM 2911 N N . LYS A 1 365 ? -3.162 19.092 -9.124 1.00 88.94 365 LYS A N 1
ATOM 2912 C CA . LYS A 1 365 ? -2.474 19.181 -10.414 1.00 88.94 365 LYS A CA 1
ATOM 2913 C C . LYS A 1 365 ? -0.968 19.271 -10.206 1.00 88.94 365 LYS A C 1
ATOM 2915 O O . LYS A 1 365 ? -0.516 19.986 -9.315 1.00 88.94 365 LYS A O 1
ATOM 2920 N N . PHE A 1 366 ? -0.202 18.584 -11.044 1.00 86.25 366 PHE A N 1
ATOM 2921 C CA . PHE A 1 366 ? 1.260 18.620 -11.022 1.00 86.25 366 PHE A CA 1
ATOM 2922 C C . PHE A 1 366 ? 1.837 18.446 -12.436 1.00 86.25 366 PHE A C 1
ATOM 2924 O O . PHE A 1 366 ? 1.172 17.863 -13.298 1.00 86.25 366 PHE A O 1
ATOM 2931 N N . PRO A 1 367 ? 3.044 18.977 -12.714 1.00 85.00 367 PRO A N 1
ATOM 2932 C CA . PRO A 1 367 ? 3.678 18.842 -14.022 1.00 85.00 367 PRO A CA 1
ATOM 2933 C C . PRO A 1 367 ? 3.945 17.374 -14.369 1.00 85.00 367 PRO A C 1
ATOM 2935 O O . PRO A 1 367 ? 4.413 16.610 -13.530 1.00 85.00 367 PRO A O 1
ATOM 2938 N N . SER A 1 368 ? 3.734 16.986 -15.628 1.00 81.44 368 SER A N 1
ATOM 2939 C CA . SER A 1 368 ? 4.042 15.629 -16.108 1.00 81.44 368 SER A CA 1
ATOM 2940 C C . SER A 1 368 ? 5.541 15.299 -16.099 1.00 81.44 368 SER A C 1
ATOM 2942 O O . SER A 1 368 ? 5.910 14.136 -16.209 1.00 81.44 368 SER A O 1
ATOM 2944 N N . SER A 1 369 ? 6.409 16.309 -15.988 1.00 81.56 369 SER A N 1
ATOM 2945 C CA . SER A 1 369 ? 7.861 16.150 -15.861 1.00 81.56 369 SER A CA 1
ATOM 2946 C C . SER A 1 369 ? 8.324 15.863 -14.429 1.00 81.56 369 SER A C 1
ATOM 2948 O O . SER A 1 369 ? 9.494 15.551 -14.225 1.00 81.56 369 SER A O 1
ATOM 2950 N N . ASP A 1 370 ? 7.448 16.011 -13.433 1.00 84.25 370 ASP A N 1
ATOM 2951 C CA . ASP A 1 370 ? 7.782 15.819 -12.022 1.00 84.25 370 ASP A CA 1
ATOM 2952 C C . ASP A 1 370 ? 7.534 14.358 -11.611 1.00 84.25 370 ASP A C 1
ATOM 2954 O O . ASP A 1 370 ? 6.451 13.976 -11.160 1.00 84.25 370 ASP A O 1
ATOM 2958 N N . ILE A 1 371 ? 8.549 13.517 -11.829 1.00 81.25 371 ILE A N 1
ATOM 2959 C CA . ILE A 1 371 ? 8.491 12.074 -11.547 1.00 81.25 371 ILE A CA 1
ATOM 2960 C C . ILE A 1 371 ? 8.236 11.812 -10.056 1.00 81.25 371 ILE A C 1
ATOM 2962 O O . ILE A 1 371 ? 7.506 10.876 -9.718 1.00 81.25 371 ILE A O 1
ATOM 2966 N N . ASP A 1 372 ? 8.785 12.641 -9.168 1.00 81.50 372 ASP A N 1
ATOM 2967 C CA . ASP A 1 372 ? 8.602 12.490 -7.725 1.00 81.50 372 ASP A CA 1
ATOM 2968 C C . ASP A 1 372 ? 7.147 12.771 -7.339 1.00 81.50 372 ASP A C 1
ATOM 2970 O O . ASP A 1 372 ? 6.521 11.939 -6.675 1.00 81.50 372 ASP A O 1
ATOM 2974 N N . ALA A 1 373 ? 6.562 13.865 -7.844 1.00 83.38 373 ALA A N 1
ATOM 2975 C CA . ALA A 1 373 ? 5.147 14.171 -7.638 1.00 83.38 373 ALA A CA 1
ATOM 2976 C C . ALA A 1 373 ? 4.227 13.077 -8.203 1.00 83.38 373 ALA A C 1
ATOM 2978 O O . ALA A 1 373 ? 3.243 12.706 -7.560 1.00 83.38 373 ALA A O 1
ATOM 2979 N N . ILE A 1 374 ? 4.560 12.504 -9.365 1.00 82.75 374 ILE A N 1
ATOM 2980 C CA . ILE A 1 374 ? 3.826 11.379 -9.965 1.00 82.75 374 ILE A CA 1
ATOM 2981 C C . ILE A 1 374 ? 3.857 10.147 -9.052 1.00 82.75 374 ILE A C 1
ATOM 2983 O O . ILE A 1 374 ? 2.809 9.574 -8.731 1.00 82.75 374 ILE A O 1
ATOM 2987 N N . GLN A 1 375 ? 5.045 9.730 -8.608 1.00 83.19 375 GLN A N 1
ATOM 2988 C CA . GLN A 1 375 ? 5.188 8.567 -7.731 1.00 83.19 375 GLN A CA 1
ATOM 2989 C C . GLN A 1 375 ? 4.492 8.778 -6.386 1.00 83.19 375 GLN A C 1
ATOM 2991 O O . GLN A 1 375 ? 3.917 7.843 -5.819 1.00 83.19 375 GLN A O 1
ATOM 2996 N N . GLU A 1 376 ? 4.556 9.995 -5.859 1.00 85.44 376 GLU A N 1
ATOM 2997 C CA . GLU A 1 376 ? 3.896 10.359 -4.620 1.00 85.44 376 GLU A CA 1
ATOM 2998 C C . GLU A 1 376 ? 2.371 10.339 -4.769 1.00 85.44 376 GLU A C 1
ATOM 3000 O O . GLU A 1 376 ? 1.683 9.730 -3.947 1.00 85.44 376 GLU A O 1
ATOM 3005 N N . ALA A 1 377 ? 1.844 10.907 -5.857 1.00 87.25 377 ALA A N 1
ATOM 3006 C CA . ALA A 1 377 ? 0.420 10.913 -6.162 1.00 87.25 377 ALA A CA 1
ATOM 3007 C C . ALA A 1 377 ? -0.156 9.496 -6.269 1.00 87.25 377 ALA A C 1
ATOM 3009 O O . ALA A 1 377 ? -1.234 9.233 -5.738 1.00 87.25 377 ALA A O 1
ATOM 3010 N N . PHE A 1 378 ? 0.581 8.555 -6.868 1.00 87.62 378 PHE A N 1
ATOM 3011 C CA . PHE A 1 378 ? 0.176 7.148 -6.912 1.00 87.62 378 PHE A CA 1
ATOM 3012 C C . PHE A 1 378 ? 0.047 6.530 -5.516 1.00 87.62 378 PHE A C 1
ATOM 3014 O O . PHE A 1 378 ? -0.989 5.953 -5.161 1.00 87.62 378 PHE A O 1
ATOM 3021 N N . LYS A 1 379 ? 1.114 6.651 -4.713 1.00 86.50 379 LYS A N 1
ATOM 3022 C CA . LYS A 1 379 ? 1.197 6.055 -3.371 1.00 86.50 379 LYS A CA 1
ATOM 3023 C C . LYS A 1 379 ? 0.128 6.643 -2.461 1.00 86.50 379 LYS A C 1
ATOM 3025 O O . LYS A 1 379 ? -0.609 5.904 -1.807 1.00 86.50 379 LYS A O 1
ATOM 3030 N N . LEU A 1 380 ? 0.027 7.969 -2.440 1.00 88.69 380 LEU A N 1
ATOM 3031 C CA . LEU A 1 380 ? -0.939 8.666 -1.611 1.00 88.69 380 LEU A CA 1
ATOM 3032 C C . LEU A 1 380 ? -2.365 8.481 -2.120 1.00 88.69 380 LEU A C 1
ATOM 3034 O O . LEU A 1 380 ? -3.251 8.341 -1.294 1.00 88.69 380 LEU A O 1
ATOM 3038 N N . GLY A 1 381 ? -2.606 8.395 -3.428 1.00 90.00 381 GLY A N 1
ATOM 3039 C CA . GLY A 1 381 ? -3.942 8.151 -3.980 1.00 90.00 381 GLY A CA 1
ATOM 3040 C C . GLY A 1 381 ? -4.497 6.789 -3.561 1.00 90.00 381 GLY A C 1
ATOM 3041 O O . GLY A 1 381 ? -5.632 6.682 -3.079 1.00 90.00 381 GLY A O 1
ATOM 3042 N N . THR A 1 382 ? -3.644 5.764 -3.641 1.00 89.25 382 THR A N 1
ATOM 3043 C CA . THR A 1 382 ? -3.949 4.400 -3.183 1.00 89.25 382 THR A CA 1
ATOM 3044 C C . THR A 1 382 ? -4.194 4.360 -1.671 1.00 89.25 382 THR A C 1
ATOM 3046 O O . THR A 1 382 ? -5.178 3.781 -1.194 1.00 89.25 382 THR A O 1
ATOM 3049 N N . LEU A 1 383 ? -3.324 5.012 -0.889 1.00 89.94 383 LEU A N 1
ATOM 3050 C CA . LEU A 1 383 ? -3.460 5.102 0.566 1.00 89.94 383 LEU A CA 1
ATOM 3051 C C . LEU A 1 383 ? -4.737 5.851 0.969 1.00 89.94 383 LEU A C 1
ATOM 3053 O O . LEU A 1 383 ? -5.485 5.390 1.830 1.00 89.94 383 LEU A O 1
ATOM 3057 N N . TYR A 1 384 ? -5.015 6.974 0.313 1.00 90.19 384 TYR A N 1
ATOM 3058 C CA . TYR A 1 384 ? -6.179 7.808 0.570 1.00 90.19 384 TYR A CA 1
ATOM 3059 C C . TYR A 1 384 ? -7.481 7.057 0.304 1.00 90.19 384 TYR A C 1
ATOM 3061 O O . TYR A 1 384 ? -8.412 7.102 1.105 1.00 90.19 384 TYR A O 1
ATOM 3069 N N . SER A 1 385 ? -7.518 6.277 -0.775 1.00 90.88 385 SER A N 1
ATOM 3070 C CA . SER A 1 385 ? -8.658 5.411 -1.091 1.00 90.88 385 SER A CA 1
ATOM 3071 C C . SER A 1 385 ? -8.827 4.283 -0.089 1.00 90.88 385 SER A C 1
ATOM 3073 O O . SER A 1 385 ? -9.945 4.006 0.342 1.00 90.88 385 SER A O 1
ATOM 3075 N N . SER A 1 386 ? -7.723 3.690 0.367 1.00 90.12 386 SER A N 1
ATOM 3076 C CA . SER A 1 386 ? -7.757 2.700 1.447 1.00 90.12 386 SER A CA 1
ATOM 3077 C C . SER A 1 386 ? -8.368 3.287 2.724 1.00 90.12 386 SER A C 1
ATOM 3079 O O . SER A 1 386 ? -9.209 2.647 3.358 1.00 90.12 386 SER A O 1
ATOM 3081 N N . PHE A 1 387 ? -8.000 4.523 3.076 1.00 89.38 387 PHE A N 1
ATOM 3082 C CA . PHE A 1 387 ? -8.597 5.253 4.191 1.00 89.38 387 PHE A CA 1
ATOM 3083 C C . PHE A 1 387 ? -10.082 5.540 3.971 1.00 89.38 387 PHE A C 1
ATOM 3085 O O . PHE A 1 387 ? -10.873 5.252 4.865 1.00 89.38 387 PHE A O 1
ATOM 3092 N N . GLY A 1 388 ? -10.481 6.013 2.788 1.00 87.69 388 GLY A N 1
ATOM 3093 C CA . GLY A 1 388 ? -11.885 6.251 2.444 1.00 87.69 388 GLY A CA 1
ATOM 3094 C C . GLY A 1 388 ? -12.768 5.031 2.726 1.00 87.69 388 GLY A C 1
ATOM 3095 O O . GLY A 1 388 ? -13.740 5.126 3.478 1.00 87.69 388 GLY A O 1
ATOM 3096 N N . PHE A 1 389 ? -12.380 3.851 2.232 1.00 87.50 389 PHE A N 1
ATOM 3097 C CA . PHE A 1 389 ? -13.137 2.616 2.472 1.00 87.50 389 PHE A CA 1
ATOM 3098 C C . PHE A 1 389 ? -13.039 2.099 3.914 1.00 87.50 389 PHE A C 1
ATOM 3100 O O . PHE A 1 389 ? -14.021 1.571 4.445 1.00 87.50 389 PHE A O 1
ATOM 3107 N N . ALA A 1 390 ? -11.902 2.279 4.591 1.00 86.06 390 ALA A N 1
ATOM 3108 C CA . ALA A 1 390 ? -11.799 1.979 6.019 1.00 86.06 390 ALA A CA 1
ATOM 3109 C C . ALA A 1 390 ? -12.753 2.860 6.846 1.00 86.06 390 ALA A C 1
ATOM 3111 O O . ALA A 1 390 ? -13.432 2.376 7.751 1.00 86.06 390 ALA A O 1
ATOM 3112 N N . PHE A 1 391 ? -12.892 4.139 6.504 1.00 86.25 391 PHE A N 1
ATOM 3113 C CA . PHE A 1 391 ? -13.823 5.043 7.176 1.00 86.25 391 PHE A CA 1
ATOM 3114 C C . PHE A 1 391 ? -15.276 4.742 6.817 1.00 86.25 391 PHE A C 1
ATOM 3116 O O . PHE A 1 391 ? -16.135 4.833 7.693 1.00 86.25 391 PHE A O 1
ATOM 3123 N N . CYS A 1 392 ? -15.565 4.269 5.600 1.00 85.62 392 CYS A N 1
ATOM 3124 C CA . CYS A 1 392 ? -16.867 3.675 5.290 1.00 85.62 392 CYS A CA 1
ATOM 3125 C C . CYS A 1 392 ? -17.214 2.521 6.225 1.00 85.62 392 CYS A C 1
ATOM 3127 O O . CYS A 1 392 ? -18.356 2.434 6.673 1.00 85.62 392 CYS A O 1
ATOM 3129 N N . HIS A 1 393 ? -16.247 1.675 6.574 1.00 85.88 393 HIS A N 1
ATOM 3130 C CA . HIS A 1 393 ? -16.462 0.617 7.552 1.00 85.88 393 HIS A CA 1
ATOM 3131 C C . HIS A 1 393 ? -16.719 1.173 8.964 1.00 85.88 393 HIS A C 1
ATOM 3133 O O . HIS A 1 393 ? -17.714 0.803 9.589 1.00 85.88 393 HIS A O 1
ATOM 3139 N N . TYR A 1 394 ? -15.851 2.050 9.472 1.00 84.31 394 TYR A N 1
ATOM 3140 C CA . TYR A 1 394 ? -15.916 2.485 10.871 1.00 84.31 394 TYR A CA 1
ATOM 3141 C C . TYR A 1 394 ? -17.013 3.517 11.146 1.00 84.31 394 TYR A C 1
ATOM 3143 O O . TYR A 1 394 ? -17.718 3.412 12.146 1.00 84.31 394 TYR A O 1
ATOM 3151 N N . LEU A 1 395 ? -17.184 4.503 10.270 1.00 83.75 395 LEU A N 1
ATOM 3152 C CA . LEU A 1 395 ? -18.210 5.528 10.418 1.00 83.75 395 LEU A CA 1
ATOM 3153 C C . LEU A 1 395 ? -19.513 5.023 9.798 1.00 83.75 395 LEU A C 1
ATOM 3155 O O . LEU A 1 395 ? -20.466 4.707 10.502 1.00 83.75 395 LEU A O 1
ATOM 3159 N N . TYR A 1 396 ? -19.553 4.864 8.479 1.00 84.88 396 TYR A N 1
ATOM 3160 C CA . TYR A 1 396 ? -20.827 4.867 7.759 1.00 84.88 396 TYR A CA 1
ATOM 3161 C C . TYR A 1 396 ? -21.600 3.538 7.799 1.00 84.88 396 TYR A C 1
ATOM 3163 O O . TYR A 1 396 ? -22.826 3.555 7.876 1.00 84.88 396 TYR A O 1
ATOM 3171 N N . ALA A 1 397 ? -20.928 2.384 7.824 1.00 82.94 397 ALA A N 1
ATOM 3172 C CA . ALA A 1 397 ? -21.582 1.073 7.720 1.00 82.94 397 ALA A CA 1
ATOM 3173 C C . ALA A 1 397 ? -22.463 0.699 8.928 1.00 82.94 397 ALA A C 1
ATOM 3175 O O . ALA A 1 397 ? -23.360 -0.144 8.813 1.00 82.94 397 ALA A O 1
ATOM 3176 N N . TYR A 1 398 ? -22.204 1.288 10.094 1.00 83.19 398 TYR A N 1
ATOM 3177 C CA . TYR A 1 398 ? -22.959 1.040 11.330 1.00 83.19 398 TYR A CA 1
ATOM 3178 C C . TYR A 1 398 ? -23.712 2.281 11.822 1.00 83.19 398 TYR A C 1
ATOM 3180 O O . TYR A 1 398 ? -24.345 2.255 12.879 1.00 83.19 398 TYR A O 1
ATOM 3188 N N . GLY A 1 399 ? -23.687 3.344 11.017 1.00 82.56 399 GLY A N 1
ATOM 3189 C CA . GLY A 1 399 ? -24.310 4.613 11.330 1.00 82.56 399 GLY A CA 1
ATOM 3190 C C . GLY A 1 399 ? -23.651 5.332 12.502 1.00 82.56 399 GLY A C 1
ATOM 3191 O O . GLY A 1 399 ? -22.580 4.990 12.996 1.00 82.56 399 GLY A O 1
ATOM 3192 N N . TYR A 1 400 ? -24.353 6.356 12.969 1.00 79.44 400 TYR A N 1
ATOM 3193 C CA . TYR A 1 400 ? -23.812 7.353 13.879 1.00 79.44 400 TYR A CA 1
ATOM 3194 C C . TYR A 1 400 ? -23.385 6.803 15.257 1.00 79.44 400 TYR A C 1
ATOM 3196 O O . TYR A 1 400 ? -22.440 7.310 15.868 1.00 79.44 400 TYR A O 1
ATOM 3204 N N . ASN A 1 401 ? -24.023 5.722 15.727 1.00 84.00 401 ASN A N 1
ATOM 3205 C CA . ASN A 1 401 ? -23.720 5.065 17.003 1.00 84.00 401 ASN A CA 1
ATOM 3206 C C . ASN A 1 401 ? -22.642 3.969 16.869 1.00 84.00 401 ASN A C 1
ATOM 3208 O O . ASN A 1 401 ? -22.793 2.864 17.390 1.00 84.00 401 ASN A O 1
ATOM 3212 N N . THR A 1 402 ? -21.548 4.276 16.163 1.00 84.06 402 THR A N 1
ATOM 3213 C CA . THR A 1 402 ? -20.386 3.392 15.973 1.00 84.06 402 THR A CA 1
ATOM 3214 C C . THR A 1 402 ? -19.963 2.637 17.245 1.00 84.06 402 THR A C 1
ATOM 3216 O O . THR A 1 402 ? -19.825 1.416 17.170 1.00 84.06 402 THR A O 1
ATOM 3219 N N . PRO A 1 403 ? -19.806 3.274 18.428 1.00 87.31 403 PRO A N 1
ATOM 3220 C CA . PRO A 1 403 ? -19.275 2.588 19.608 1.00 87.31 403 PRO A CA 1
ATOM 3221 C C . PRO A 1 403 ? -20.130 1.416 20.103 1.00 87.31 403 PRO A C 1
ATOM 3223 O O . PRO A 1 403 ? -19.610 0.492 20.715 1.00 87.31 403 PRO A O 1
ATOM 3226 N N . LYS A 1 404 ? -21.431 1.393 19.786 1.00 88.81 404 LYS A N 1
ATOM 3227 C CA . LYS A 1 404 ? -22.312 0.269 20.132 1.00 88.81 404 LYS A CA 1
ATOM 3228 C C . LYS A 1 404 ? -21.926 -1.029 19.410 1.00 88.81 404 LYS A C 1
ATOM 3230 O O . LYS A 1 404 ? -22.160 -2.115 19.942 1.00 88.81 404 LYS A O 1
ATOM 3235 N N . TYR A 1 405 ? -21.358 -0.922 18.208 1.00 90.19 405 TYR A N 1
ATOM 3236 C CA . TYR A 1 405 ? -21.087 -2.053 17.315 1.00 90.19 405 TYR A CA 1
ATOM 3237 C C . TYR A 1 405 ? -19.642 -2.543 17.356 1.00 90.19 405 TYR A C 1
ATOM 3239 O O . TYR A 1 405 ? -19.373 -3.655 16.907 1.00 90.19 405 TYR A O 1
ATOM 3247 N N . PHE A 1 406 ? -18.729 -1.739 17.897 1.00 91.69 406 PHE A N 1
ATOM 3248 C CA . PHE A 1 406 ? -17.313 -2.066 17.996 1.00 91.69 406 PHE A CA 1
ATOM 3249 C C . PHE A 1 406 ? -16.919 -2.171 19.461 1.00 91.69 406 PHE A C 1
ATOM 3251 O O . PHE A 1 406 ? -17.088 -1.229 20.225 1.00 91.69 406 PHE A O 1
ATOM 3258 N N . TYR A 1 407 ? -16.392 -3.318 19.863 1.00 90.81 407 TYR A N 1
ATOM 3259 C CA . TYR A 1 407 ? -15.917 -3.527 21.226 1.00 90.81 407 TYR A CA 1
ATOM 3260 C C . TYR A 1 407 ? -14.720 -4.462 21.225 1.00 90.81 407 TYR A C 1
ATOM 3262 O O . TYR A 1 407 ? -14.579 -5.318 20.342 1.00 90.81 407 TYR A O 1
ATOM 3270 N N . LYS A 1 408 ? -13.847 -4.265 22.210 1.00 88.69 408 LYS A N 1
ATOM 3271 C CA . LYS A 1 408 ? -12.680 -5.117 22.395 1.00 88.69 408 LYS A CA 1
ATOM 3272 C C . LYS A 1 408 ? -13.056 -6.348 23.205 1.00 88.69 408 LYS A C 1
ATOM 3274 O O . LYS A 1 408 ? -13.950 -6.304 24.052 1.00 88.69 408 LYS A O 1
ATOM 3279 N N . LEU A 1 409 ? -12.373 -7.441 22.903 1.00 87.75 409 LEU A N 1
ATOM 3280 C CA . LEU A 1 409 ? -12.480 -8.713 23.598 1.00 87.75 409 LEU A CA 1
ATOM 3281 C C . LEU A 1 409 ? -11.221 -8.880 24.444 1.00 87.75 409 LEU A C 1
ATOM 3283 O O . LEU A 1 409 ? -10.117 -8.957 23.905 1.00 87.75 409 LEU A O 1
ATOM 3287 N N . LYS A 1 410 ? -11.380 -8.913 25.766 1.00 82.12 410 LYS A N 1
ATOM 3288 C CA . LYS A 1 410 ? -10.281 -9.130 26.706 1.00 82.12 410 LYS A CA 1
ATOM 3289 C C . LYS A 1 410 ? -10.341 -10.562 27.220 1.00 82.12 410 LYS A C 1
ATOM 3291 O O . LYS A 1 410 ? -11.367 -10.986 27.739 1.00 82.12 410 LYS A O 1
ATOM 3296 N N . LEU A 1 411 ? -9.251 -11.310 27.069 1.00 74.12 411 LEU A N 1
ATOM 3297 C CA . LEU A 1 411 ? -9.167 -12.676 27.578 1.00 74.12 411 LEU A CA 1
ATOM 3298 C C . LEU A 1 411 ? -9.176 -12.651 29.114 1.00 74.12 411 LEU A C 1
ATOM 3300 O O . LEU A 1 411 ? -8.292 -12.045 29.729 1.00 74.12 411 LEU A O 1
ATOM 3304 N N . ILE A 1 412 ? -10.149 -13.315 29.737 1.00 74.50 412 ILE A N 1
ATOM 3305 C CA . ILE A 1 412 ? -10.141 -13.539 31.180 1.00 74.50 412 ILE A CA 1
ATOM 3306 C C . ILE A 1 412 ? -9.334 -14.812 31.430 1.00 74.50 412 ILE A C 1
ATOM 3308 O O . ILE A 1 412 ? -9.833 -15.929 31.294 1.00 74.50 412 ILE A O 1
ATOM 3312 N N . ASN A 1 413 ? -8.074 -14.662 31.840 1.00 61.38 413 ASN A N 1
ATOM 3313 C CA . ASN A 1 413 ? -7.356 -15.774 32.451 1.00 61.38 413 ASN A CA 1
ATOM 3314 C C . ASN A 1 413 ? -7.985 -16.034 33.824 1.00 61.38 413 ASN A C 1
ATOM 3316 O O . ASN A 1 413 ? -7.559 -15.452 34.822 1.00 61.38 413 ASN A O 1
ATOM 3320 N N . LYS A 1 414 ? -9.004 -16.901 33.890 1.00 53.41 414 LYS A N 1
ATOM 3321 C CA . LYS A 1 414 ? -9.432 -17.497 35.160 1.00 53.41 414 LYS A CA 1
ATOM 3322 C C . LYS A 1 414 ? -8.247 -18.299 35.692 1.00 53.41 414 LYS A C 1
ATOM 3324 O O . LYS A 1 414 ? -8.006 -19.431 35.276 1.00 53.41 414 LYS A O 1
ATOM 3329 N N . SER A 1 415 ? -7.466 -17.670 36.569 1.00 47.03 415 SER A N 1
ATOM 3330 C CA . SER A 1 415 ? -6.490 -18.371 37.391 1.00 47.03 415 SER A CA 1
ATOM 3331 C C . SER A 1 415 ? -7.243 -19.481 38.111 1.00 47.03 415 SER A C 1
ATOM 3333 O O . SER A 1 415 ? -8.209 -19.220 38.828 1.00 47.03 415 SER A O 1
ATOM 3335 N N . SER A 1 416 ? -6.845 -20.720 37.844 1.00 46.50 416 SER A N 1
ATOM 3336 C CA . SER A 1 416 ? -7.368 -21.924 38.474 1.00 46.50 416 SER A CA 1
ATOM 3337 C C . SER A 1 416 ? -6.973 -21.946 39.954 1.00 46.50 416 SER A C 1
ATOM 3339 O O . SER A 1 416 ? -6.131 -22.738 40.362 1.00 46.50 416 SER A O 1
ATOM 3341 N N . ASN A 1 417 ? -7.592 -21.095 40.770 1.00 43.34 417 ASN A N 1
ATOM 3342 C CA . ASN A 1 417 ? -7.708 -21.319 42.206 1.00 43.34 417 ASN A CA 1
ATOM 3343 C C . ASN A 1 417 ? -8.914 -22.230 42.429 1.00 43.34 417 ASN A C 1
ATOM 3345 O O . ASN A 1 417 ? -9.979 -21.769 42.806 1.00 43.34 417 ASN A O 1
ATOM 3349 N N . ASN A 1 418 ? -8.741 -23.513 42.122 1.00 44.50 418 ASN A N 1
ATOM 3350 C CA . ASN A 1 418 ? -9.551 -24.603 42.655 1.00 44.50 418 ASN A CA 1
ATOM 3351 C C . ASN A 1 418 ? -8.602 -25.785 42.876 1.00 44.50 418 ASN A C 1
ATOM 3353 O O . ASN A 1 418 ? -8.611 -26.772 42.143 1.00 44.50 418 ASN A O 1
ATOM 3357 N N . ASN A 1 419 ? -7.742 -25.649 43.886 1.00 49.62 419 ASN A N 1
ATOM 3358 C CA . ASN A 1 419 ? -7.407 -26.808 44.695 1.00 49.62 419 ASN A CA 1
ATOM 3359 C C . ASN A 1 419 ? -8.627 -27.049 45.577 1.00 49.62 419 ASN A C 1
ATOM 3361 O O . ASN A 1 419 ? -8.861 -26.270 46.490 1.00 49.62 419 ASN A O 1
ATOM 3365 N N . GLU A 1 420 ? -9.415 -28.065 45.245 1.00 48.91 420 GLU A N 1
ATOM 3366 C CA . GLU A 1 420 ? -9.794 -29.113 46.194 1.00 48.91 420 GLU A CA 1
ATOM 3367 C C . GLU A 1 420 ? -10.618 -30.195 45.478 1.00 48.91 420 GLU A C 1
ATOM 3369 O O . GLU A 1 420 ? -11.634 -29.933 44.841 1.00 48.91 420 GLU A O 1
ATOM 3374 N N . ASN A 1 421 ? -10.128 -31.426 45.636 1.00 46.03 421 ASN A N 1
ATOM 3375 C CA . ASN A 1 421 ? -10.805 -32.712 45.464 1.00 46.03 421 ASN A CA 1
ATOM 3376 C C . ASN A 1 421 ? -11.013 -33.265 44.040 1.00 46.03 421 ASN A C 1
ATOM 3378 O O . ASN A 1 421 ? -12.036 -33.094 43.388 1.00 46.03 421 ASN A O 1
ATOM 3382 N N . GLY A 1 422 ? -9.984 -34.017 43.627 1.00 49.88 422 GLY A N 1
ATOM 3383 C CA . GLY A 1 422 ? -10.041 -35.378 43.077 1.00 49.88 422 GLY A CA 1
ATOM 3384 C C . GLY A 1 422 ? -11.279 -35.835 42.301 1.00 49.88 422 GLY A C 1
ATOM 3385 O O . GLY A 1 422 ? -12.345 -36.034 42.872 1.00 49.88 422 GLY A O 1
ATOM 3386 N N . GLY A 1 423 ? -11.073 -36.187 41.028 1.00 44.97 423 GLY A N 1
ATOM 3387 C CA . GLY A 1 423 ? -11.994 -37.064 40.303 1.00 44.97 423 GLY A CA 1
ATOM 3388 C C . GLY A 1 423 ? -11.915 -36.966 38.780 1.00 44.97 423 GLY A C 1
ATOM 3389 O O . GLY A 1 423 ? -12.456 -36.040 38.196 1.00 44.97 423 GLY A O 1
ATOM 3390 N N . ALA A 1 424 ? -11.277 -37.973 38.175 1.00 46.12 424 ALA A N 1
ATOM 3391 C CA . ALA A 1 424 ? -11.515 -38.551 36.846 1.00 46.12 424 ALA A CA 1
ATOM 3392 C C . ALA A 1 424 ? -11.631 -37.650 35.588 1.00 46.12 424 ALA A C 1
ATOM 3394 O O . ALA A 1 424 ? -12.602 -36.933 35.364 1.00 46.12 424 ALA A O 1
ATOM 3395 N N . ASN A 1 425 ? -10.646 -37.847 34.701 1.00 48.72 425 ASN A N 1
ATOM 3396 C CA . ASN A 1 425 ? -10.700 -37.838 33.233 1.00 48.72 425 ASN A CA 1
ATOM 3397 C C . ASN A 1 425 ? -11.994 -37.324 32.584 1.00 48.72 425 ASN A C 1
ATOM 3399 O O . ASN A 1 425 ? -12.893 -38.094 32.265 1.00 48.72 425 ASN A O 1
ATOM 3403 N N . ASN A 1 426 ? -12.005 -36.035 32.257 1.00 43.88 426 ASN A N 1
ATOM 3404 C CA . ASN A 1 426 ? -12.755 -35.524 31.120 1.00 43.88 426 ASN A CA 1
ATOM 3405 C C . ASN A 1 426 ? -11.928 -34.436 30.440 1.00 43.88 426 ASN A C 1
ATOM 3407 O O . ASN A 1 426 ? -11.489 -33.478 31.079 1.00 43.88 426 ASN A O 1
ATOM 3411 N N . THR A 1 427 ? -11.712 -34.608 29.139 1.00 45.59 427 THR A N 1
ATOM 3412 C CA . THR A 1 427 ? -11.056 -33.675 28.222 1.00 45.59 427 THR A CA 1
ATOM 3413 C C . THR A 1 427 ? -11.896 -32.399 28.131 1.00 45.59 427 THR A C 1
ATOM 3415 O O . THR A 1 427 ? -12.681 -32.213 27.208 1.00 45.59 427 THR A O 1
ATOM 3418 N N . LYS A 1 428 ? -11.803 -31.539 29.149 1.00 42.94 428 LYS A N 1
ATOM 3419 C CA . LYS A 1 428 ? -12.465 -30.234 29.179 1.00 42.94 428 LYS A CA 1
ATOM 3420 C C . LYS A 1 428 ? -11.805 -29.339 28.136 1.00 42.94 428 LYS A C 1
ATOM 3422 O O . LYS A 1 428 ? -10.689 -28.859 28.338 1.00 42.94 428 LYS A O 1
ATOM 3427 N N . GLU A 1 429 ? -12.514 -29.107 27.035 1.00 44.97 429 GLU A N 1
ATOM 3428 C CA . GLU A 1 429 ? -12.333 -27.927 26.193 1.00 44.97 429 GLU A CA 1
ATOM 3429 C C . GLU A 1 429 ? -12.259 -26.703 27.117 1.00 44.97 429 GLU A C 1
ATOM 3431 O O . GLU A 1 429 ? -13.220 -26.365 27.812 1.00 44.97 429 GLU A O 1
ATOM 3436 N N . LYS A 1 430 ? -11.085 -26.069 27.195 1.00 44.91 430 LYS A N 1
ATOM 3437 C CA . LYS A 1 430 ? -10.939 -24.769 27.849 1.00 44.91 430 LYS A CA 1
ATOM 3438 C C . LYS A 1 430 ? -11.718 -23.760 27.010 1.00 44.91 430 LYS A C 1
ATOM 3440 O O . LYS A 1 430 ? -11.193 -23.236 26.035 1.00 44.91 430 LYS A O 1
ATOM 3445 N N . SER A 1 431 ? -12.970 -23.505 27.369 1.00 51.22 431 SER A N 1
ATOM 3446 C CA . SER A 1 431 ? -13.718 -22.373 26.834 1.00 51.22 431 SER A CA 1
ATOM 3447 C C . SER A 1 431 ? -13.070 -21.091 27.361 1.00 51.22 431 SER A C 1
ATOM 3449 O O . SER A 1 431 ? -13.205 -20.764 28.541 1.00 51.22 431 SER A O 1
ATOM 3451 N N . GLU A 1 432 ? -12.312 -20.404 26.511 1.00 62.50 432 GLU A N 1
ATOM 3452 C CA . GLU A 1 432 ? -11.771 -19.079 26.808 1.00 62.50 432 GLU A CA 1
ATOM 3453 C C . GLU A 1 432 ? -12.934 -18.093 27.000 1.00 62.50 432 GLU A C 1
ATOM 3455 O O . GLU A 1 432 ? -13.745 -17.879 26.099 1.00 62.50 432 GLU A O 1
ATOM 3460 N N . GLU A 1 433 ? -13.052 -17.530 28.202 1.00 72.31 433 GLU A N 1
ATOM 3461 C CA . GLU A 1 433 ? -14.079 -16.545 28.539 1.00 72.31 433 GLU A CA 1
ATOM 3462 C C . GLU A 1 433 ? -13.543 -15.143 28.206 1.00 72.31 433 GLU A C 1
ATOM 3464 O O . GLU A 1 433 ? -12.462 -14.757 28.661 1.00 72.31 433 GLU A O 1
ATOM 3469 N N . PHE A 1 434 ? -14.273 -14.388 27.381 1.00 79.25 434 PHE A N 1
ATOM 3470 C CA . PHE A 1 434 ? -13.883 -13.044 26.949 1.00 79.25 434 PHE A CA 1
ATOM 3471 C C . PHE A 1 434 ? -14.759 -11.982 27.616 1.00 79.25 434 PHE A C 1
ATOM 3473 O O . PHE A 1 434 ? -15.984 -12.027 27.518 1.00 79.25 434 PHE A O 1
ATOM 3480 N N . GLU A 1 435 ? -14.130 -10.985 28.233 1.00 84.00 435 GLU A N 1
ATOM 3481 C CA . GLU A 1 435 ? -14.800 -9.789 28.740 1.00 84.00 435 GLU A CA 1
ATOM 3482 C C . GLU A 1 435 ? -14.956 -8.756 27.618 1.00 84.00 435 GLU A C 1
ATOM 3484 O O . GLU A 1 435 ? -14.028 -8.512 26.836 1.00 84.00 435 GLU A O 1
ATOM 3489 N N . ARG A 1 436 ? -16.131 -8.125 27.542 1.00 87.19 436 ARG A N 1
ATOM 3490 C CA . ARG A 1 436 ? -16.390 -7.007 26.632 1.00 87.19 436 ARG A CA 1
ATOM 3491 C C . ARG A 1 436 ? -15.853 -5.720 27.250 1.00 87.19 436 ARG A C 1
ATOM 3493 O O . ARG A 1 436 ? -16.409 -5.227 28.222 1.00 87.19 436 ARG A O 1
ATOM 3500 N N . GLU A 1 437 ? -14.827 -5.137 26.644 1.00 85.12 437 GLU A N 1
ATOM 3501 C CA . GLU A 1 437 ? -14.382 -3.789 27.005 1.00 85.12 437 GLU A CA 1
ATOM 3502 C C . GLU A 1 437 ? -15.225 -2.760 26.237 1.00 85.12 437 GLU A C 1
ATOM 3504 O O . GLU A 1 437 ? -15.217 -2.702 24.998 1.00 85.12 437 GLU A O 1
ATOM 3509 N N . GLU A 1 438 ? -15.998 -1.981 26.991 1.00 84.75 438 GLU A N 1
ATOM 3510 C CA . GLU A 1 438 ? -16.933 -0.993 26.460 1.00 84.75 438 GLU A CA 1
ATOM 3511 C C . GLU A 1 438 ? -16.261 0.334 26.085 1.00 84.75 438 GLU A C 1
ATOM 3513 O O . GLU A 1 438 ? -15.101 0.614 26.396 1.00 84.75 438 GLU A O 1
ATOM 3518 N N . TYR A 1 439 ? -17.010 1.172 25.369 1.00 89.69 439 TYR A N 1
ATOM 3519 C CA . TYR A 1 439 ? -16.563 2.506 24.997 1.00 89.69 439 TYR A CA 1
ATOM 3520 C C . TYR A 1 439 ? -16.398 3.389 26.247 1.00 89.69 439 TYR A C 1
ATOM 3522 O O . TYR A 1 439 ? -17.323 3.480 27.053 1.00 89.69 439 TYR A O 1
ATOM 3530 N N . PRO A 1 440 ? -15.260 4.083 26.421 1.00 91.25 440 PRO A N 1
ATOM 3531 C CA . PRO A 1 440 ? -14.978 4.843 27.638 1.00 91.25 440 PRO A CA 1
ATOM 3532 C C . PRO A 1 440 ? -15.732 6.183 27.670 1.00 91.25 440 PRO A C 1
ATOM 3534 O O . PRO A 1 440 ? -15.147 7.251 27.474 1.00 91.25 440 PRO A O 1
ATOM 3537 N N . GLU A 1 441 ? -17.037 6.146 27.946 1.00 87.94 441 GLU A N 1
ATOM 3538 C CA . GLU A 1 441 ? -17.925 7.319 27.912 1.00 87.94 441 GLU A CA 1
ATOM 3539 C C . GLU A 1 441 ? -17.450 8.471 28.804 1.00 87.94 441 GLU A C 1
ATOM 3541 O O . GLU A 1 441 ? -17.546 9.631 28.408 1.00 87.94 441 GLU A O 1
ATOM 3546 N N . ASN A 1 442 ? -16.835 8.165 29.947 1.00 88.81 442 ASN A N 1
ATOM 3547 C CA . ASN A 1 442 ? -16.478 9.157 30.963 1.00 88.81 442 ASN A CA 1
ATOM 3548 C C . ASN A 1 442 ? -15.081 9.782 30.794 1.00 88.81 442 ASN A C 1
ATOM 3550 O O . ASN A 1 442 ? -14.718 10.672 31.557 1.00 88.81 442 ASN A O 1
ATOM 3554 N N . SER A 1 443 ? -14.278 9.363 29.806 1.00 92.19 443 SER A N 1
ATOM 3555 C CA . SER A 1 443 ? -12.894 9.844 29.650 1.00 92.19 443 SER A CA 1
ATOM 3556 C C . SER A 1 443 ? -12.588 10.282 28.225 1.00 92.19 443 SER A C 1
ATOM 3558 O O . SER A 1 443 ? -12.513 9.453 27.323 1.00 92.19 443 SER A O 1
ATOM 3560 N N . TRP A 1 444 ? -12.322 11.579 28.020 1.00 92.62 444 TRP A N 1
ATOM 3561 C CA . TRP A 1 444 ? -11.889 12.106 26.717 1.00 92.62 444 TRP A CA 1
ATOM 3562 C C . TRP A 1 444 ? -10.676 11.348 26.167 1.00 92.62 444 TRP A C 1
ATOM 3564 O O . TRP A 1 444 ? -10.718 10.829 25.054 1.00 92.62 444 TRP A O 1
ATOM 3574 N N . TRP A 1 445 ? -9.622 11.208 26.975 1.00 92.44 445 TRP A N 1
ATOM 3575 C CA . TRP A 1 445 ? -8.420 10.476 26.580 1.00 92.44 445 TRP A CA 1
ATOM 3576 C C . TRP A 1 445 ? -8.685 8.988 26.357 1.00 92.44 445 TRP A C 1
ATOM 3578 O O . TRP A 1 445 ? -8.082 8.392 25.466 1.00 92.44 445 TRP A O 1
ATOM 3588 N N . GLY A 1 446 ? -9.611 8.397 27.118 1.00 91.62 446 GLY A N 1
ATOM 3589 C CA . GLY A 1 446 ? -10.104 7.048 26.859 1.00 91.62 446 GLY A CA 1
ATOM 3590 C C . GLY A 1 446 ? -10.704 6.933 25.457 1.00 91.62 446 GLY A C 1
ATOM 3591 O O . GLY A 1 446 ? -10.322 6.039 24.705 1.00 91.62 446 GLY A O 1
ATOM 3592 N N . ARG A 1 447 ? -11.584 7.865 25.068 1.00 93.06 447 ARG A N 1
ATOM 3593 C CA . ARG A 1 447 ? -12.245 7.860 23.751 1.00 93.06 447 ARG A CA 1
ATOM 3594 C C . ARG A 1 447 ? -11.254 8.082 22.614 1.00 93.06 447 ARG A C 1
ATOM 3596 O O . ARG A 1 447 ? -11.354 7.396 21.601 1.00 93.06 447 ARG A O 1
ATOM 3603 N N . VAL A 1 448 ? -10.262 8.954 22.801 1.00 92.75 448 VAL A N 1
ATOM 3604 C CA . VAL A 1 448 ? -9.165 9.152 21.835 1.00 92.75 448 VAL A CA 1
ATOM 3605 C C . VAL A 1 448 ? -8.350 7.875 21.654 1.00 92.75 448 VAL A C 1
ATOM 3607 O O . VAL A 1 448 ? -8.157 7.430 20.523 1.00 92.75 448 VAL A O 1
ATOM 3610 N N . LYS A 1 449 ? -7.925 7.230 22.749 1.00 90.62 449 LYS A N 1
ATOM 3611 C CA . LYS A 1 449 ? -7.184 5.959 22.689 1.00 90.62 449 LYS A CA 1
ATOM 3612 C C . LYS A 1 449 ? -8.007 4.845 22.042 1.00 90.62 449 LYS A C 1
ATOM 3614 O O . LYS A 1 449 ? -7.485 4.114 21.204 1.00 90.62 449 LYS A O 1
ATOM 3619 N N . TRP A 1 450 ? -9.288 4.733 22.391 1.00 91.38 450 TRP A N 1
ATOM 3620 C CA . TRP A 1 450 ? -10.209 3.766 21.793 1.00 91.38 450 TRP A CA 1
ATOM 3621 C C . TRP A 1 450 ? -10.371 4.005 20.286 1.00 91.38 450 TRP A C 1
ATOM 3623 O O . TRP A 1 450 ? -10.236 3.071 19.501 1.00 91.38 450 TRP A O 1
ATOM 3633 N N . SER A 1 451 ? -10.560 5.261 19.875 1.00 92.44 451 SER A N 1
ATOM 3634 C CA . SER A 1 451 ? -10.743 5.652 18.471 1.00 92.44 451 SER A CA 1
ATOM 3635 C C . SER A 1 451 ? -9.494 5.394 17.640 1.00 92.44 451 SER A C 1
ATOM 3637 O O . SER A 1 451 ? -9.575 4.793 16.571 1.00 92.44 451 SER A O 1
ATOM 3639 N N . LEU A 1 452 ? -8.323 5.784 18.153 1.00 91.19 452 LEU A N 1
ATOM 3640 C CA . LEU A 1 452 ? -7.041 5.498 17.515 1.00 91.19 452 LEU A CA 1
ATOM 3641 C C . LEU A 1 452 ? -6.814 3.981 17.409 1.00 91.19 452 LEU A C 1
ATOM 3643 O O . LEU A 1 452 ? -6.373 3.490 16.371 1.00 91.19 452 LEU A O 1
ATOM 3647 N N . SER A 1 453 ? -7.178 3.219 18.445 1.00 89.69 453 SER A N 1
ATOM 3648 C CA . SER A 1 453 ? -7.112 1.754 18.438 1.00 89.69 453 SER A CA 1
ATOM 3649 C C . SER A 1 453 ? -8.049 1.123 17.415 1.00 89.69 453 SER A C 1
ATOM 3651 O O . SER A 1 453 ? -7.650 0.142 16.799 1.00 89.69 453 SER A O 1
ATOM 3653 N N . LEU A 1 454 ? -9.243 1.676 17.200 1.00 90.50 454 LEU A N 1
ATOM 3654 C CA . LEU A 1 454 ? -10.182 1.177 16.197 1.00 90.50 454 LEU A CA 1
ATOM 3655 C C . LEU A 1 454 ? -9.682 1.464 14.775 1.00 90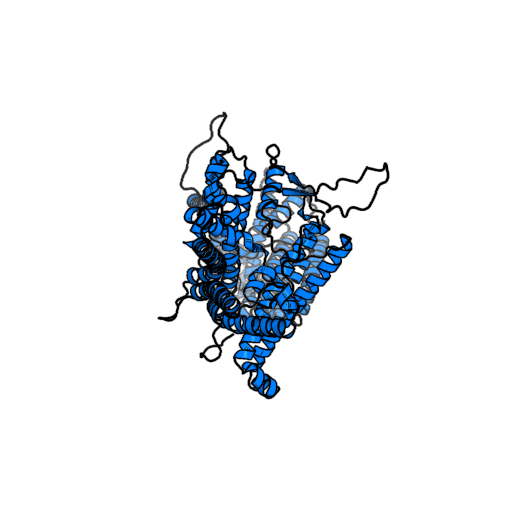.50 454 LEU A C 1
ATOM 3657 O O . LEU A 1 454 ? -9.604 0.550 13.958 1.00 90.50 454 LEU A O 1
ATOM 3661 N N . VAL A 1 455 ? -9.288 2.712 14.502 1.00 89.94 455 VAL A N 1
ATOM 3662 C CA . VAL A 1 455 ? -8.827 3.162 13.173 1.00 89.94 455 VAL A CA 1
ATOM 3663 C C . VAL A 1 455 ? -7.552 2.437 12.728 1.00 89.94 455 VAL A C 1
ATOM 3665 O O . VAL A 1 455 ? -7.359 2.195 11.540 1.00 89.94 455 VAL A O 1
ATOM 3668 N N . THR A 1 456 ? -6.690 2.053 13.672 1.00 87.31 456 THR A N 1
ATOM 3669 C CA . THR A 1 456 ? -5.459 1.296 13.381 1.00 87.31 456 THR A CA 1
ATOM 3670 C C . THR A 1 456 ? -5.663 -0.226 13.377 1.00 87.31 456 THR A C 1
ATOM 3672 O O . THR A 1 456 ? -4.812 -0.956 12.868 1.00 87.31 456 THR A O 1
ATOM 3675 N N . ALA A 1 457 ? -6.796 -0.736 13.877 1.00 89.06 457 ALA A N 1
ATOM 3676 C CA . ALA A 1 457 ? -7.119 -2.164 13.902 1.00 89.06 457 ALA A CA 1
ATOM 3677 C C . ALA A 1 457 ? -7.756 -2.638 12.585 1.00 89.06 457 ALA A C 1
ATOM 3679 O O . ALA A 1 457 ? -8.872 -3.159 12.562 1.00 89.06 457 ALA A O 1
ATOM 3680 N N . LEU A 1 458 ? -7.023 -2.523 11.476 1.00 88.44 458 LEU A N 1
ATOM 3681 C CA . LEU A 1 458 ? -7.521 -2.886 10.137 1.00 88.44 458 LEU A CA 1
ATOM 3682 C C . LEU A 1 458 ? -7.965 -4.363 10.032 1.00 88.44 458 LEU A C 1
ATOM 3684 O O . LEU A 1 458 ? -8.930 -4.686 9.340 1.00 88.44 458 LEU A O 1
ATOM 3688 N N . ARG A 1 459 ? -7.306 -5.254 10.789 1.00 89.88 459 ARG A N 1
ATOM 3689 C CA . ARG A 1 459 ? -7.635 -6.694 10.897 1.00 89.88 459 ARG A CA 1
ATOM 3690 C C . ARG A 1 459 ? -8.580 -7.037 12.050 1.00 89.88 459 ARG A C 1
ATOM 3692 O O . ARG A 1 459 ? -8.955 -8.199 12.192 1.00 89.88 459 ARG A O 1
ATOM 3699 N N . GLY A 1 460 ? -8.918 -6.051 12.881 1.00 90.69 460 GLY A N 1
ATOM 3700 C CA . GLY A 1 460 ? -9.741 -6.230 14.073 1.00 90.69 460 GLY A CA 1
ATOM 3701 C C . GLY A 1 460 ? -9.123 -7.135 15.136 1.00 90.69 460 GLY A C 1
ATOM 3702 O O . GLY A 1 460 ? -9.874 -7.807 15.827 1.00 90.69 460 GLY A O 1
ATOM 3703 N N . ILE A 1 461 ? -7.790 -7.204 15.266 1.00 90.44 461 ILE A N 1
ATOM 3704 C CA . ILE A 1 461 ? -7.159 -8.067 16.281 1.00 90.44 461 ILE A CA 1
ATOM 3705 C C . ILE A 1 461 ? -7.612 -7.637 17.679 1.00 90.44 461 ILE A C 1
ATOM 3707 O O . ILE A 1 461 ? -7.509 -6.462 18.019 1.00 90.44 461 ILE A O 1
ATOM 3711 N N . GLY A 1 462 ? -8.172 -8.566 18.456 1.00 87.88 462 GLY A N 1
ATOM 3712 C CA . GLY A 1 462 ? -8.753 -8.266 19.769 1.00 87.88 462 GLY A CA 1
ATOM 3713 C C . GLY A 1 462 ? -10.076 -7.490 19.724 1.00 87.88 462 GLY A C 1
ATOM 3714 O O . GLY A 1 462 ? -10.529 -7.005 20.757 1.00 87.88 462 GLY A O 1
ATOM 3715 N N . TRP A 1 463 ? -10.711 -7.362 18.556 1.00 91.56 463 TRP A N 1
ATOM 3716 C CA . TRP A 1 463 ? -12.027 -6.744 18.392 1.00 91.56 463 TRP A CA 1
ATOM 3717 C C . TRP A 1 463 ? -13.071 -7.766 17.943 1.00 91.56 463 TRP A C 1
ATOM 3719 O O . TRP A 1 463 ? -12.764 -8.766 17.299 1.00 91.56 463 TRP A O 1
ATOM 3729 N N . ASN A 1 464 ? -14.345 -7.466 18.187 1.00 91.62 464 ASN A N 1
ATOM 3730 C CA . ASN A 1 464 ? -15.477 -8.296 17.761 1.00 91.62 464 ASN A CA 1
ATOM 3731 C C . ASN A 1 464 ? -15.622 -8.478 16.235 1.00 91.62 464 ASN A C 1
ATOM 3733 O O . ASN A 1 464 ? -16.414 -9.303 15.786 1.00 91.62 464 ASN A O 1
ATOM 3737 N N . PHE A 1 465 ? -14.883 -7.708 15.434 1.00 91.06 465 PHE A N 1
ATOM 3738 C CA . PHE A 1 465 ? -14.861 -7.802 13.972 1.00 91.06 465 PHE A CA 1
ATOM 3739 C C . PHE A 1 465 ? -13.574 -8.431 13.418 1.00 91.06 465 PHE A C 1
ATOM 3741 O O . PHE A 1 465 ? -13.321 -8.309 12.215 1.00 91.06 465 PHE A O 1
ATOM 3748 N N . GLN A 1 466 ? -12.768 -9.076 14.270 1.00 91.88 466 GLN A N 1
ATOM 3749 C CA . GLN A 1 466 ? -11.553 -9.778 13.864 1.00 91.88 466 GLN A CA 1
ATOM 3750 C C . GLN A 1 466 ? -11.810 -10.674 12.650 1.00 91.88 466 GLN A C 1
ATOM 3752 O O . GLN A 1 466 ? -12.786 -11.427 12.605 1.00 91.88 466 GLN A O 1
ATOM 3757 N N . ILE A 1 467 ? -10.933 -10.597 11.650 1.00 91.31 467 ILE A N 1
ATOM 3758 C CA . ILE A 1 467 ? -11.054 -11.463 10.476 1.00 91.31 467 ILE A CA 1
ATOM 3759 C C . ILE A 1 467 ? -10.841 -12.929 10.878 1.00 91.31 467 ILE A C 1
ATOM 3761 O O . ILE A 1 467 ? -9.950 -13.247 11.660 1.00 91.31 467 ILE A O 1
ATOM 3765 N N . SER A 1 468 ? -11.645 -13.836 10.325 1.00 85.31 468 SER A N 1
ATOM 3766 C CA . SER A 1 468 ? -11.532 -15.273 10.611 1.00 85.31 468 SER A CA 1
ATOM 3767 C C . SER A 1 468 ? -10.329 -15.930 9.926 1.00 85.31 468 SER A C 1
ATOM 3769 O O . SER A 1 468 ? -9.876 -16.986 10.350 1.00 85.31 468 SER A O 1
ATOM 3771 N N . SER A 1 469 ? -9.790 -15.306 8.875 1.00 83.12 469 SER A N 1
ATOM 3772 C CA . SER A 1 469 ? -8.693 -15.823 8.050 1.00 83.12 469 SER A CA 1
ATOM 3773 C C . SER A 1 469 ? -7.310 -15.360 8.516 1.00 83.12 469 SER A C 1
ATOM 3775 O O . SER A 1 469 ? -6.438 -15.093 7.689 1.00 83.12 469 SER A O 1
ATOM 3777 N N . LEU A 1 470 ? -7.096 -15.220 9.829 1.00 87.31 470 LEU A N 1
ATOM 3778 C CA . LEU A 1 470 ? -5.773 -14.861 10.333 1.00 87.31 470 LEU A CA 1
ATOM 3779 C C . LEU A 1 470 ? -4.768 -15.981 10.047 1.00 87.31 470 LEU A C 1
ATOM 3781 O O . LEU A 1 470 ? -5.044 -17.141 10.357 1.00 87.31 470 LEU A O 1
ATOM 3785 N N . PRO A 1 471 ? -3.586 -15.649 9.502 1.00 84.62 471 PRO A N 1
ATOM 3786 C CA . PRO A 1 471 ? -2.507 -16.611 9.395 1.00 84.62 471 PRO A CA 1
ATOM 3787 C C . PRO A 1 471 ? -2.133 -17.164 10.770 1.00 84.62 471 PRO A C 1
ATOM 3789 O O . PRO A 1 471 ? -1.937 -16.399 11.723 1.00 84.62 471 PRO A O 1
ATOM 3792 N N . GLU A 1 472 ? -1.974 -18.485 10.858 1.00 83.44 472 GLU A N 1
ATOM 3793 C CA . GLU A 1 472 ? -1.485 -19.132 12.072 1.00 83.44 472 GLU A CA 1
ATOM 3794 C C . GLU A 1 472 ? -0.143 -18.505 12.470 1.00 83.44 472 GLU A C 1
ATOM 3796 O O . GLU A 1 472 ? 0.841 -18.547 11.721 1.00 83.44 472 GLU A O 1
ATOM 3801 N N . THR A 1 473 ? -0.116 -17.882 13.647 1.00 86.25 473 THR A N 1
ATOM 3802 C CA . THR A 1 473 ? 1.052 -17.159 14.137 1.00 86.25 473 THR A CA 1
ATOM 3803 C C . THR A 1 473 ? 1.547 -17.795 15.422 1.00 86.25 473 THR A C 1
ATOM 3805 O O . THR A 1 473 ? 0.882 -17.748 16.451 1.00 86.25 473 THR A O 1
ATOM 3808 N N . LYS A 1 474 ? 2.763 -18.340 15.373 1.00 89.00 474 LYS A N 1
ATOM 3809 C CA . LYS A 1 474 ? 3.499 -18.729 16.576 1.00 89.00 474 LYS A CA 1
ATOM 3810 C C . LYS A 1 474 ? 4.103 -17.479 17.201 1.00 89.00 474 LYS A C 1
ATOM 3812 O O . LYS A 1 474 ? 4.973 -16.846 16.596 1.00 89.00 474 LYS A O 1
ATOM 3817 N N . PHE A 1 475 ? 3.615 -17.112 18.380 1.00 89.38 475 PHE A N 1
ATOM 3818 C CA . PHE A 1 475 ? 4.102 -15.944 19.099 1.00 89.38 475 PHE A CA 1
ATOM 3819 C C . PHE A 1 475 ? 5.380 -16.278 19.887 1.00 89.38 475 PHE A C 1
ATOM 3821 O O . PHE A 1 475 ? 5.465 -17.344 20.498 1.00 89.38 475 PHE A O 1
ATOM 3828 N N . PRO A 1 476 ? 6.388 -15.392 19.874 1.00 91.56 476 PRO A N 1
ATOM 3829 C CA . PRO A 1 476 ? 7.582 -15.530 20.704 1.00 91.56 476 PRO A CA 1
ATOM 3830 C C . PRO A 1 476 ? 7.248 -15.570 22.196 1.00 91.56 476 PRO A C 1
ATOM 3832 O O . PRO A 1 476 ? 6.368 -14.845 22.652 1.00 91.56 476 PRO A O 1
ATOM 3835 N N . SER A 1 477 ? 8.008 -16.355 22.962 1.00 89.12 477 SER A N 1
ATOM 3836 C CA . SER A 1 477 ? 7.819 -16.506 24.412 1.00 89.12 477 SER A CA 1
ATOM 3837 C C . SER A 1 477 ? 8.184 -15.259 25.224 1.00 89.12 477 SER A C 1
ATOM 3839 O O . SER A 1 477 ? 7.768 -15.135 26.371 1.00 89.12 477 SER A O 1
ATOM 3841 N N . SER A 1 478 ? 8.961 -14.330 24.657 1.00 92.44 478 SER A N 1
ATOM 3842 C CA . SER A 1 478 ? 9.369 -13.094 25.329 1.00 92.44 478 SER A CA 1
ATOM 3843 C C . SER A 1 478 ? 9.431 -11.899 24.377 1.00 92.44 478 SER A C 1
ATOM 3845 O O . SER A 1 478 ? 9.600 -12.049 23.161 1.00 92.44 478 SER A O 1
ATOM 3847 N N . LYS A 1 479 ? 9.354 -10.685 24.941 1.00 90.12 479 LYS A N 1
ATOM 3848 C CA . LYS A 1 479 ? 9.488 -9.423 24.190 1.00 90.12 479 LYS A CA 1
ATOM 3849 C C . LYS A 1 479 ? 10.841 -9.321 23.483 1.00 90.12 479 LYS A C 1
ATOM 3851 O O . LYS A 1 479 ? 10.883 -9.006 22.299 1.00 90.12 479 LYS A O 1
ATOM 3856 N N . GLY A 1 480 ? 11.933 -9.678 24.163 1.00 93.12 480 GLY A N 1
ATOM 3857 C CA . GLY A 1 480 ? 13.274 -9.689 23.567 1.00 93.12 480 GLY A CA 1
ATOM 3858 C C . GLY A 1 480 ? 13.387 -10.651 22.379 1.00 93.12 480 GLY A C 1
ATOM 3859 O O . GLY A 1 480 ? 13.926 -10.285 21.335 1.00 93.12 480 GLY A O 1
ATOM 3860 N N . ALA A 1 481 ? 12.807 -11.854 22.487 1.00 94.38 481 ALA A N 1
ATOM 3861 C CA . ALA A 1 481 ? 12.746 -12.795 21.368 1.00 94.38 481 ALA A CA 1
ATOM 3862 C C . ALA A 1 481 ? 11.908 -12.241 20.203 1.00 94.38 481 ALA A C 1
ATOM 3864 O O . ALA A 1 481 ? 12.298 -12.381 19.044 1.00 94.38 481 ALA A O 1
ATOM 3865 N N . CYS A 1 482 ? 10.800 -11.564 20.513 1.00 94.00 482 CYS A N 1
ATOM 3866 C CA . CYS A 1 482 ? 9.944 -10.911 19.531 1.00 94.00 482 CYS A CA 1
ATOM 3867 C C . CYS A 1 482 ? 10.657 -9.791 18.771 1.00 94.00 482 CYS A C 1
ATOM 3869 O O . CYS A 1 482 ? 10.614 -9.767 17.539 1.00 94.00 482 CYS A O 1
ATOM 3871 N N . ILE A 1 483 ? 11.361 -8.906 19.477 1.00 94.50 483 ILE A N 1
ATOM 3872 C CA . ILE A 1 483 ? 12.130 -7.816 18.868 1.00 94.50 483 ILE A CA 1
ATOM 3873 C C . ILE A 1 483 ? 13.262 -8.387 18.011 1.00 94.50 483 ILE A C 1
ATOM 3875 O O . ILE A 1 483 ? 13.393 -7.993 16.856 1.00 94.50 483 ILE A O 1
ATOM 3879 N N . ARG A 1 484 ? 14.013 -9.381 18.507 1.00 95.38 484 ARG A N 1
ATOM 3880 C CA . ARG A 1 484 ? 15.084 -10.041 17.740 1.00 95.38 484 ARG A CA 1
ATOM 3881 C C . ARG A 1 484 ? 14.560 -10.684 16.455 1.00 95.38 484 ARG A C 1
ATOM 3883 O O . ARG A 1 484 ? 15.134 -10.477 15.391 1.00 95.38 484 ARG A O 1
ATOM 3890 N N . GLN A 1 485 ? 13.458 -11.433 16.528 1.00 95.19 485 GLN A N 1
ATOM 3891 C CA . GLN A 1 485 ? 12.844 -12.036 15.341 1.00 95.19 485 GLN A CA 1
ATOM 3892 C C . GLN A 1 485 ? 12.337 -10.971 14.358 1.00 95.19 485 GLN A C 1
ATOM 3894 O O . GLN A 1 485 ? 12.465 -11.134 13.144 1.00 95.19 485 GLN A O 1
ATOM 3899 N N . THR A 1 486 ? 11.783 -9.872 14.872 1.00 95.12 486 THR A N 1
ATOM 3900 C CA . THR A 1 486 ? 11.305 -8.757 14.045 1.00 95.12 486 THR A CA 1
ATOM 3901 C C . THR A 1 486 ? 12.475 -8.041 13.362 1.00 95.12 486 THR A C 1
ATOM 3903 O O . THR A 1 486 ? 12.387 -7.760 12.173 1.00 95.12 486 THR A O 1
ATOM 3906 N N . ALA A 1 487 ? 13.607 -7.848 14.044 1.00 96.12 487 ALA A N 1
ATOM 3907 C CA . ALA A 1 487 ? 14.824 -7.290 13.451 1.00 96.12 487 ALA A CA 1
ATOM 3908 C C . ALA A 1 487 ? 15.379 -8.173 12.319 1.00 96.12 487 ALA A C 1
ATOM 3910 O O . ALA A 1 487 ? 15.672 -7.670 11.238 1.00 96.12 487 ALA A O 1
ATOM 3911 N N . VAL A 1 488 ? 15.437 -9.498 12.514 1.00 96.81 488 VAL A N 1
ATOM 3912 C CA . VAL A 1 488 ? 15.810 -10.440 11.439 1.00 96.81 488 VAL A CA 1
ATOM 3913 C C . VAL A 1 488 ? 14.838 -10.340 10.262 1.00 96.81 488 VAL A C 1
ATOM 3915 O O . VAL A 1 488 ? 15.263 -10.308 9.112 1.00 96.81 488 VAL A O 1
ATOM 3918 N N . THR A 1 489 ? 13.537 -10.232 10.538 1.00 95.38 489 THR A N 1
ATOM 3919 C CA . THR A 1 489 ? 12.508 -10.069 9.498 1.00 95.38 489 THR A CA 1
ATOM 3920 C C . THR A 1 489 ? 12.717 -8.781 8.696 1.00 95.38 489 THR A C 1
ATOM 3922 O O . THR A 1 489 ? 12.598 -8.806 7.475 1.00 95.38 489 THR A O 1
ATOM 3925 N N . ILE A 1 490 ? 13.078 -7.676 9.357 1.00 96.56 490 ILE A N 1
ATOM 3926 C CA . ILE A 1 490 ? 13.405 -6.404 8.700 1.00 96.56 490 ILE A CA 1
ATOM 3927 C C . ILE A 1 490 ? 14.608 -6.568 7.774 1.00 96.56 490 ILE A C 1
ATOM 3929 O O . ILE A 1 490 ? 14.534 -6.155 6.619 1.00 96.56 490 ILE A O 1
ATOM 3933 N N . ILE A 1 491 ? 15.690 -7.193 8.246 1.00 97.38 491 ILE A N 1
ATOM 3934 C CA . ILE A 1 491 ? 16.894 -7.425 7.434 1.00 97.38 491 ILE A CA 1
ATOM 3935 C C . ILE A 1 491 ? 16.546 -8.274 6.208 1.00 97.38 491 ILE A C 1
ATOM 3937 O O . ILE A 1 491 ? 16.847 -7.881 5.085 1.00 97.38 491 ILE A O 1
ATOM 3941 N N . LEU A 1 492 ? 15.852 -9.400 6.402 1.00 96.75 492 LEU A N 1
ATOM 3942 C CA . LEU A 1 492 ? 15.451 -10.282 5.303 1.00 96.75 492 LEU A CA 1
ATOM 3943 C C . LEU A 1 492 ? 14.540 -9.575 4.294 1.00 96.75 492 LEU A C 1
ATOM 3945 O O . LEU A 1 492 ? 14.690 -9.790 3.094 1.00 96.75 492 LEU A O 1
ATOM 3949 N N . ALA A 1 493 ? 13.623 -8.721 4.752 1.00 95.69 493 ALA A N 1
ATOM 3950 C CA . ALA A 1 493 ? 12.750 -7.959 3.868 1.00 95.69 493 ALA A CA 1
ATOM 3951 C C . ALA A 1 493 ? 13.521 -6.909 3.045 1.00 95.69 493 ALA A C 1
ATOM 3953 O O . ALA A 1 493 ? 13.257 -6.795 1.850 1.00 95.69 493 ALA A O 1
ATOM 3954 N N . HIS A 1 494 ? 14.506 -6.209 3.627 1.00 95.94 494 HIS A N 1
ATOM 3955 C CA . HIS A 1 494 ? 15.381 -5.291 2.875 1.00 95.94 494 HIS A CA 1
ATOM 3956 C C . HIS A 1 494 ? 16.245 -6.028 1.861 1.00 95.94 494 HIS A C 1
ATOM 3958 O O . HIS A 1 494 ? 16.295 -5.627 0.703 1.00 95.94 494 HIS A O 1
ATOM 3964 N N . VAL A 1 495 ? 16.881 -7.130 2.270 1.00 96.75 495 VAL A N 1
ATOM 3965 C CA . VAL A 1 495 ? 17.682 -7.959 1.360 1.00 96.75 495 VAL A CA 1
ATOM 3966 C C . VAL A 1 495 ? 16.810 -8.450 0.209 1.00 96.75 495 VAL A C 1
ATOM 3968 O O . VAL A 1 495 ? 17.176 -8.275 -0.945 1.00 96.75 495 VAL A O 1
ATOM 3971 N N . SER A 1 496 ? 15.615 -8.972 0.497 1.00 94.56 496 SER A N 1
ATOM 3972 C CA . SER A 1 496 ? 14.686 -9.443 -0.538 1.00 94.56 496 SER A CA 1
ATOM 3973 C C . SER A 1 496 ? 14.275 -8.322 -1.495 1.00 94.56 496 SER A C 1
ATOM 3975 O O . SER A 1 496 ? 14.273 -8.522 -2.709 1.00 94.56 496 SER A O 1
ATOM 3977 N N . TRP A 1 497 ? 13.961 -7.136 -0.965 1.00 93.06 497 TRP A N 1
ATOM 3978 C CA . TRP A 1 497 ? 13.642 -5.954 -1.765 1.00 93.06 497 TRP A CA 1
ATOM 3979 C C . TRP A 1 497 ? 14.804 -5.561 -2.683 1.00 93.06 497 TRP A C 1
ATOM 3981 O O . TRP A 1 497 ? 14.612 -5.405 -3.890 1.00 93.06 497 TRP A O 1
ATOM 3991 N N . PHE A 1 498 ? 16.006 -5.414 -2.122 1.00 93.94 498 PHE A N 1
ATOM 3992 C CA . PHE A 1 498 ? 17.200 -4.999 -2.855 1.00 93.94 498 PHE A CA 1
ATOM 3993 C C . PHE A 1 498 ? 17.583 -6.026 -3.920 1.00 93.94 498 PHE A C 1
ATOM 3995 O O . PHE A 1 498 ? 17.800 -5.668 -5.075 1.00 93.94 498 PHE A O 1
ATOM 4002 N N . THR A 1 499 ? 17.596 -7.314 -3.569 1.00 93.69 499 THR A N 1
ATOM 4003 C CA . THR A 1 499 ? 17.898 -8.403 -4.501 1.00 93.69 499 THR A CA 1
ATOM 4004 C C . THR A 1 499 ? 16.892 -8.457 -5.649 1.00 93.69 499 THR A C 1
ATOM 4006 O O . THR A 1 499 ? 17.307 -8.591 -6.797 1.00 93.69 499 THR A O 1
ATOM 4009 N N . ALA A 1 500 ? 15.590 -8.293 -5.387 1.00 90.88 500 ALA A N 1
ATOM 4010 C CA . ALA A 1 500 ? 14.583 -8.239 -6.449 1.00 90.88 500 ALA A CA 1
ATOM 4011 C C . ALA A 1 500 ? 14.831 -7.066 -7.417 1.00 90.88 500 ALA A C 1
ATOM 4013 O O . ALA A 1 500 ? 14.764 -7.247 -8.635 1.00 90.88 500 ALA A O 1
ATOM 4014 N N . GLY A 1 501 ? 15.177 -5.888 -6.885 1.00 88.44 501 GLY A N 1
ATOM 4015 C CA . GLY A 1 501 ? 15.552 -4.721 -7.686 1.00 88.44 501 GLY A CA 1
ATOM 4016 C C . GLY A 1 501 ? 16.821 -4.949 -8.512 1.00 88.44 501 GLY A C 1
ATOM 4017 O O . GLY A 1 501 ? 16.827 -4.681 -9.711 1.00 88.44 501 GLY A O 1
ATOM 4018 N N . ALA A 1 502 ? 17.868 -5.508 -7.902 1.00 90.94 502 ALA A N 1
ATOM 4019 C CA . ALA A 1 502 ? 19.133 -5.811 -8.567 1.00 90.94 502 ALA A CA 1
ATOM 4020 C C . ALA A 1 502 ? 18.966 -6.840 -9.698 1.00 90.94 502 ALA A C 1
ATOM 4022 O O . ALA A 1 502 ? 19.537 -6.661 -10.771 1.00 90.94 502 ALA A O 1
ATOM 4023 N N . ILE A 1 503 ? 18.144 -7.877 -9.493 1.00 90.94 503 ILE A N 1
ATOM 4024 C CA . ILE A 1 503 ? 17.812 -8.867 -10.529 1.00 90.94 503 ILE A CA 1
ATOM 4025 C C . ILE A 1 503 ? 17.089 -8.196 -11.699 1.00 90.94 503 ILE A C 1
ATOM 4027 O O . ILE A 1 503 ? 17.477 -8.398 -12.848 1.00 90.94 503 ILE A O 1
ATOM 4031 N N . CYS A 1 504 ? 16.080 -7.361 -11.428 1.00 88.50 504 CYS A N 1
ATOM 4032 C CA . CYS A 1 504 ? 15.369 -6.638 -12.485 1.00 88.50 504 CYS A CA 1
ATOM 4033 C C . CYS A 1 504 ? 16.299 -5.694 -13.254 1.00 88.50 504 CYS A C 1
ATOM 4035 O O . CYS A 1 504 ? 16.261 -5.675 -14.479 1.00 88.50 504 CYS A O 1
ATOM 4037 N N . GLY A 1 505 ? 17.167 -4.957 -12.554 1.00 87.50 505 GLY A N 1
ATOM 4038 C CA . GLY A 1 505 ? 18.148 -4.065 -13.175 1.00 87.50 505 GLY A CA 1
ATOM 4039 C C . GLY A 1 505 ? 19.181 -4.813 -14.022 1.00 87.50 505 GLY A C 1
ATOM 4040 O O . GLY A 1 505 ? 19.498 -4.384 -15.130 1.00 87.50 505 GLY A O 1
ATOM 4041 N N . PHE A 1 506 ? 19.663 -5.965 -13.545 1.00 91.56 506 PHE A N 1
ATOM 4042 C CA . PHE A 1 506 ? 20.554 -6.837 -14.310 1.00 91.56 506 PHE A CA 1
ATOM 4043 C C . PHE A 1 506 ? 19.883 -7.336 -15.592 1.00 91.56 506 PHE A C 1
ATOM 4045 O O . PHE A 1 506 ? 20.476 -7.239 -16.662 1.00 91.56 506 PHE A O 1
ATOM 4052 N N . ILE A 1 507 ? 18.643 -7.823 -15.499 1.00 89.31 507 ILE A N 1
ATOM 4053 C CA . ILE A 1 507 ? 17.886 -8.323 -16.654 1.00 89.31 507 ILE A CA 1
ATOM 4054 C C . ILE A 1 507 ? 17.582 -7.188 -17.636 1.00 89.31 507 ILE A C 1
ATOM 4056 O O . ILE A 1 507 ? 17.759 -7.361 -18.836 1.00 89.31 507 ILE A O 1
ATOM 4060 N N . ALA A 1 508 ? 17.195 -6.009 -17.149 1.00 86.81 508 ALA A N 1
ATOM 4061 C CA . ALA A 1 508 ? 16.964 -4.847 -18.002 1.00 86.81 508 ALA A CA 1
ATOM 4062 C C . ALA A 1 508 ? 18.232 -4.456 -18.775 1.00 86.81 508 ALA A C 1
ATOM 4064 O O . ALA A 1 508 ? 18.175 -4.251 -19.985 1.00 86.81 508 ALA A O 1
ATOM 4065 N N . ARG A 1 509 ? 19.393 -4.422 -18.106 1.00 89.00 509 ARG A N 1
ATOM 4066 C CA . ARG A 1 509 ? 20.681 -4.179 -18.770 1.00 89.00 509 ARG A CA 1
ATOM 4067 C C . ARG A 1 509 ? 21.003 -5.270 -19.788 1.00 89.00 509 ARG A C 1
ATOM 4069 O O . ARG A 1 509 ? 21.403 -4.955 -20.902 1.00 89.00 509 ARG A O 1
ATOM 4076 N N . LEU A 1 510 ? 20.793 -6.530 -19.411 1.00 91.62 510 LEU A N 1
ATOM 4077 C CA . LEU A 1 510 ? 21.017 -7.689 -20.267 1.00 91.62 510 LEU A CA 1
ATOM 4078 C C . LEU A 1 510 ? 20.213 -7.631 -21.564 1.00 91.62 510 LEU A C 1
ATOM 4080 O O . LEU A 1 510 ? 20.736 -8.023 -22.597 1.00 91.62 510 LEU A O 1
ATOM 4084 N N . LEU A 1 511 ? 18.978 -7.136 -21.514 1.00 88.31 511 LEU A N 1
ATOM 4085 C CA . LEU A 1 511 ? 18.098 -7.031 -22.678 1.00 88.31 511 LEU A CA 1
ATOM 4086 C C . LEU A 1 511 ? 18.341 -5.779 -23.534 1.00 88.31 511 LEU A C 1
ATOM 4088 O O . LEU A 1 511 ? 17.878 -5.735 -24.669 1.00 88.31 511 LEU A O 1
ATOM 4092 N N . ARG A 1 512 ? 19.024 -4.752 -23.009 1.00 85.56 512 ARG A N 1
ATOM 4093 C CA . ARG A 1 512 ? 19.213 -3.465 -23.706 1.00 85.56 512 ARG A CA 1
ATOM 4094 C C . ARG A 1 512 ? 20.574 -3.266 -24.327 1.00 85.56 512 ARG A C 1
ATOM 4096 O O . ARG A 1 512 ? 20.666 -2.609 -25.355 1.00 85.56 512 ARG A O 1
ATOM 4103 N N . ASP A 1 513 ? 21.615 -3.729 -23.653 1.00 90.56 513 ASP A N 1
ATOM 4104 C CA . ASP A 1 513 ? 22.997 -3.461 -24.024 1.00 90.56 513 ASP A CA 1
ATOM 4105 C C . ASP A 1 513 ? 23.507 -4.636 -24.871 1.00 90.56 513 ASP A C 1
ATOM 4107 O O . ASP A 1 513 ? 23.742 -5.712 -24.313 1.00 90.56 513 ASP A O 1
ATOM 4111 N N . PRO A 1 514 ? 23.676 -4.478 -26.202 1.00 90.88 514 PRO A N 1
ATOM 4112 C CA . PRO A 1 514 ? 24.099 -5.575 -27.068 1.00 90.88 514 PRO A CA 1
ATOM 4113 C C . PRO A 1 514 ? 25.494 -6.096 -26.712 1.00 90.88 514 PRO A C 1
ATOM 4115 O O . PRO A 1 514 ? 25.768 -7.287 -26.862 1.00 90.88 514 PRO A O 1
ATOM 4118 N N . GLU A 1 515 ? 26.375 -5.225 -26.209 1.00 92.75 515 GLU A N 1
ATOM 4119 C CA . GLU A 1 515 ? 27.721 -5.608 -25.792 1.00 92.75 515 GLU A CA 1
ATOM 4120 C C . GLU A 1 515 ? 27.659 -6.473 -24.528 1.00 92.75 515 GLU A C 1
ATOM 4122 O O . GLU A 1 515 ? 28.307 -7.520 -24.439 1.00 92.75 515 GLU A O 1
ATOM 4127 N N . PHE A 1 516 ? 26.829 -6.079 -23.560 1.00 90.88 516 PHE A N 1
ATOM 4128 C CA . PHE A 1 516 ? 26.594 -6.865 -22.351 1.00 90.88 516 PHE A CA 1
ATOM 4129 C C . PHE A 1 516 ? 25.858 -8.178 -22.656 1.00 90.88 516 PHE A C 1
ATOM 4131 O O . PHE A 1 516 ? 26.247 -9.226 -22.140 1.00 90.88 516 PHE A O 1
ATOM 4138 N N . ALA A 1 517 ? 24.855 -8.152 -23.537 1.00 91.75 517 ALA A N 1
ATOM 4139 C CA . ALA A 1 517 ? 24.144 -9.333 -24.024 1.00 91.75 517 ALA A CA 1
ATOM 4140 C C . ALA A 1 517 ? 25.094 -10.334 -24.694 1.00 91.75 517 ALA A C 1
ATOM 4142 O O . ALA A 1 517 ? 24.997 -11.535 -24.439 1.00 91.75 517 ALA A O 1
ATOM 4143 N N . GLY A 1 518 ? 26.063 -9.846 -25.479 1.00 93.19 518 GLY A N 1
ATOM 4144 C CA . GLY A 1 518 ? 27.093 -10.669 -26.112 1.00 93.19 518 GLY A CA 1
ATOM 4145 C C . GLY A 1 518 ? 27.927 -11.474 -25.109 1.00 93.19 518 GLY A C 1
ATOM 4146 O O . GLY A 1 518 ? 28.259 -12.628 -25.375 1.00 93.19 518 GLY A O 1
ATOM 4147 N N . ARG A 1 519 ? 28.197 -10.918 -23.918 1.00 95.44 519 ARG A N 1
ATOM 4148 C CA . ARG A 1 519 ? 28.925 -11.612 -22.834 1.00 95.44 519 ARG A CA 1
ATOM 4149 C C . ARG A 1 519 ? 28.084 -12.678 -22.121 1.00 95.44 519 ARG A C 1
ATOM 4151 O O . ARG A 1 519 ? 28.646 -13.570 -21.493 1.00 95.44 519 ARG A O 1
ATOM 4158 N N . TYR A 1 520 ? 26.756 -12.599 -22.219 1.00 95.56 520 TYR A N 1
ATOM 4159 C CA . TYR A 1 520 ? 25.803 -13.459 -21.509 1.00 95.56 520 TYR A CA 1
ATOM 4160 C C . TYR A 1 520 ? 24.715 -14.010 -22.447 1.00 95.56 520 TYR A C 1
ATOM 4162 O O . TYR A 1 520 ? 23.531 -14.006 -22.110 1.00 95.56 520 TYR A O 1
ATOM 4170 N N . SER A 1 521 ? 25.103 -14.510 -23.621 1.00 93.38 521 SER A N 1
ATOM 4171 C CA . SER A 1 521 ? 24.177 -14.897 -24.699 1.00 93.38 521 SER A CA 1
ATOM 4172 C C . SER A 1 521 ? 23.098 -15.909 -24.281 1.00 93.38 521 SER A C 1
ATOM 4174 O O . SER A 1 521 ? 21.936 -15.759 -24.663 1.00 93.38 521 SER A O 1
ATOM 4176 N N . LEU A 1 522 ? 23.438 -16.898 -23.444 1.00 94.56 522 LEU A N 1
ATOM 4177 C CA . LEU A 1 522 ? 22.475 -17.871 -22.908 1.00 94.56 522 LEU A CA 1
ATOM 4178 C C . LEU A 1 522 ? 21.410 -17.200 -22.029 1.00 94.56 522 LEU A C 1
ATOM 4180 O O . LEU A 1 522 ? 20.219 -17.467 -22.183 1.00 94.56 522 LEU A O 1
ATOM 4184 N N . LEU A 1 523 ? 21.831 -16.318 -21.117 1.00 93.38 523 LEU A N 1
ATOM 4185 C CA . LEU A 1 523 ? 20.904 -15.583 -20.256 1.00 93.38 523 LEU A CA 1
ATOM 4186 C C . LEU A 1 523 ? 20.070 -14.607 -21.084 1.00 93.38 523 LEU A C 1
ATOM 4188 O O . LEU A 1 523 ? 18.875 -14.490 -20.841 1.00 93.38 523 LEU A O 1
ATOM 4192 N N . HIS A 1 524 ? 20.667 -13.943 -22.077 1.00 92.62 524 HIS A N 1
ATOM 4193 C CA . HIS A 1 524 ? 19.940 -13.066 -22.990 1.00 92.62 524 HIS A CA 1
ATOM 4194 C C . HIS A 1 524 ? 18.849 -13.835 -23.749 1.00 92.62 524 HIS A C 1
ATOM 4196 O O . HIS A 1 524 ? 17.717 -13.372 -23.821 1.00 92.62 524 HIS A O 1
ATOM 4202 N N . SER A 1 525 ? 19.140 -15.047 -24.236 1.00 92.81 525 SER A N 1
ATOM 4203 C CA . SER A 1 525 ? 18.138 -15.912 -24.873 1.00 92.81 525 SER A CA 1
ATOM 4204 C C . SER A 1 525 ? 17.021 -16.325 -23.904 1.00 92.81 525 SER A C 1
ATOM 4206 O O . SER A 1 525 ? 15.843 -16.215 -24.244 1.00 92.81 525 SER A O 1
ATOM 4208 N N . LEU A 1 526 ? 17.373 -16.738 -22.681 1.00 93.81 526 LEU A N 1
ATOM 4209 C CA . LEU A 1 526 ? 16.405 -17.126 -21.653 1.00 93.81 526 LEU A CA 1
ATOM 4210 C C . LEU A 1 526 ? 15.488 -15.959 -21.261 1.00 93.81 526 LEU A C 1
ATOM 4212 O O . LEU A 1 526 ? 14.268 -16.100 -21.269 1.00 93.81 526 LEU A O 1
ATOM 4216 N N . PHE A 1 527 ? 16.068 -14.806 -20.928 1.00 91.31 527 PHE A N 1
ATOM 4217 C CA . PHE A 1 527 ? 15.322 -13.614 -20.526 1.00 91.31 527 PHE A CA 1
ATOM 4218 C C . PHE A 1 527 ? 14.706 -12.869 -21.711 1.00 91.31 527 PHE A C 1
ATOM 4220 O O . PHE A 1 527 ? 13.840 -12.032 -21.499 1.00 91.31 527 PHE A O 1
ATOM 4227 N N . GLY A 1 528 ? 15.078 -13.186 -22.951 1.00 87.44 528 GLY A N 1
ATOM 4228 C CA . GLY A 1 528 ? 14.367 -12.746 -24.151 1.00 87.44 528 GLY A CA 1
ATOM 4229 C C . GLY A 1 528 ? 12.989 -13.402 -24.297 1.00 87.44 528 GLY A C 1
ATOM 4230 O O . GLY A 1 528 ? 12.138 -12.896 -25.024 1.00 87.44 528 GLY A O 1
ATOM 4231 N N . ASN A 1 529 ? 12.728 -14.503 -23.581 1.00 91.44 529 ASN A N 1
ATOM 4232 C CA . ASN A 1 529 ? 11.421 -15.147 -23.569 1.00 91.44 529 ASN A CA 1
ATOM 4233 C C . ASN A 1 529 ? 10.396 -14.336 -22.752 1.00 91.44 529 ASN A C 1
ATOM 4235 O O . ASN A 1 529 ? 10.580 -14.092 -21.558 1.00 91.44 529 ASN A O 1
ATOM 4239 N N . MET A 1 530 ? 9.265 -14.002 -23.378 1.00 88.00 530 MET A N 1
ATOM 4240 C CA . MET A 1 530 ? 8.198 -13.203 -22.765 1.00 88.00 530 MET A CA 1
ATOM 4241 C C . MET A 1 530 ? 7.646 -13.808 -21.464 1.00 88.00 530 MET A C 1
ATOM 4243 O O . MET A 1 530 ? 7.418 -13.081 -20.501 1.00 88.00 530 MET A O 1
ATOM 4247 N N . LEU A 1 531 ? 7.456 -15.132 -21.393 1.00 89.50 531 LEU A N 1
ATOM 4248 C CA . LEU A 1 531 ? 6.937 -15.787 -20.185 1.00 89.50 531 LEU A CA 1
ATOM 4249 C C . LEU A 1 531 ? 7.932 -15.698 -19.026 1.00 89.50 531 LEU A C 1
ATOM 4251 O O . LEU A 1 531 ? 7.526 -15.506 -17.881 1.00 89.50 531 LEU A O 1
ATOM 4255 N N . VAL A 1 532 ? 9.232 -15.793 -19.316 1.00 91.56 532 VAL A N 1
ATOM 4256 C CA . VAL A 1 532 ? 10.284 -15.628 -18.305 1.00 91.56 532 VAL A CA 1
ATOM 4257 C C . VAL A 1 532 ? 10.302 -14.190 -17.793 1.00 91.56 532 VAL A C 1
ATOM 4259 O O . VAL A 1 532 ? 10.335 -13.985 -16.581 1.00 91.56 532 VAL A O 1
ATOM 4262 N N . GLN A 1 533 ? 10.204 -13.193 -18.678 1.00 88.69 533 GLN A N 1
ATOM 4263 C CA . GLN A 1 533 ? 10.102 -11.787 -18.266 1.00 88.69 533 GLN A CA 1
ATOM 4264 C C . GLN A 1 533 ? 8.870 -11.546 -17.391 1.00 88.69 533 GLN A C 1
ATOM 4266 O O . GLN A 1 533 ? 8.984 -10.967 -16.312 1.00 88.69 533 GLN A O 1
ATOM 4271 N N . MET A 1 534 ? 7.705 -12.048 -17.808 1.00 89.88 534 MET A N 1
ATOM 4272 C CA . MET A 1 534 ? 6.470 -11.970 -17.026 1.00 89.88 534 MET A CA 1
ATOM 4273 C C . MET A 1 534 ? 6.628 -12.606 -15.639 1.00 89.88 534 MET A C 1
ATOM 4275 O O . MET A 1 534 ? 6.180 -12.034 -14.642 1.00 89.88 534 MET A O 1
ATOM 4279 N N . ALA A 1 535 ? 7.303 -13.755 -15.553 1.00 93.06 535 ALA A N 1
ATOM 4280 C CA . ALA A 1 535 ? 7.561 -14.436 -14.291 1.00 93.06 535 ALA A CA 1
ATOM 4281 C C . ALA A 1 535 ? 8.483 -13.628 -13.370 1.00 93.06 535 ALA A C 1
ATOM 4283 O O . ALA A 1 535 ? 8.184 -13.472 -12.185 1.00 93.06 535 ALA A O 1
ATOM 4284 N N . VAL A 1 536 ? 9.564 -13.066 -13.915 1.00 91.00 536 VAL A N 1
ATOM 4285 C CA . VAL A 1 536 ? 10.495 -12.199 -13.179 1.00 91.00 536 VAL A CA 1
ATOM 4286 C C . VAL A 1 536 ? 9.782 -10.953 -12.666 1.00 91.00 536 VAL A C 1
ATOM 4288 O O . VAL A 1 536 ? 9.871 -10.655 -11.477 1.00 91.00 536 VAL A O 1
ATOM 4291 N N . VAL A 1 537 ? 9.052 -10.247 -13.533 1.00 88.00 537 VAL A N 1
ATOM 4292 C CA . VAL A 1 537 ? 8.326 -9.020 -13.173 1.00 88.00 537 VAL A CA 1
ATOM 4293 C C . VAL A 1 537 ? 7.294 -9.312 -12.087 1.00 88.00 537 VAL A C 1
ATOM 4295 O O . VAL A 1 537 ? 7.242 -8.600 -11.086 1.00 88.00 537 VAL A O 1
ATOM 4298 N N . SER A 1 538 ? 6.527 -10.395 -12.228 1.00 91.44 538 SER A N 1
ATOM 4299 C CA . SER A 1 538 ? 5.534 -10.809 -11.228 1.00 91.44 538 SER A CA 1
ATOM 4300 C C . SER A 1 538 ? 6.180 -11.173 -9.892 1.00 91.44 538 SER A C 1
ATOM 4302 O O . SER A 1 538 ? 5.708 -10.748 -8.837 1.00 91.44 538 SER A O 1
ATOM 4304 N N . GLY A 1 539 ? 7.281 -11.930 -9.925 1.00 92.31 539 GLY A N 1
ATOM 4305 C CA . GLY A 1 539 ? 8.026 -12.320 -8.731 1.00 92.31 539 GLY A CA 1
ATOM 4306 C C . GLY A 1 539 ? 8.621 -11.115 -8.006 1.00 92.31 539 GLY A C 1
ATOM 4307 O O . GLY A 1 539 ? 8.420 -10.958 -6.803 1.00 92.31 539 GLY A O 1
ATOM 4308 N N . ALA A 1 540 ? 9.289 -10.222 -8.737 1.00 90.62 540 ALA A N 1
ATOM 4309 C CA . ALA A 1 540 ? 9.871 -9.006 -8.182 1.00 90.62 540 ALA A CA 1
ATOM 4310 C C . ALA A 1 540 ? 8.802 -8.066 -7.612 1.00 90.62 540 ALA A C 1
ATOM 4312 O O . ALA A 1 540 ? 8.964 -7.546 -6.507 1.00 90.62 540 ALA A O 1
ATOM 4313 N N . TRP A 1 541 ? 7.679 -7.902 -8.317 1.00 90.19 541 TRP A N 1
ATOM 4314 C CA . TRP A 1 541 ? 6.530 -7.141 -7.830 1.00 90.19 541 TRP A CA 1
ATOM 4315 C C . TRP A 1 541 ? 5.963 -7.739 -6.536 1.00 90.19 541 TRP A C 1
ATOM 4317 O O . TRP A 1 541 ? 5.754 -7.013 -5.561 1.00 90.19 541 TRP A O 1
ATOM 4327 N N . GLY A 1 542 ? 5.767 -9.060 -6.491 1.00 91.31 542 GLY A N 1
ATOM 4328 C CA . GLY A 1 542 ? 5.264 -9.760 -5.311 1.00 91.31 542 GLY A CA 1
ATOM 4329 C C . GLY A 1 542 ? 6.197 -9.604 -4.110 1.00 91.31 542 GLY A C 1
ATOM 4330 O O . GLY A 1 542 ? 5.751 -9.206 -3.033 1.00 91.31 542 GLY A O 1
ATOM 4331 N N . ILE A 1 543 ? 7.500 -9.833 -4.307 1.00 93.50 543 ILE A N 1
ATOM 4332 C CA . ILE A 1 543 ? 8.531 -9.671 -3.270 1.00 93.50 543 ILE A CA 1
ATOM 4333 C C . ILE A 1 543 ? 8.544 -8.238 -2.742 1.00 93.50 543 ILE A C 1
ATOM 4335 O O . ILE A 1 543 ? 8.526 -8.040 -1.529 1.00 93.50 543 ILE A O 1
ATOM 4339 N N . ARG A 1 544 ? 8.529 -7.238 -3.630 1.00 90.44 544 ARG A N 1
ATOM 4340 C CA . ARG A 1 544 ? 8.565 -5.823 -3.245 1.00 90.44 544 ARG A CA 1
ATOM 4341 C C . ARG A 1 544 ? 7.350 -5.432 -2.405 1.00 90.44 544 ARG A C 1
ATOM 4343 O O . ARG A 1 544 ? 7.512 -4.795 -1.368 1.00 90.44 544 ARG A O 1
ATOM 4350 N N . ASN A 1 545 ? 6.148 -5.843 -2.808 1.00 89.69 545 ASN A N 1
ATOM 4351 C CA . ASN A 1 545 ? 4.922 -5.546 -2.061 1.00 89.69 545 ASN A CA 1
ATOM 4352 C C . ASN A 1 545 ? 4.880 -6.263 -0.705 1.00 89.69 545 ASN A C 1
ATOM 4354 O O . ASN A 1 545 ? 4.549 -5.645 0.306 1.00 89.69 545 ASN A O 1
ATOM 4358 N N . ILE A 1 546 ? 5.274 -7.541 -0.652 1.00 92.88 546 ILE A N 1
ATOM 4359 C CA . ILE A 1 546 ? 5.375 -8.281 0.614 1.00 92.88 546 ILE A CA 1
ATOM 4360 C C . ILE A 1 546 ? 6.387 -7.602 1.538 1.00 92.88 546 ILE A C 1
ATOM 4362 O O . ILE A 1 546 ? 6.063 -7.319 2.692 1.00 92.88 546 ILE A O 1
ATOM 4366 N N . ALA A 1 547 ? 7.585 -7.301 1.032 1.00 93.94 547 ALA A N 1
ATOM 4367 C CA . ALA A 1 547 ? 8.629 -6.625 1.787 1.00 93.94 547 ALA A CA 1
ATOM 4368 C C . ALA A 1 547 ? 8.141 -5.265 2.302 1.00 93.94 547 ALA A C 1
ATOM 4370 O O . ALA A 1 547 ? 8.272 -5.010 3.494 1.00 93.94 547 ALA A O 1
ATOM 4371 N N . PHE A 1 548 ? 7.487 -4.446 1.469 1.00 90.69 548 PHE A N 1
ATOM 4372 C CA . PHE A 1 548 ? 6.914 -3.160 1.885 1.00 90.69 548 PHE A CA 1
ATOM 4373 C C . PHE A 1 548 ? 6.003 -3.297 3.112 1.00 90.69 548 PHE A C 1
ATOM 4375 O O . PHE A 1 548 ? 6.209 -2.657 4.146 1.00 90.69 548 PHE A O 1
ATOM 4382 N N . THR A 1 549 ? 4.992 -4.162 3.009 1.00 90.38 549 THR A N 1
ATOM 4383 C CA . THR A 1 549 ? 3.980 -4.341 4.052 1.00 90.38 549 THR A CA 1
ATOM 4384 C C . THR A 1 549 ? 4.582 -4.959 5.314 1.00 90.38 549 THR A C 1
ATOM 4386 O O . THR A 1 549 ? 4.224 -4.570 6.430 1.00 90.38 549 THR A O 1
ATOM 4389 N N . VAL A 1 550 ? 5.506 -5.913 5.157 1.00 92.81 550 VAL A N 1
ATOM 4390 C CA . VAL A 1 550 ? 6.226 -6.537 6.274 1.00 92.81 550 VAL A CA 1
ATOM 4391 C C . VAL A 1 550 ? 7.106 -5.519 6.988 1.00 92.81 550 VAL A C 1
ATOM 4393 O O . VAL A 1 550 ? 7.091 -5.495 8.217 1.00 92.81 550 VAL A O 1
ATOM 4396 N N . LEU A 1 551 ? 7.826 -4.664 6.260 1.00 94.44 551 LEU A N 1
ATOM 4397 C CA . LEU A 1 551 ? 8.674 -3.623 6.836 1.00 94.44 551 LEU A CA 1
ATOM 4398 C C . LEU A 1 551 ? 7.855 -2.628 7.644 1.00 94.44 551 LEU A C 1
ATOM 4400 O O . LEU A 1 551 ? 8.124 -2.459 8.832 1.00 94.44 551 LEU A O 1
ATOM 4404 N N . LEU A 1 552 ? 6.803 -2.059 7.051 1.00 90.81 552 LEU A N 1
ATOM 4405 C CA . LEU A 1 552 ? 5.919 -1.126 7.747 1.00 90.81 552 LEU A CA 1
ATOM 4406 C C . LEU A 1 552 ? 5.367 -1.743 9.040 1.00 90.81 552 LEU A C 1
ATOM 4408 O O . LEU A 1 552 ? 5.475 -1.153 10.114 1.00 90.81 552 LEU A O 1
ATOM 4412 N N . SER A 1 553 ? 4.837 -2.968 8.963 1.00 91.62 553 SER A N 1
ATOM 4413 C CA . SER A 1 553 ? 4.327 -3.662 10.147 1.00 91.62 553 SER A CA 1
ATOM 4414 C C . SER A 1 553 ? 5.422 -3.972 11.170 1.00 91.62 553 SER A C 1
ATOM 4416 O O . SER A 1 553 ? 5.141 -3.946 12.365 1.00 91.62 553 SER A O 1
ATOM 4418 N N . SER A 1 554 ? 6.637 -4.299 10.734 1.00 94.12 554 SER A N 1
ATOM 4419 C CA . SER A 1 554 ? 7.744 -4.682 11.617 1.00 94.12 554 SER A CA 1
ATOM 4420 C C . SER A 1 554 ? 8.324 -3.482 12.358 1.00 94.12 554 SER A C 1
ATOM 4422 O O . SER A 1 554 ? 8.606 -3.587 13.550 1.00 94.12 554 SER A O 1
ATOM 4424 N N . TYR A 1 555 ? 8.437 -2.328 11.698 1.00 94.69 555 TYR A N 1
ATOM 4425 C CA . TYR A 1 555 ? 8.854 -1.086 12.346 1.00 94.69 555 TYR A CA 1
ATOM 4426 C C . TYR A 1 555 ? 7.863 -0.653 13.418 1.00 94.69 555 TYR A C 1
ATOM 4428 O O . TYR A 1 555 ? 8.256 -0.426 14.563 1.00 94.69 555 TYR A O 1
ATOM 4436 N N . LEU A 1 556 ? 6.570 -0.623 13.081 1.00 91.50 556 LEU A N 1
ATOM 4437 C CA . LEU A 1 556 ? 5.531 -0.302 14.055 1.00 91.50 556 LEU A CA 1
ATOM 4438 C C . LEU A 1 556 ? 5.540 -1.307 15.212 1.00 91.50 556 LEU A C 1
ATOM 4440 O O . LEU A 1 556 ? 5.490 -0.904 16.369 1.00 91.50 556 LEU A O 1
ATOM 4444 N N . LYS A 1 557 ? 5.704 -2.602 14.924 1.00 92.44 557 LYS A N 1
ATOM 4445 C CA . LYS A 1 557 ? 5.822 -3.640 15.951 1.00 92.44 557 LYS A CA 1
ATOM 4446 C C . LYS A 1 557 ? 6.990 -3.388 16.906 1.00 92.44 557 LYS A C 1
ATOM 4448 O O . LYS A 1 557 ? 6.791 -3.486 18.110 1.00 92.44 557 LYS A O 1
ATOM 4453 N N . ILE A 1 558 ? 8.184 -3.049 16.411 1.00 93.19 558 ILE A N 1
ATOM 4454 C CA . ILE A 1 558 ? 9.336 -2.726 17.274 1.00 93.19 558 ILE A CA 1
ATOM 4455 C C . ILE A 1 558 ? 9.034 -1.508 18.146 1.00 93.19 558 ILE A C 1
ATOM 4457 O O . ILE A 1 558 ? 9.304 -1.550 19.342 1.00 93.19 558 ILE A O 1
ATOM 4461 N N . ILE A 1 559 ? 8.454 -0.454 17.571 1.00 91.50 559 ILE A N 1
ATOM 4462 C CA . ILE A 1 559 ? 8.130 0.773 18.304 1.00 91.50 559 ILE A CA 1
ATOM 4463 C C . ILE A 1 559 ? 7.106 0.476 19.403 1.00 91.50 559 ILE A C 1
ATOM 4465 O O . ILE A 1 559 ? 7.357 0.760 20.569 1.00 91.50 559 ILE A O 1
ATOM 4469 N N . PHE A 1 560 ? 5.968 -0.128 19.062 1.00 91.56 560 PHE A N 1
ATOM 4470 C CA . PHE A 1 560 ? 4.874 -0.315 20.013 1.00 91.56 560 PHE A CA 1
ATOM 4471 C C . PHE A 1 560 ? 5.163 -1.400 21.055 1.00 91.56 560 PHE A C 1
ATOM 4473 O O . PHE A 1 560 ? 4.909 -1.173 22.238 1.00 91.56 560 PHE A O 1
ATOM 4480 N N . VAL A 1 561 ? 5.729 -2.544 20.651 1.00 91.69 561 VAL A N 1
ATOM 4481 C CA . VAL A 1 561 ? 6.098 -3.626 21.584 1.00 91.69 561 VAL A CA 1
ATOM 4482 C C . VAL A 1 561 ? 7.325 -3.242 22.410 1.00 91.69 561 VAL A C 1
ATOM 4484 O O . VAL A 1 561 ? 7.374 -3.545 23.599 1.00 91.69 561 VAL A O 1
ATOM 4487 N N . GLY A 1 562 ? 8.310 -2.572 21.805 1.00 89.31 562 GLY A N 1
ATOM 4488 C CA . GLY A 1 562 ? 9.555 -2.187 22.471 1.00 89.31 562 GLY A CA 1
ATOM 4489 C C . GLY A 1 562 ? 9.397 -1.036 23.461 1.00 89.31 562 GLY A C 1
ATOM 4490 O O . GLY A 1 562 ? 9.995 -1.087 24.529 1.00 89.31 562 GLY A O 1
ATOM 4491 N N . LEU A 1 563 ? 8.578 -0.028 23.141 1.00 88.06 563 LEU A N 1
ATOM 4492 C CA . LEU A 1 563 ? 8.296 1.100 24.042 1.00 88.06 563 LEU A CA 1
ATOM 4493 C C . LEU A 1 563 ? 7.141 0.829 25.014 1.00 88.06 563 LEU A C 1
ATOM 4495 O O . LEU A 1 563 ? 6.775 1.717 25.778 1.00 88.06 563 LEU A O 1
ATOM 4499 N N . GLU A 1 564 ? 6.538 -0.360 24.954 1.00 85.44 564 GLU A N 1
ATOM 4500 C CA . GLU A 1 564 ? 5.386 -0.741 25.777 1.00 85.44 564 GLU A CA 1
ATOM 4501 C C . GLU A 1 564 ? 4.260 0.303 25.748 1.00 85.44 564 GLU A C 1
ATOM 4503 O O . GLU A 1 564 ? 3.654 0.628 26.771 1.00 85.44 564 GLU A O 1
ATOM 4508 N N . VAL A 1 565 ? 3.984 0.862 24.564 1.00 79.19 565 VAL A N 1
ATOM 4509 C CA . VAL A 1 565 ? 2.976 1.917 24.413 1.00 79.19 565 VAL A CA 1
ATOM 4510 C C . VAL A 1 565 ? 1.634 1.393 24.924 1.00 79.19 565 VAL A C 1
ATOM 4512 O O . VAL A 1 565 ? 1.066 0.450 24.367 1.00 79.19 565 VAL A O 1
ATOM 4515 N N . GLY A 1 566 ? 1.162 2.007 26.016 1.00 59.84 566 GLY A N 1
ATOM 4516 C CA . GLY A 1 566 ? 0.053 1.503 26.822 1.00 59.84 566 GLY A CA 1
ATOM 4517 C C . GLY A 1 566 ? -1.216 1.206 26.018 1.00 59.84 566 GLY A C 1
ATOM 4518 O O . GLY A 1 566 ? -1.618 1.976 25.145 1.00 59.84 566 GLY A O 1
ATOM 4519 N N . GLY A 1 567 ? -1.865 0.090 26.357 1.00 63.06 567 GLY A N 1
ATOM 4520 C CA . GLY A 1 567 ? -2.982 -0.499 25.616 1.00 63.06 567 GLY A CA 1
ATOM 4521 C C . GLY A 1 567 ? -2.587 -1.822 24.951 1.00 63.06 567 GLY A C 1
ATOM 4522 O O . GLY A 1 567 ? -1.546 -2.393 25.258 1.00 63.06 567 GLY A O 1
ATOM 4523 N N . GLY A 1 568 ? -3.420 -2.312 24.028 1.00 70.06 568 GLY A N 1
ATOM 4524 C CA . GLY A 1 568 ? -3.164 -3.572 23.320 1.00 70.06 568 GLY A CA 1
ATOM 4525 C C . GLY A 1 568 ? -1.935 -3.536 22.402 1.00 70.06 568 GLY A C 1
ATOM 4526 O O . GLY A 1 568 ? -1.300 -4.561 22.215 1.00 70.06 568 GLY A O 1
ATOM 4527 N N . TRP A 1 569 ? -1.534 -2.385 21.849 1.00 83.50 569 TRP A N 1
ATOM 4528 C CA . TRP A 1 569 ? -0.463 -2.339 20.835 1.00 83.50 569 TRP A CA 1
ATOM 4529 C C . TRP A 1 569 ? 0.914 -2.803 21.327 1.00 83.50 569 TRP A C 1
ATOM 4531 O O . TRP A 1 569 ? 1.720 -3.246 20.510 1.00 83.50 569 TRP A O 1
ATOM 4541 N N . GLY A 1 570 ? 1.187 -2.722 22.631 1.00 86.81 570 GLY A N 1
ATOM 4542 C CA . GLY A 1 570 ? 2.411 -3.266 23.221 1.00 86.81 570 GLY A CA 1
ATOM 4543 C C . GLY A 1 570 ? 2.420 -4.794 23.353 1.00 86.81 570 GLY A C 1
ATOM 4544 O O . GLY A 1 570 ? 3.474 -5.381 23.601 1.00 86.81 570 GLY A O 1
ATOM 4545 N N . ASP A 1 571 ? 1.271 -5.450 23.183 1.00 88.44 571 ASP A N 1
ATOM 4546 C CA . ASP A 1 571 ? 1.145 -6.901 23.267 1.00 88.44 571 ASP A CA 1
ATOM 4547 C C . ASP A 1 571 ? 1.563 -7.567 21.950 1.00 88.44 571 ASP A C 1
ATOM 4549 O O . ASP A 1 571 ? 1.085 -7.241 20.863 1.00 88.44 571 ASP A O 1
ATOM 4553 N N . ILE A 1 572 ? 2.443 -8.559 22.067 1.00 91.06 572 ILE A N 1
ATOM 4554 C CA . ILE A 1 572 ? 2.948 -9.386 20.970 1.00 91.06 572 ILE A CA 1
ATOM 4555 C C . ILE A 1 572 ? 1.791 -10.033 20.190 1.00 91.06 572 ILE A C 1
ATOM 4557 O O . ILE A 1 572 ? 1.879 -10.158 18.965 1.00 91.06 572 ILE A O 1
ATOM 4561 N N . GLN A 1 573 ? 0.707 -10.407 20.877 1.00 89.50 573 GLN A N 1
ATOM 4562 C CA . GLN A 1 573 ? -0.453 -11.081 20.284 1.00 89.50 573 GLN A CA 1
ATOM 4563 C C . GLN A 1 573 ? -1.237 -10.184 19.315 1.00 89.50 573 GLN A C 1
ATOM 4565 O O . GLN A 1 573 ? -1.900 -10.686 18.408 1.00 89.50 573 GLN A O 1
ATOM 4570 N N . GLN A 1 574 ? -1.097 -8.858 19.429 1.00 88.50 574 GLN A N 1
ATOM 4571 C CA . GLN A 1 574 ? -1.721 -7.896 18.514 1.00 88.50 574 GLN A CA 1
ATOM 4572 C C . GLN A 1 574 ? -1.008 -7.784 17.160 1.00 88.50 574 GLN A C 1
ATOM 4574 O O . GLN A 1 574 ? -1.514 -7.138 16.239 1.00 88.50 574 GLN A O 1
ATOM 4579 N N . TRP A 1 575 ? 0.142 -8.446 17.001 1.00 91.00 575 TRP A N 1
ATOM 4580 C CA . TRP A 1 575 ? 0.957 -8.403 15.787 1.00 91.00 575 TRP A CA 1
ATOM 4581 C C . TRP A 1 575 ? 1.068 -9.771 15.092 1.00 91.00 575 TRP A C 1
ATOM 4583 O O . TRP A 1 575 ? 2.191 -10.249 14.872 1.00 91.00 575 TRP A O 1
ATOM 4593 N N . PRO A 1 576 ? -0.057 -10.422 14.715 1.00 92.06 576 PRO A N 1
ATOM 4594 C CA . PRO A 1 576 ? -0.005 -11.656 13.947 1.00 92.06 576 PRO A CA 1
ATOM 4595 C C . PRO A 1 576 ? 0.573 -11.409 12.551 1.00 92.06 576 PRO A C 1
ATOM 4597 O O . PRO A 1 576 ? 0.563 -10.278 12.045 1.00 92.06 576 PRO A O 1
ATOM 4600 N N . ARG A 1 577 ? 1.041 -12.477 11.896 1.00 91.00 577 ARG A N 1
ATOM 4601 C CA . ARG A 1 577 ? 1.626 -12.414 10.547 1.00 91.00 577 ARG A CA 1
ATOM 4602 C C . ARG A 1 577 ? 0.668 -11.753 9.556 1.00 91.00 577 ARG A C 1
ATOM 4604 O O . ARG A 1 577 ? -0.539 -11.973 9.596 1.00 91.00 577 ARG A O 1
ATOM 4611 N N . MET A 1 578 ? 1.218 -10.909 8.688 1.00 89.31 578 MET A N 1
ATOM 4612 C CA . MET A 1 578 ? 0.453 -10.144 7.691 1.00 89.31 578 MET A CA 1
ATOM 4613 C C . MET A 1 578 ? 0.083 -10.986 6.467 1.00 89.31 578 MET A C 1
ATOM 4615 O O . MET A 1 578 ? -0.943 -10.740 5.833 1.00 89.31 578 MET A O 1
ATOM 4619 N N . PHE A 1 579 ? 0.917 -11.984 6.178 1.00 92.88 579 PHE A N 1
ATOM 4620 C CA . PHE A 1 579 ? 0.769 -12.909 5.068 1.00 92.88 579 PHE A CA 1
ATOM 4621 C C . PHE A 1 579 ? 0.670 -14.344 5.584 1.00 92.88 579 PHE A C 1
ATOM 4623 O O . PHE A 1 579 ? 1.217 -14.677 6.642 1.00 92.88 579 PHE A O 1
ATOM 4630 N N . GLY A 1 580 ? -0.052 -15.169 4.834 1.00 92.25 580 GLY A N 1
ATOM 4631 C CA . GLY A 1 580 ? -0.136 -16.609 5.057 1.00 92.25 580 GLY A CA 1
ATOM 4632 C C . GLY A 1 580 ? 1.104 -17.358 4.580 1.00 92.25 580 GLY A C 1
ATOM 4633 O O . GLY A 1 580 ? 2.117 -16.772 4.200 1.00 92.25 580 GLY A O 1
ATOM 4634 N N . TYR A 1 581 ? 1.004 -18.679 4.620 1.00 91.81 581 TYR A N 1
ATOM 4635 C CA . TYR A 1 581 ? 2.064 -19.592 4.215 1.00 91.81 581 TYR A CA 1
ATOM 4636 C C . TYR A 1 581 ? 2.063 -19.800 2.697 1.00 91.81 581 TYR A C 1
ATOM 4638 O O . TYR A 1 581 ? 1.003 -19.808 2.068 1.00 91.81 581 TYR A O 1
ATOM 4646 N N . PHE A 1 582 ? 3.241 -20.006 2.105 1.00 91.44 582 PHE A N 1
ATOM 4647 C CA . PHE A 1 582 ? 3.364 -20.283 0.668 1.00 91.44 582 PHE A CA 1
ATOM 4648 C C . PHE A 1 582 ? 2.646 -21.583 0.281 1.00 91.44 582 PHE A C 1
ATOM 4650 O O . PHE A 1 582 ? 2.057 -21.701 -0.789 1.00 91.44 582 PHE A O 1
ATOM 4657 N N . GLU A 1 583 ? 2.614 -22.545 1.197 1.00 92.62 583 GLU A N 1
ATOM 4658 C CA . GLU A 1 583 ? 1.933 -23.823 1.055 1.00 92.62 583 GLU A CA 1
ATOM 4659 C C . GLU A 1 583 ? 0.420 -23.675 0.858 1.00 92.62 583 GLU A C 1
ATOM 4661 O O . GLU A 1 583 ? -0.228 -24.643 0.461 1.00 92.62 583 GLU A O 1
ATOM 4666 N N . ASP A 1 584 ? -0.153 -22.498 1.123 1.00 93.62 584 ASP A N 1
ATOM 4667 C CA . ASP A 1 584 ? -1.557 -22.174 0.875 1.00 93.62 584 ASP A CA 1
ATOM 4668 C C . ASP A 1 584 ? -1.808 -21.499 -0.489 1.00 93.62 584 ASP A C 1
ATOM 4670 O O . ASP A 1 584 ? -2.961 -21.229 -0.819 1.00 93.62 584 ASP A O 1
ATOM 4674 N N . CYS A 1 585 ? -0.785 -21.291 -1.326 1.00 95.31 585 CYS A N 1
ATOM 4675 C CA . CYS A 1 585 ? -0.899 -20.670 -2.657 1.00 95.31 585 CYS A CA 1
ATOM 4676 C C . CYS A 1 585 ? -1.384 -21.618 -3.777 1.00 95.31 585 CYS A C 1
ATOM 4678 O O . CYS A 1 585 ? -1.125 -21.373 -4.950 1.00 95.31 585 CYS A O 1
ATOM 4680 N N . TRP A 1 586 ? -2.063 -22.719 -3.451 1.00 95.31 586 TRP A N 1
ATOM 4681 C CA . TRP A 1 586 ? -2.456 -23.762 -4.418 1.00 95.31 586 TRP A CA 1
ATOM 4682 C C . TRP A 1 586 ? -3.753 -23.461 -5.198 1.00 95.31 586 TRP A C 1
ATOM 4684 O O . TRP A 1 586 ? -4.192 -24.282 -6.004 1.00 95.31 586 TRP A O 1
ATOM 4694 N N . SER A 1 587 ? -4.409 -22.336 -4.913 1.00 96.81 587 SER A N 1
ATOM 4695 C CA . SER A 1 587 ? -5.571 -21.811 -5.648 1.00 96.81 587 SER A CA 1
ATOM 4696 C C . SER A 1 587 ? -5.603 -20.293 -5.578 1.00 96.81 587 SER A C 1
ATOM 4698 O O . SER A 1 587 ? -5.175 -19.714 -4.572 1.00 96.81 587 SER A O 1
ATOM 4700 N N . VAL A 1 588 ? -6.193 -19.640 -6.581 1.00 97.31 588 VAL A N 1
ATOM 4701 C CA . VAL A 1 588 ? -6.367 -18.177 -6.588 1.00 97.31 588 VAL A CA 1
ATOM 4702 C C . VAL A 1 588 ? -7.243 -17.754 -5.412 1.00 97.31 588 VAL A C 1
ATOM 4704 O O . VAL A 1 588 ? -6.914 -16.805 -4.692 1.00 97.31 588 VAL A O 1
ATOM 4707 N N . LYS A 1 589 ? -8.298 -18.526 -5.116 1.00 95.56 589 LYS A N 1
ATOM 4708 C CA . LYS A 1 589 ? -9.118 -18.316 -3.919 1.00 95.56 589 LYS A CA 1
ATOM 4709 C C . LYS A 1 589 ? -8.299 -18.371 -2.634 1.00 95.56 589 LYS A C 1
ATOM 4711 O O . LYS A 1 589 ? -8.544 -17.568 -1.734 1.00 95.56 589 LYS A O 1
ATOM 4716 N N . SER A 1 590 ? -7.364 -19.313 -2.501 1.00 94.62 590 SER A N 1
ATOM 4717 C CA . SER A 1 590 ? -6.564 -19.436 -1.275 1.00 94.62 590 SER A CA 1
ATOM 4718 C C . SER A 1 590 ? -5.500 -18.351 -1.163 1.00 94.62 590 SER A C 1
ATOM 4720 O O . SER A 1 590 ? -5.293 -17.852 -0.056 1.00 94.62 590 SER A O 1
ATOM 4722 N N . VAL A 1 591 ? -4.916 -17.900 -2.279 1.00 95.75 591 VAL A N 1
ATOM 4723 C CA . VAL A 1 591 ? -4.003 -16.747 -2.291 1.00 95.75 591 VAL A CA 1
ATOM 4724 C C . VAL A 1 591 ? -4.699 -15.523 -1.697 1.00 95.75 591 VAL A C 1
ATOM 4726 O O . VAL A 1 591 ? -4.264 -15.023 -0.663 1.00 95.75 591 VAL A O 1
ATOM 4729 N N . TRP A 1 592 ? -5.838 -15.097 -2.244 1.00 95.06 592 TRP A N 1
ATOM 4730 C CA . TRP A 1 592 ? -6.583 -13.946 -1.708 1.00 95.06 592 TRP A CA 1
ATOM 4731 C C . TRP A 1 592 ? -7.247 -14.239 -0.352 1.00 95.06 592 TRP A C 1
ATOM 4733 O O . TRP A 1 592 ? -7.407 -13.368 0.506 1.00 95.06 592 TRP A O 1
ATOM 4743 N N . GLY A 1 593 ? -7.662 -15.486 -0.135 1.00 92.25 593 GLY A N 1
ATOM 4744 C CA . GLY A 1 593 ? -8.393 -15.943 1.043 1.00 92.25 593 GLY A CA 1
ATOM 4745 C C . GLY A 1 593 ? -7.555 -16.074 2.312 1.00 92.25 593 GLY A C 1
ATOM 4746 O O . GLY A 1 593 ? -8.100 -15.912 3.400 1.00 92.25 593 GLY A O 1
ATOM 4747 N N . LYS A 1 594 ? -6.266 -16.392 2.174 1.00 92.38 594 LYS A N 1
ATOM 4748 C CA . LYS A 1 594 ? -5.411 -16.820 3.291 1.00 92.38 594 LYS A CA 1
ATOM 4749 C C . LYS A 1 594 ? -4.013 -16.216 3.260 1.00 92.38 594 LYS A C 1
ATOM 4751 O O . LYS A 1 594 ? -3.431 -16.004 4.320 1.00 92.38 594 LYS A O 1
ATOM 4756 N N . VAL A 1 595 ? -3.459 -15.970 2.072 1.00 94.00 595 VAL A N 1
ATOM 4757 C CA . VAL A 1 595 ? -2.037 -15.634 1.932 1.00 94.00 595 VAL A CA 1
ATOM 4758 C C . VAL A 1 595 ? -1.813 -14.140 1.790 1.00 94.00 595 VAL A C 1
ATOM 4760 O O . VAL A 1 595 ? -1.042 -13.560 2.546 1.00 94.00 595 VAL A O 1
ATOM 4763 N N . TRP A 1 596 ? -2.480 -13.506 0.836 1.00 93.62 596 TRP A N 1
ATOM 4764 C CA . TRP A 1 596 ? -2.161 -12.160 0.393 1.00 93.62 596 TRP A CA 1
ATOM 4765 C C . TRP A 1 596 ? -2.849 -11.087 1.237 1.00 93.62 596 TRP A C 1
ATOM 4767 O O . TRP A 1 596 ? -4.061 -11.133 1.430 1.00 93.62 596 TRP A O 1
ATOM 4777 N N . HIS A 1 597 ? -2.070 -10.115 1.720 1.00 85.69 597 HIS A N 1
ATOM 4778 C CA . HIS A 1 597 ? -2.511 -8.794 2.186 1.00 85.69 597 HIS A CA 1
ATOM 4779 C C . HIS A 1 597 ? -3.807 -8.777 3.029 1.00 85.69 597 HIS A C 1
ATOM 4781 O O . HIS A 1 597 ? -4.771 -8.065 2.734 1.00 85.69 597 HIS A O 1
ATOM 4787 N N . GLN A 1 598 ? -3.834 -9.543 4.127 1.00 89.81 598 GLN A N 1
ATOM 4788 C CA . GLN A 1 598 ? -5.044 -9.724 4.948 1.00 89.81 598 GLN A CA 1
ATOM 4789 C C . GLN A 1 598 ? -5.497 -8.450 5.698 1.00 89.81 598 GLN A C 1
ATOM 4791 O O . GLN A 1 598 ? -6.579 -8.427 6.282 1.00 89.81 598 GLN A O 1
ATOM 4796 N N . SER A 1 599 ? -4.707 -7.373 5.673 1.00 86.00 599 SER A N 1
ATOM 4797 C CA . SER A 1 599 ? -4.945 -6.145 6.443 1.00 86.00 599 SER A CA 1
ATOM 4798 C C . SER A 1 599 ? -6.195 -5.376 6.059 1.00 86.00 599 SER A C 1
ATOM 4800 O O . SER A 1 599 ? -6.889 -4.880 6.934 1.00 86.00 599 SER A O 1
ATOM 4802 N N . ILE A 1 600 ? -6.502 -5.286 4.768 1.00 85.88 600 ILE A N 1
ATOM 4803 C CA . ILE A 1 600 ? -7.619 -4.467 4.267 1.00 85.88 600 ILE A CA 1
ATOM 4804 C C . ILE A 1 600 ? -8.903 -5.276 4.070 1.00 85.88 600 ILE A C 1
ATOM 4806 O O . ILE A 1 600 ? -9.930 -4.721 3.685 1.00 85.88 600 ILE A O 1
ATOM 4810 N N . ARG A 1 601 ? -8.866 -6.585 4.359 1.00 89.88 601 ARG A N 1
ATOM 4811 C CA . ARG A 1 601 ? -9.938 -7.532 4.032 1.00 89.88 601 ARG A CA 1
ATOM 4812 C C . ARG A 1 601 ? -11.293 -7.087 4.572 1.00 89.88 601 ARG A C 1
ATOM 4814 O O . ARG A 1 601 ? -12.283 -7.109 3.849 1.00 89.88 601 ARG A O 1
ATOM 4821 N N . LYS A 1 602 ? -11.351 -6.648 5.831 1.00 89.25 602 LYS A N 1
ATOM 4822 C CA . LYS A 1 602 ? -12.628 -6.238 6.422 1.00 89.25 602 LYS A CA 1
ATOM 4823 C C . LYS A 1 602 ? -13.162 -4.947 5.798 1.00 89.25 602 LYS A C 1
ATOM 4825 O O . LYS A 1 602 ? -14.358 -4.859 5.534 1.00 89.25 602 LYS A O 1
ATOM 4830 N N . CYS A 1 603 ? -12.276 -3.996 5.504 1.00 87.50 603 CYS A N 1
ATOM 4831 C CA . CYS A 1 603 ? -12.631 -2.715 4.891 1.00 87.50 603 CYS A CA 1
ATOM 4832 C C . CYS A 1 603 ? -13.254 -2.900 3.498 1.00 87.50 603 CYS A C 1
ATOM 4834 O O . CYS A 1 603 ? -14.207 -2.203 3.165 1.00 87.50 603 CYS A O 1
ATOM 4836 N N . ILE A 1 604 ? -12.778 -3.880 2.722 1.00 91.88 604 ILE A N 1
ATOM 4837 C CA . ILE A 1 604 ? -13.328 -4.176 1.389 1.00 91.88 604 ILE A CA 1
ATOM 4838 C C . ILE A 1 604 ? -14.589 -5.057 1.424 1.00 91.88 604 ILE A C 1
ATOM 4840 O O . ILE A 1 604 ? -15.377 -5.032 0.487 1.00 91.88 604 ILE A O 1
ATOM 4844 N N . GLN A 1 605 ? -14.810 -5.835 2.490 1.00 92.69 605 GLN A N 1
ATOM 4845 C CA . GLN A 1 605 ? -15.965 -6.740 2.594 1.00 92.69 605 GLN A CA 1
ATOM 4846 C C . GLN A 1 605 ? -17.225 -6.056 3.131 1.00 92.69 605 GLN A C 1
ATOM 4848 O O . GLN A 1 605 ? -18.327 -6.332 2.663 1.00 92.69 605 GLN A O 1
ATOM 4853 N N . VAL A 1 606 ? -17.080 -5.160 4.111 1.00 92.19 606 VAL A N 1
ATOM 4854 C CA . VAL A 1 606 ? -18.231 -4.632 4.860 1.00 92.19 606 VAL A CA 1
ATOM 4855 C C . VAL A 1 606 ? -19.240 -3.868 3.996 1.00 92.19 606 VAL A C 1
ATOM 4857 O O . VAL A 1 606 ? -20.437 -4.093 4.196 1.00 92.19 606 VAL A O 1
ATOM 4860 N N . PRO A 1 607 ? -18.841 -3.001 3.044 1.00 91.38 607 PRO A N 1
ATOM 4861 C CA . PRO A 1 607 ? -19.821 -2.334 2.189 1.00 91.38 607 PRO A CA 1
ATOM 4862 C C . PRO A 1 607 ? -20.672 -3.343 1.401 1.00 91.38 607 PRO A C 1
ATOM 4864 O O . PRO A 1 607 ? -21.899 -3.238 1.389 1.00 91.38 607 PRO A O 1
ATOM 4867 N N . GLY A 1 608 ? -20.035 -4.379 0.842 1.00 93.38 608 GLY A N 1
ATOM 4868 C CA . GLY A 1 608 ? -20.716 -5.479 0.160 1.00 93.38 608 GLY A CA 1
ATOM 4869 C C . GLY A 1 608 ? -21.645 -6.263 1.085 1.00 93.38 608 GLY A C 1
ATOM 4870 O O . GLY A 1 608 ? -22.793 -6.507 0.726 1.00 93.38 608 GLY A O 1
ATOM 4871 N N . ASP A 1 609 ? -21.203 -6.590 2.304 1.00 93.12 609 ASP A N 1
ATOM 4872 C CA . ASP A 1 609 ? -22.028 -7.280 3.307 1.00 93.12 609 ASP A CA 1
ATOM 4873 C C . ASP A 1 609 ? -23.301 -6.492 3.646 1.00 93.12 609 ASP A C 1
ATOM 4875 O O . ASP A 1 609 ? -24.379 -7.074 3.786 1.00 93.12 609 ASP A O 1
ATOM 4879 N N . LYS A 1 610 ? -23.201 -5.163 3.771 1.00 91.94 610 LYS A N 1
ATOM 4880 C CA . LYS A 1 610 ? -24.341 -4.292 4.096 1.00 91.94 610 LYS A CA 1
ATOM 4881 C C . LYS A 1 610 ? -25.345 -4.221 2.956 1.00 91.94 610 LYS A C 1
ATOM 4883 O O . LYS A 1 610 ? -26.537 -4.387 3.205 1.00 91.94 610 LYS A O 1
ATOM 4888 N N . ILE A 1 611 ? -24.869 -4.047 1.724 1.00 93.31 611 ILE A N 1
ATOM 4889 C CA . ILE A 1 611 ? -25.733 -4.059 0.539 1.00 93.31 611 ILE A CA 1
ATOM 4890 C C . ILE A 1 611 ? -26.378 -5.440 0.383 1.00 93.31 611 ILE A C 1
ATOM 4892 O O . ILE A 1 611 ? -27.587 -5.540 0.204 1.00 93.31 611 ILE A O 1
ATOM 4896 N N . ALA A 1 612 ? -25.611 -6.518 0.555 1.00 95.06 612 ALA A N 1
ATOM 4897 C CA . ALA A 1 612 ? -26.138 -7.874 0.492 1.00 95.06 612 ALA A CA 1
ATOM 4898 C C . ALA A 1 612 ? -27.204 -8.130 1.568 1.00 95.06 612 ALA A C 1
ATOM 4900 O O . ALA A 1 612 ? -28.208 -8.777 1.289 1.00 95.06 612 ALA A O 1
ATOM 4901 N N . ASN A 1 613 ? -27.022 -7.612 2.785 1.00 94.31 613 ASN A N 1
ATOM 4902 C CA . ASN A 1 613 ? -28.031 -7.699 3.843 1.00 94.31 613 ASN A CA 1
ATOM 4903 C C . ASN A 1 613 ? -29.317 -6.943 3.499 1.00 94.31 613 ASN A C 1
ATOM 4905 O O . ASN A 1 613 ? -30.395 -7.410 3.853 1.00 94.31 613 ASN A O 1
ATOM 4909 N N . MET A 1 614 ? -29.204 -5.806 2.812 1.00 93.44 614 MET A N 1
ATOM 4910 C CA . MET A 1 614 ? -30.352 -5.018 2.365 1.00 93.44 614 MET A CA 1
ATOM 4911 C C . MET A 1 614 ? -31.110 -5.701 1.219 1.00 93.44 614 MET A C 1
ATOM 4913 O O . MET A 1 614 ? -32.335 -5.690 1.212 1.00 93.44 614 MET A O 1
ATOM 4917 N N . VAL A 1 615 ? -30.391 -6.308 0.272 1.00 95.31 615 VAL A N 1
ATOM 4918 C CA . VAL A 1 615 ? -30.971 -6.906 -0.943 1.00 95.31 615 VAL A CA 1
ATOM 4919 C C . VAL A 1 615 ? -31.456 -8.339 -0.712 1.00 95.31 615 VAL A C 1
ATOM 4921 O O . VAL A 1 615 ? -32.538 -8.704 -1.158 1.00 95.31 615 VAL A O 1
ATOM 4924 N N . PHE A 1 616 ? -30.665 -9.162 -0.021 1.00 94.31 616 PHE A N 1
ATOM 4925 C CA . PHE A 1 616 ? -30.930 -10.594 0.155 1.00 94.31 616 PHE A CA 1
ATOM 4926 C C . PHE A 1 616 ? -31.401 -10.962 1.568 1.00 94.31 616 PHE A C 1
ATOM 4928 O O . PHE A 1 616 ? -31.754 -12.112 1.793 1.00 94.31 616 PHE A O 1
ATOM 4935 N N . GLY A 1 617 ? -31.377 -10.037 2.530 1.00 91.69 617 GLY A N 1
ATOM 4936 C CA . GLY A 1 617 ? -31.705 -10.302 3.935 1.00 91.69 617 GLY A CA 1
ATOM 4937 C C . GLY A 1 617 ? -30.491 -10.611 4.822 1.00 91.69 617 GLY A C 1
ATOM 4938 O O . GLY A 1 617 ? -29.367 -10.814 4.353 1.00 91.69 617 GLY A O 1
ATOM 4939 N N . THR A 1 618 ? -30.713 -10.613 6.138 1.00 90.69 618 THR A N 1
ATOM 4940 C CA . THR A 1 618 ? -29.659 -10.679 7.171 1.00 90.69 618 THR A CA 1
ATOM 4941 C C . THR A 1 618 ? -29.277 -12.092 7.606 1.00 90.69 618 THR A C 1
ATOM 4943 O O . THR A 1 618 ? -28.183 -12.271 8.138 1.00 90.69 618 THR A O 1
ATOM 4946 N N . ASP A 1 619 ? -30.137 -13.090 7.380 1.00 92.19 619 ASP A N 1
ATOM 4947 C CA . ASP A 1 619 ? -29.865 -14.491 7.720 1.00 92.19 619 ASP A CA 1
ATOM 4948 C C . ASP A 1 619 ? -29.610 -15.321 6.449 1.00 92.19 619 ASP A C 1
ATOM 4950 O O . ASP A 1 619 ? -30.549 -15.870 5.864 1.00 92.19 619 ASP A O 1
ATOM 4954 N N . PRO A 1 620 ? -28.345 -15.440 5.999 1.00 88.00 620 PRO A N 1
ATOM 4955 C CA . PRO A 1 620 ? -28.023 -16.153 4.771 1.00 88.00 620 PRO A CA 1
ATOM 4956 C C . PRO A 1 620 ? -28.356 -17.648 4.836 1.00 88.00 620 PRO A C 1
ATOM 4958 O O . PRO A 1 620 ? -28.574 -18.250 3.790 1.00 88.00 620 PRO A O 1
ATOM 4961 N N . LYS A 1 621 ? -28.427 -18.257 6.030 1.00 90.94 621 LYS A N 1
ATOM 4962 C CA . LYS A 1 621 ? -28.702 -19.697 6.174 1.00 90.94 621 LYS A CA 1
ATOM 4963 C C . LYS A 1 621 ? -30.164 -20.045 5.901 1.00 90.94 621 LYS A C 1
ATOM 4965 O O . LYS A 1 621 ? -30.455 -21.188 5.566 1.00 90.94 621 LYS A O 1
ATOM 4970 N N . ARG A 1 622 ? -31.071 -19.074 6.037 1.00 92.69 622 ARG A N 1
ATOM 4971 C CA . ARG A 1 622 ? -32.506 -19.242 5.757 1.00 92.69 622 ARG A CA 1
ATOM 4972 C C . ARG A 1 622 ? -32.869 -19.009 4.292 1.00 92.69 622 ARG A C 1
ATOM 4974 O O . ARG A 1 622 ? -34.009 -19.253 3.909 1.00 92.69 622 ARG A O 1
ATOM 4981 N N . LEU A 1 623 ? -31.935 -18.522 3.475 1.00 93.12 623 LEU A N 1
ATOM 4982 C CA . LEU A 1 623 ? -32.203 -18.233 2.070 1.00 93.12 623 LEU A CA 1
ATOM 4983 C C . LEU A 1 623 ? -32.243 -19.522 1.238 1.00 93.12 623 LEU A C 1
ATOM 4985 O O . LEU A 1 623 ? -31.472 -20.443 1.507 1.00 93.12 623 LEU A O 1
ATOM 4989 N N . PRO A 1 624 ? -33.070 -19.595 0.183 1.00 94.94 624 PRO A N 1
ATOM 4990 C CA . PRO A 1 624 ? -32.980 -20.656 -0.814 1.00 94.94 624 PRO A CA 1
ATOM 4991 C C . PRO A 1 624 ? -31.565 -20.770 -1.398 1.00 94.94 624 PRO A C 1
ATOM 4993 O O . PRO A 1 624 ? -30.897 -19.758 -1.623 1.00 94.94 624 PRO A O 1
ATOM 4996 N N . TYR A 1 625 ? -31.121 -21.994 -1.699 1.00 93.62 625 TYR A N 1
ATOM 4997 C CA . TYR A 1 625 ? -29.766 -22.260 -2.202 1.00 93.62 625 TYR A CA 1
ATOM 4998 C C . TYR A 1 625 ? -29.345 -21.385 -3.407 1.00 93.62 625 TYR A C 1
ATOM 5000 O O . TYR A 1 625 ? -28.248 -20.823 -3.358 1.00 93.62 625 TYR A O 1
ATOM 5008 N N . PRO A 1 626 ? -30.189 -21.156 -4.439 1.00 93.94 626 PRO A N 1
ATOM 5009 C CA . PRO A 1 626 ? -29.824 -20.274 -5.553 1.00 93.94 626 PRO A CA 1
ATOM 5010 C C . PRO A 1 626 ? -29.532 -18.832 -5.113 1.00 93.94 626 PRO A C 1
ATOM 5012 O O . PRO A 1 626 ? -28.605 -18.197 -5.614 1.00 93.94 626 PRO A O 1
ATOM 5015 N N . ILE A 1 627 ? -30.281 -18.326 -4.128 1.00 94.56 627 ILE A N 1
ATOM 5016 C CA . ILE A 1 627 ? -30.094 -16.977 -3.580 1.00 94.56 627 ILE A CA 1
ATOM 5017 C C . ILE A 1 627 ? -28.818 -16.919 -2.733 1.00 94.56 627 ILE A C 1
ATOM 5019 O O . ILE A 1 627 ? -28.084 -15.935 -2.805 1.00 94.56 627 ILE A O 1
ATOM 5023 N N . GLN A 1 628 ? -28.495 -17.979 -1.983 1.00 93.94 628 GLN A N 1
ATOM 5024 C CA . GLN A 1 628 ? -27.215 -18.073 -1.270 1.00 93.94 628 GLN A CA 1
ATOM 5025 C C . GLN A 1 628 ? -26.023 -18.015 -2.234 1.00 93.94 628 GLN A C 1
ATOM 5027 O O . GLN A 1 628 ? -25.039 -17.321 -1.959 1.00 93.94 628 GLN A O 1
ATOM 5032 N N . LEU A 1 629 ? -26.114 -18.707 -3.376 1.00 92.94 629 LEU A N 1
ATOM 5033 C CA . LEU A 1 629 ? -25.076 -18.688 -4.403 1.00 92.94 629 LEU A CA 1
ATOM 5034 C C . LEU A 1 629 ? -24.937 -17.298 -5.032 1.00 92.94 629 LEU A C 1
ATOM 5036 O O . LEU A 1 629 ? -23.829 -16.764 -5.078 1.00 92.94 629 LEU A O 1
ATOM 5040 N N . LEU A 1 630 ? -26.051 -16.679 -5.437 1.00 95.19 630 LEU A N 1
ATOM 5041 C CA . LEU A 1 630 ? -26.054 -15.323 -5.989 1.00 95.19 630 LEU A CA 1
ATOM 5042 C C . LEU A 1 630 ? -25.461 -14.313 -5.002 1.00 95.19 630 LEU A C 1
ATOM 5044 O O . LEU A 1 630 ? -24.615 -13.502 -5.373 1.00 95.19 630 LEU A O 1
ATOM 5048 N N . ARG A 1 631 ? -25.838 -14.410 -3.723 1.00 95.81 631 ARG A N 1
ATOM 5049 C CA . ARG A 1 631 ? -25.271 -13.587 -2.655 1.00 95.81 631 ARG A CA 1
ATOM 5050 C C . ARG A 1 631 ? -23.758 -13.781 -2.540 1.00 95.81 631 ARG A C 1
ATOM 5052 O O . ARG A 1 631 ? -23.032 -12.800 -2.411 1.00 95.81 631 ARG A O 1
ATOM 5059 N N . ARG A 1 632 ? -23.260 -15.020 -2.581 1.00 94.50 632 ARG A N 1
ATOM 5060 C CA . ARG A 1 632 ? -21.817 -15.307 -2.512 1.00 94.50 632 ARG A CA 1
ATOM 5061 C C . ARG A 1 632 ? -21.062 -14.717 -3.702 1.00 94.50 632 ARG A C 1
ATOM 5063 O O . ARG A 1 632 ? -20.009 -14.118 -3.497 1.00 94.50 632 ARG A O 1
ATOM 5070 N N . VAL A 1 633 ? -21.606 -14.858 -4.911 1.00 96.12 633 VAL A N 1
ATOM 5071 C CA . VAL A 1 633 ? -21.052 -14.253 -6.131 1.00 96.12 633 VAL A CA 1
ATOM 5072 C C . VAL A 1 633 ? -21.027 -12.729 -5.995 1.00 96.12 633 VAL A C 1
ATOM 5074 O O . VAL A 1 633 ? -19.979 -12.121 -6.193 1.00 96.12 633 VAL A O 1
ATOM 5077 N N . PHE A 1 634 ? -22.130 -12.116 -5.558 1.00 97.00 634 PHE A N 1
ATOM 5078 C CA . PHE A 1 634 ? -22.206 -10.674 -5.315 1.00 97.00 634 PHE A CA 1
ATOM 5079 C C . PHE A 1 634 ? -21.147 -10.194 -4.315 1.00 97.00 634 PHE A C 1
ATOM 5081 O O . PHE A 1 634 ? -20.439 -9.231 -4.589 1.00 97.00 634 PHE A O 1
ATOM 5088 N N . LEU A 1 635 ? -20.996 -10.874 -3.174 1.00 96.31 635 LEU A N 1
ATOM 5089 C CA . LEU A 1 635 ? -20.005 -10.511 -2.157 1.00 96.31 635 LEU A CA 1
ATOM 5090 C C . LEU A 1 635 ? -18.570 -10.624 -2.683 1.00 96.31 635 LEU A C 1
ATOM 5092 O O . LEU A 1 635 ? -17.733 -9.778 -2.368 1.00 96.31 635 LEU A O 1
ATOM 5096 N N . LEU A 1 636 ? -18.291 -11.644 -3.500 1.00 96.31 636 LEU A N 1
ATOM 5097 C CA . LEU A 1 636 ? -16.990 -11.831 -4.135 1.00 96.31 636 LEU A CA 1
ATOM 5098 C C . LEU A 1 636 ? -16.675 -10.676 -5.092 1.00 96.31 636 LEU A C 1
ATOM 5100 O O . LEU A 1 636 ? -15.637 -10.030 -4.944 1.00 96.31 636 LEU A O 1
ATOM 5104 N N . PHE A 1 637 ? -17.586 -10.375 -6.021 1.00 97.44 637 PHE A N 1
ATOM 5105 C CA . PHE A 1 637 ? -17.427 -9.251 -6.943 1.00 97.44 637 PHE A CA 1
ATOM 5106 C C . PHE A 1 637 ? -17.347 -7.923 -6.202 1.00 97.44 637 PHE A C 1
ATOM 5108 O O . PHE A 1 637 ? -16.467 -7.132 -6.497 1.00 97.44 637 PHE A O 1
ATOM 5115 N N . SER A 1 638 ? -18.194 -7.684 -5.201 1.00 97.06 638 SER A N 1
ATOM 5116 C CA . SER A 1 638 ? -18.156 -6.448 -4.418 1.00 97.06 638 SER A CA 1
ATOM 5117 C C . SER A 1 638 ? -16.798 -6.243 -3.748 1.00 97.06 638 SER A C 1
ATOM 5119 O O . SER A 1 638 ? -16.264 -5.136 -3.806 1.00 97.06 638 SER A O 1
ATOM 5121 N N . ALA A 1 639 ? -16.229 -7.282 -3.128 1.00 95.94 639 ALA A N 1
ATOM 5122 C CA . ALA A 1 639 ? -14.935 -7.176 -2.461 1.00 95.94 639 ALA A CA 1
ATOM 5123 C C . ALA A 1 639 ? -13.806 -6.861 -3.456 1.00 95.94 639 ALA A C 1
ATOM 5125 O O . ALA A 1 639 ? -12.989 -5.973 -3.201 1.00 95.94 639 ALA A O 1
ATOM 5126 N N . PHE A 1 640 ? -13.784 -7.542 -4.606 1.00 97.25 640 PHE A N 1
ATOM 5127 C CA . PHE A 1 640 ? -12.789 -7.292 -5.649 1.00 97.25 640 PHE A CA 1
ATOM 5128 C C . PHE A 1 640 ? -13.000 -5.960 -6.373 1.00 97.25 640 PHE A C 1
ATOM 5130 O O . PHE A 1 640 ? -12.017 -5.291 -6.657 1.00 97.25 640 PHE A O 1
ATOM 5137 N N . SER A 1 641 ? -14.237 -5.511 -6.590 1.00 96.75 641 SER A N 1
ATOM 5138 C CA . SER A 1 641 ? -14.531 -4.179 -7.132 1.00 96.75 641 SER A CA 1
ATOM 5139 C C . SER A 1 641 ? -14.001 -3.085 -6.216 1.00 96.75 641 SER A C 1
ATOM 5141 O O . SER A 1 641 ? -13.327 -2.174 -6.681 1.00 96.75 641 SER A O 1
ATOM 5143 N N . ILE A 1 642 ? -14.253 -3.180 -4.906 1.00 95.56 642 ILE A N 1
ATOM 5144 C CA . ILE A 1 642 ? -13.758 -2.194 -3.934 1.00 95.56 642 ILE A CA 1
ATOM 5145 C C . ILE A 1 642 ? -12.227 -2.203 -3.889 1.00 95.56 642 ILE A C 1
ATOM 5147 O O . ILE A 1 642 ? -11.609 -1.142 -3.922 1.00 95.56 642 ILE A O 1
ATOM 5151 N N . SER A 1 643 ? -11.608 -3.387 -3.880 1.00 95.19 643 SER A N 1
ATOM 5152 C CA . SER A 1 643 ? -10.151 -3.509 -4.000 1.00 95.19 643 SER A CA 1
ATOM 5153 C C . SER A 1 643 ? -9.641 -2.873 -5.300 1.00 95.19 643 SER A C 1
ATOM 5155 O O . SER A 1 643 ? -8.686 -2.103 -5.278 1.00 95.19 643 SER A O 1
ATOM 5157 N N . GLY A 1 644 ? -10.322 -3.125 -6.420 1.00 95.25 644 GLY A N 1
ATOM 5158 C CA . GLY A 1 644 ? -10.037 -2.529 -7.720 1.00 95.25 644 GLY A CA 1
ATOM 5159 C C . GLY A 1 644 ? -10.099 -1.011 -7.691 1.00 95.25 644 GLY A C 1
ATOM 5160 O O . GLY A 1 644 ? -9.167 -0.374 -8.160 1.00 95.25 644 GLY A O 1
ATOM 5161 N N . PHE A 1 645 ? -11.129 -0.422 -7.079 1.00 94.81 645 PHE A N 1
ATOM 5162 C CA . PHE A 1 645 ? -11.236 1.029 -6.911 1.00 94.81 645 PHE A CA 1
ATOM 5163 C C . PHE A 1 645 ? -10.098 1.610 -6.070 1.00 94.81 645 PHE A C 1
ATOM 5165 O O . PHE A 1 645 ? -9.557 2.654 -6.428 1.00 94.81 645 PHE A O 1
ATOM 5172 N N . ILE A 1 646 ? -9.712 0.939 -4.979 1.00 93.44 646 ILE A N 1
ATOM 5173 C CA . ILE A 1 646 ? -8.610 1.384 -4.114 1.00 93.44 646 ILE A CA 1
ATOM 5174 C C . ILE A 1 646 ? -7.290 1.465 -4.881 1.00 93.44 646 ILE A C 1
ATOM 5176 O O . ILE A 1 646 ? -6.523 2.390 -4.651 1.00 93.44 646 ILE A O 1
ATOM 5180 N N . HIS A 1 647 ? -7.013 0.508 -5.762 1.00 92.12 647 HIS A N 1
ATOM 5181 C CA . HIS A 1 647 ? -5.764 0.490 -6.523 1.00 92.12 647 HIS A CA 1
ATOM 5182 C C . HIS A 1 647 ? -5.837 1.350 -7.791 1.00 92.12 647 HIS A C 1
ATOM 5184 O O . HIS A 1 647 ? -4.905 2.091 -8.08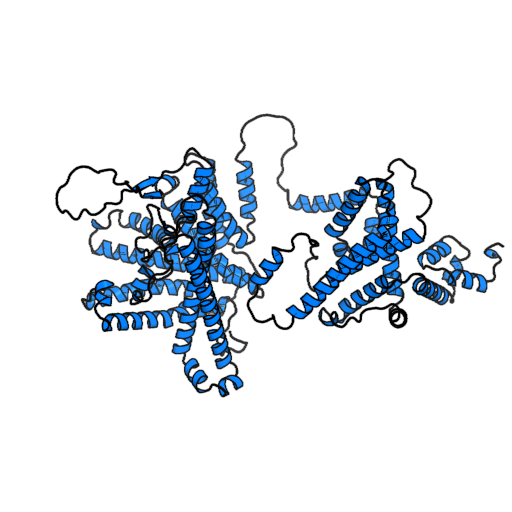9 1.00 92.12 647 HIS A O 1
ATOM 5190 N N . ALA A 1 648 ? -6.969 1.330 -8.498 1.00 93.31 648 ALA A N 1
ATOM 5191 C CA . ALA A 1 648 ? -7.212 2.165 -9.672 1.00 93.31 648 ALA A CA 1
ATOM 5192 C C . ALA A 1 648 ? -7.135 3.663 -9.347 1.00 93.31 648 ALA A C 1
ATOM 5194 O O . ALA A 1 648 ? -6.737 4.458 -10.201 1.00 93.31 648 ALA A O 1
ATOM 5195 N N . SER A 1 649 ? -7.472 4.061 -8.116 1.00 91.94 649 SER A N 1
ATOM 5196 C CA . SER A 1 649 ? -7.375 5.456 -7.701 1.00 91.94 649 SER A CA 1
ATOM 5197 C C . SER A 1 649 ? -5.944 5.992 -7.773 1.00 91.94 649 SER A C 1
ATOM 5199 O O . SER A 1 649 ? -5.767 7.121 -8.214 1.00 91.94 649 SER A O 1
ATOM 5201 N N . GLY A 1 650 ? -4.919 5.199 -7.436 1.00 89.62 650 GLY A N 1
ATOM 5202 C CA . GLY A 1 650 ? -3.518 5.618 -7.540 1.00 89.62 650 GLY A CA 1
ATOM 5203 C C . GLY A 1 650 ? -3.175 6.094 -8.952 1.00 89.62 650 GLY A C 1
ATOM 5204 O O . GLY A 1 650 ? -2.686 7.208 -9.141 1.00 89.62 650 GLY A O 1
ATOM 5205 N N . SER A 1 651 ? -3.517 5.294 -9.963 1.00 89.88 651 SER A N 1
ATOM 5206 C CA . SER A 1 651 ? -3.338 5.666 -11.371 1.00 89.88 651 SER A CA 1
ATOM 5207 C C . SER A 1 651 ? -4.274 6.798 -11.807 1.00 89.88 651 SER A C 1
ATOM 5209 O O . SER A 1 651 ? -3.877 7.643 -12.605 1.00 89.88 651 SER A O 1
ATOM 5211 N N . TYR A 1 652 ? -5.504 6.851 -11.290 1.00 92.06 652 TYR A N 1
ATOM 5212 C CA . TYR A 1 652 ? -6.453 7.934 -11.567 1.00 92.06 652 TYR A CA 1
ATOM 5213 C C . TYR A 1 652 ? -5.916 9.297 -11.110 1.00 92.06 652 TYR A C 1
ATOM 5215 O O . TYR A 1 652 ? -5.948 10.251 -11.888 1.00 92.06 652 TYR A O 1
ATOM 5223 N N . PHE A 1 653 ? -5.360 9.379 -9.895 1.00 90.50 653 PHE A N 1
ATOM 5224 C CA . PHE A 1 653 ? -4.765 10.605 -9.360 1.00 90.50 653 PHE A CA 1
ATOM 5225 C C . PHE A 1 653 ? -3.630 11.122 -10.245 1.00 90.50 653 PHE A C 1
ATOM 5227 O O . PHE A 1 653 ? -3.535 12.329 -10.454 1.00 90.50 653 PHE A O 1
ATOM 5234 N N . ILE A 1 654 ? -2.824 10.231 -10.834 1.00 88.81 654 ILE A N 1
ATOM 5235 C CA . ILE A 1 654 ? -1.808 10.640 -11.809 1.00 88.81 654 ILE A CA 1
ATOM 5236 C C . ILE A 1 654 ? -2.438 11.119 -13.112 1.00 88.81 654 ILE A C 1
ATOM 5238 O O . ILE A 1 654 ? -2.123 12.218 -13.565 1.00 88.81 654 ILE A O 1
ATOM 5242 N N . VAL A 1 655 ? -3.315 10.315 -13.720 1.00 88.50 655 VAL A N 1
ATOM 5243 C CA . VAL A 1 655 ? -3.897 10.617 -15.038 1.00 88.50 655 VAL A CA 1
ATOM 5244 C C . VAL A 1 655 ? -4.614 11.967 -15.022 1.00 88.50 655 VAL A C 1
ATOM 5246 O O . VAL A 1 655 ? -4.406 12.794 -15.909 1.00 88.50 655 VAL A O 1
ATOM 5249 N N . VAL A 1 656 ? -5.417 12.223 -13.988 1.00 88.94 656 VAL A N 1
ATOM 5250 C CA . VAL A 1 656 ? -6.138 13.492 -13.855 1.00 88.94 656 VAL A CA 1
ATOM 5251 C C . VAL A 1 656 ? -5.216 14.609 -13.359 1.00 88.94 656 VAL A C 1
ATOM 5253 O O . VAL A 1 656 ? -5.363 15.745 -13.809 1.00 88.94 656 VAL A O 1
ATOM 5256 N N . GLY A 1 657 ? -4.249 14.322 -12.482 1.00 85.88 657 GLY A N 1
ATOM 5257 C CA . GLY A 1 657 ? -3.312 15.311 -11.933 1.00 85.88 657 GLY A CA 1
ATOM 5258 C C . GLY A 1 657 ? -2.339 15.896 -12.963 1.00 85.88 657 GLY A C 1
ATOM 5259 O O . GLY A 1 657 ? -2.052 17.091 -12.926 1.00 85.88 657 GLY A O 1
ATOM 5260 N N . THR A 1 658 ? -1.898 15.092 -13.932 1.00 83.00 658 THR A N 1
ATOM 5261 C CA . THR A 1 658 ? -0.897 15.482 -14.948 1.00 83.00 658 THR A CA 1
ATOM 5262 C C . THR A 1 658 ? -1.490 15.952 -16.277 1.00 83.00 658 THR A C 1
ATOM 5264 O O . THR A 1 658 ? -0.741 16.264 -17.198 1.00 83.00 658 THR A O 1
ATOM 5267 N N . ASN A 1 659 ? -2.825 15.994 -16.410 1.00 76.12 659 ASN A N 1
ATOM 5268 C CA . ASN A 1 659 ? -3.509 16.131 -17.706 1.00 76.12 659 ASN A CA 1
ATOM 5269 C C . ASN A 1 659 ? -2.986 15.117 -18.744 1.00 76.12 659 ASN A C 1
ATOM 5271 O O . ASN A 1 659 ? -2.834 15.444 -19.922 1.00 76.12 659 ASN A O 1
ATOM 5275 N N . TYR A 1 660 ? -2.681 13.896 -18.296 1.00 73.25 660 TYR A N 1
ATOM 5276 C CA . TYR A 1 660 ? -2.150 12.840 -19.146 1.00 73.25 660 TYR A CA 1
ATOM 5277 C C . TYR A 1 660 ? -3.087 12.597 -20.335 1.00 73.25 660 TYR A C 1
ATOM 5279 O O . TYR A 1 660 ? -4.234 12.175 -20.166 1.00 73.25 660 TYR A O 1
ATOM 5287 N N . THR A 1 661 ? -2.596 12.870 -21.543 1.00 65.00 661 THR A N 1
ATOM 5288 C CA . THR A 1 661 ? -3.327 12.616 -22.784 1.00 65.00 661 THR A CA 1
ATOM 5289 C C . THR A 1 661 ? -2.972 11.227 -23.282 1.00 65.00 661 THR A C 1
ATOM 5291 O O . THR A 1 661 ? -1.817 10.910 -23.560 1.00 65.00 661 THR A O 1
ATOM 5294 N N . GLN A 1 662 ? -3.975 10.358 -23.356 1.00 65.38 662 GLN A N 1
ATOM 5295 C CA . GLN A 1 662 ? -3.772 9.019 -23.891 1.00 65.38 662 GLN A CA 1
ATOM 5296 C C . GLN A 1 662 ? -3.751 9.023 -25.410 1.00 65.38 662 GLN A C 1
ATOM 5298 O O . GLN A 1 662 ? -4.473 9.812 -26.025 1.00 65.38 662 GLN A O 1
ATOM 5303 N N . PRO A 1 663 ? -2.996 8.093 -26.024 1.00 60.75 663 PRO A N 1
ATOM 5304 C CA . PRO A 1 663 ? -3.169 7.793 -27.432 1.00 60.75 663 PRO A CA 1
ATOM 5305 C C . PRO A 1 663 ? -4.649 7.474 -27.710 1.00 60.75 663 PRO A C 1
ATOM 5307 O O . PRO A 1 663 ? -5.248 6.704 -26.946 1.00 60.75 663 PRO A O 1
ATOM 5310 N N . PRO A 1 664 ? -5.245 8.022 -28.783 1.00 51.69 664 PRO A N 1
ATOM 5311 C CA . PRO A 1 664 ? -6.620 7.718 -29.160 1.00 51.69 664 PRO A CA 1
ATOM 5312 C C . PRO A 1 664 ? -6.868 6.203 -29.235 1.00 51.69 664 PRO A C 1
ATOM 5314 O O . PRO A 1 664 ? -6.055 5.460 -29.784 1.00 51.69 664 PRO A O 1
ATOM 5317 N N . GLY A 1 665 ? -7.990 5.740 -28.676 1.00 60.47 665 GLY A N 1
ATOM 5318 C CA . GLY A 1 665 ? -8.415 4.336 -28.746 1.00 60.47 665 GLY A CA 1
ATOM 5319 C C . GLY A 1 665 ? -7.842 3.395 -27.677 1.00 60.47 665 GLY A C 1
ATOM 5320 O O . GLY A 1 665 ? -8.149 2.204 -27.712 1.00 60.47 665 GLY A O 1
ATOM 5321 N N . LYS A 1 666 ? -7.048 3.881 -26.712 1.00 76.31 666 LYS A N 1
ATOM 5322 C CA . LYS A 1 666 ? -6.600 3.075 -25.560 1.00 76.31 666 LYS A CA 1
ATOM 5323 C C . LYS A 1 666 ? -7.376 3.433 -24.291 1.00 76.31 666 LYS A C 1
ATOM 5325 O O . LYS A 1 666 ? -7.663 4.596 -24.038 1.00 76.31 666 LYS A O 1
ATOM 5330 N N . ASN A 1 667 ? -7.711 2.410 -23.502 1.00 86.44 667 ASN A N 1
ATOM 5331 C CA . ASN A 1 667 ? -8.313 2.590 -22.182 1.00 86.44 667 ASN A CA 1
ATOM 5332 C C . ASN A 1 667 ? -7.290 3.128 -21.173 1.00 86.44 667 ASN A C 1
ATOM 5334 O O . ASN A 1 667 ? -6.099 2.811 -21.283 1.00 86.44 667 ASN A O 1
ATOM 5338 N N . PRO A 1 668 ? -7.747 3.853 -20.141 1.00 86.19 668 PRO A N 1
ATOM 5339 C CA . PRO A 1 668 ? -6.852 4.390 -19.142 1.00 86.19 668 PRO A CA 1
ATOM 5340 C C . PRO A 1 668 ? -6.227 3.334 -18.238 1.00 86.19 668 PRO A C 1
ATOM 5342 O O . PRO A 1 668 ? -6.856 2.326 -17.943 1.00 86.19 668 PRO A O 1
ATOM 5345 N N . PRO A 1 669 ? -5.011 3.554 -17.720 1.00 87.12 669 PRO A N 1
ATOM 5346 C CA . PRO A 1 669 ? -4.361 2.573 -16.854 1.00 87.12 669 PRO A CA 1
ATOM 5347 C C . PRO A 1 669 ? -5.164 2.171 -15.617 1.00 87.12 669 PRO A C 1
ATOM 5349 O O . PRO A 1 669 ? -5.229 0.990 -15.294 1.00 87.12 669 PRO A O 1
ATOM 5352 N N . TRP A 1 670 ? -5.883 3.117 -15.000 1.00 89.75 670 TRP A N 1
ATOM 5353 C CA . TRP A 1 670 ? -6.787 2.818 -13.886 1.00 89.75 670 TRP A CA 1
ATOM 5354 C C . TRP A 1 670 ? -7.901 1.822 -14.265 1.00 89.75 670 TRP A C 1
ATOM 5356 O O . TRP A 1 670 ? -8.368 1.075 -13.407 1.00 89.75 670 TRP A O 1
ATOM 5366 N N . TYR A 1 671 ? -8.305 1.761 -15.541 1.00 92.25 671 TYR A N 1
ATOM 5367 C CA . TYR A 1 671 ? -9.274 0.782 -16.039 1.00 92.25 671 TYR A CA 1
ATOM 5368 C C . TYR A 1 671 ? -8.683 -0.631 -16.046 1.00 92.25 671 TYR A C 1
ATOM 5370 O O . TYR A 1 671 ? -9.340 -1.564 -15.589 1.00 92.25 671 TYR A O 1
ATOM 5378 N N . TYR A 1 672 ? -7.434 -0.801 -16.491 1.00 92.12 672 TYR A N 1
ATOM 5379 C CA . TYR A 1 672 ? -6.770 -2.108 -16.456 1.00 92.12 672 TYR A CA 1
ATOM 5380 C C . TYR A 1 672 ? -6.507 -2.574 -15.025 1.00 92.12 672 TYR A C 1
ATOM 5382 O O . TYR A 1 672 ? -6.821 -3.721 -14.709 1.00 92.12 672 TYR A O 1
ATOM 5390 N N . THR A 1 673 ? -6.064 -1.676 -14.137 1.00 91.81 673 THR A N 1
ATOM 5391 C CA . THR A 1 673 ? -5.930 -1.989 -12.707 1.00 91.81 673 THR A CA 1
ATOM 5392 C C . THR A 1 673 ? -7.264 -2.467 -12.134 1.00 91.81 673 THR A C 1
ATOM 5394 O O . THR A 1 673 ? -7.312 -3.480 -11.445 1.00 91.81 673 THR A O 1
ATOM 5397 N N . PHE A 1 674 ? -8.383 -1.816 -12.466 1.00 95.12 674 PHE A N 1
ATOM 5398 C CA . PHE A 1 674 ? -9.704 -2.294 -12.053 1.00 95.12 674 PHE A CA 1
ATOM 5399 C C . PHE A 1 674 ? -10.038 -3.681 -12.636 1.00 95.12 674 PHE A C 1
ATOM 5401 O O . PHE A 1 674 ? -10.471 -4.573 -11.899 1.00 95.12 674 PHE A O 1
ATOM 5408 N N . LEU A 1 675 ? -9.780 -3.903 -13.931 1.00 95.62 675 LEU A N 1
ATOM 5409 C CA . LEU A 1 675 ? -9.979 -5.201 -14.585 1.00 95.62 675 LEU A CA 1
ATOM 5410 C C . LEU A 1 675 ? -9.141 -6.320 -13.959 1.00 95.62 675 LEU A C 1
ATOM 5412 O O . LEU A 1 675 ? -9.650 -7.436 -13.830 1.00 95.62 675 LEU A O 1
ATOM 5416 N N . PHE A 1 676 ? -7.905 -6.045 -13.529 1.00 95.69 676 PHE A N 1
ATOM 5417 C CA . PHE A 1 676 ? -7.081 -7.015 -12.807 1.00 95.69 676 PHE A CA 1
ATOM 5418 C C . PHE A 1 676 ? -7.855 -7.587 -11.617 1.00 95.69 676 PHE A C 1
ATOM 5420 O O . PHE A 1 676 ? -7.939 -8.807 -11.482 1.00 95.69 676 PHE A O 1
ATOM 5427 N N . PHE A 1 677 ? -8.473 -6.739 -10.790 1.00 96.31 677 PHE A N 1
ATOM 5428 C CA . PHE A 1 677 ? -9.193 -7.201 -9.603 1.00 96.31 677 PHE A CA 1
ATOM 5429 C C . PHE A 1 677 ? -10.497 -7.920 -9.947 1.00 96.31 677 PHE A C 1
ATOM 5431 O O . PHE A 1 677 ? -10.773 -8.975 -9.376 1.00 96.31 677 PHE A O 1
ATOM 5438 N N . ILE A 1 678 ? -11.269 -7.418 -10.914 1.00 97.25 678 ILE A N 1
ATOM 5439 C CA . ILE A 1 678 ? -12.494 -8.096 -11.370 1.00 97.25 678 ILE A CA 1
ATOM 5440 C C . ILE A 1 678 ? -12.184 -9.485 -11.939 1.00 97.25 678 ILE A C 1
ATOM 5442 O O . ILE A 1 678 ? -12.912 -10.443 -11.665 1.00 97.25 678 ILE A O 1
ATOM 5446 N N . SER A 1 679 ? -11.073 -9.628 -12.667 1.00 97.56 679 SER A N 1
ATOM 5447 C CA . SER A 1 679 ? -10.649 -10.918 -13.217 1.00 97.56 679 SER A CA 1
ATOM 5448 C C . SER A 1 679 ? -10.379 -11.964 -12.129 1.00 97.56 679 SER A C 1
ATOM 5450 O O . SER A 1 679 ? -10.632 -13.144 -12.354 1.00 97.56 679 SER A O 1
ATOM 5452 N N . GLN A 1 680 ? -9.970 -11.552 -10.920 1.00 97.69 680 GLN A N 1
ATOM 5453 C CA . GLN A 1 680 ? -9.774 -12.475 -9.797 1.00 97.69 680 GLN A CA 1
ATOM 5454 C C . GLN A 1 680 ? -11.097 -13.096 -9.342 1.00 97.69 680 GLN A C 1
ATOM 5456 O O . GLN A 1 680 ? -11.158 -14.300 -9.099 1.00 97.69 680 GLN A O 1
ATOM 5461 N N . ALA A 1 681 ? -12.169 -12.299 -9.255 1.00 97.44 681 ALA A N 1
ATOM 5462 C CA . ALA A 1 681 ? -13.496 -12.801 -8.902 1.00 97.44 681 ALA A CA 1
ATOM 5463 C C . ALA A 1 681 ? -14.000 -13.810 -9.943 1.00 97.44 681 ALA A C 1
ATOM 5465 O O . ALA A 1 681 ? -14.471 -14.888 -9.579 1.00 97.44 681 ALA A O 1
ATOM 5466 N N . LEU A 1 682 ? -13.840 -13.484 -11.230 1.00 97.19 682 LEU A N 1
ATOM 5467 C CA . LEU A 1 682 ? -14.199 -14.369 -12.339 1.00 97.19 682 LEU A CA 1
ATOM 5468 C C . LEU A 1 682 ? -13.420 -15.685 -12.286 1.00 97.19 682 LEU A C 1
ATOM 5470 O O . LEU A 1 682 ? -14.022 -16.756 -12.338 1.00 97.19 682 LEU A O 1
ATOM 5474 N N . PHE A 1 683 ? -12.098 -15.615 -12.126 1.00 97.69 683 PHE A N 1
ATOM 5475 C CA . PHE A 1 683 ? -11.257 -16.805 -12.083 1.00 97.69 683 PHE A CA 1
ATOM 5476 C C . PHE A 1 683 ? -11.576 -17.689 -10.873 1.00 97.69 683 PHE A C 1
ATOM 5478 O O . PHE A 1 683 ? -11.643 -18.904 -11.012 1.00 97.69 683 PHE A O 1
ATOM 5485 N N . ILE A 1 684 ? -11.859 -17.104 -9.704 1.00 97.69 684 ILE A N 1
ATOM 5486 C CA . ILE A 1 684 ? -12.290 -17.860 -8.517 1.00 97.69 684 ILE A CA 1
ATOM 5487 C C . ILE A 1 684 ? -13.610 -18.597 -8.774 1.00 97.69 684 ILE A C 1
ATOM 5489 O O . ILE A 1 684 ? -13.768 -19.730 -8.327 1.00 97.69 684 ILE A O 1
ATOM 5493 N N . ILE A 1 685 ? -14.558 -17.997 -9.498 1.00 96.50 685 ILE A N 1
ATOM 5494 C CA . ILE A 1 685 ? -15.811 -18.678 -9.857 1.00 96.50 685 ILE A CA 1
ATOM 5495 C C . ILE A 1 685 ? -15.531 -19.843 -10.805 1.00 96.50 685 ILE A C 1
ATOM 5497 O O . ILE A 1 685 ? -16.029 -20.941 -10.568 1.00 96.50 685 ILE A O 1
ATOM 5501 N N . VAL A 1 686 ? -14.709 -19.634 -11.839 1.00 96.31 686 VAL A N 1
ATOM 5502 C CA . VAL A 1 686 ? -14.303 -20.700 -12.771 1.00 96.31 686 VAL A CA 1
ATOM 5503 C C . VAL A 1 686 ? -13.606 -21.837 -12.024 1.00 96.31 686 VAL A C 1
ATOM 5505 O O . VAL A 1 686 ? -13.930 -23.003 -12.237 1.00 96.31 686 VAL A O 1
ATOM 5508 N N . GLU A 1 687 ? -12.702 -21.510 -11.105 1.00 95.25 687 GLU A N 1
ATOM 5509 C CA . GLU A 1 687 ? -12.000 -22.455 -10.238 1.00 95.25 687 GLU A CA 1
ATOM 5510 C C . GLU A 1 687 ? -12.988 -23.254 -9.365 1.00 95.25 687 GLU A C 1
ATOM 5512 O O . GLU A 1 687 ? -12.921 -24.483 -9.312 1.00 95.25 687 GLU A O 1
ATOM 5517 N N . GLU A 1 688 ? -13.963 -22.592 -8.731 1.00 93.38 688 GLU A N 1
ATOM 5518 C CA . GLU A 1 688 ? -14.986 -23.256 -7.913 1.00 93.38 688 GLU A CA 1
ATOM 5519 C C . GLU A 1 688 ? -15.921 -24.155 -8.730 1.00 93.38 688 GLU A C 1
ATOM 5521 O O . GLU A 1 688 ? -16.204 -25.276 -8.302 1.00 93.38 688 GLU A O 1
ATOM 5526 N N . VAL A 1 689 ? -16.364 -23.704 -9.906 1.00 94.19 689 VAL A N 1
ATOM 5527 C CA . VAL A 1 689 ? -17.188 -24.505 -10.824 1.00 94.19 689 VAL A CA 1
ATOM 5528 C C . VAL A 1 689 ? -16.400 -25.709 -11.328 1.00 94.19 689 VAL A C 1
ATOM 5530 O O . VAL A 1 689 ? -16.926 -26.816 -11.328 1.00 94.19 689 VAL A O 1
ATOM 5533 N N . THR A 1 690 ? -15.126 -25.531 -11.681 1.00 93.88 690 THR A N 1
ATOM 5534 C CA . THR A 1 690 ? -14.257 -26.624 -12.139 1.00 93.88 690 THR A CA 1
ATOM 5535 C C . THR A 1 690 ? -14.101 -27.688 -11.055 1.00 93.88 690 THR A C 1
ATOM 5537 O O . THR A 1 690 ? -14.270 -28.875 -11.324 1.00 93.88 690 THR A O 1
ATOM 5540 N N . PHE A 1 691 ? -13.845 -27.288 -9.805 1.00 91.81 691 PHE A N 1
ATOM 5541 C CA . PHE A 1 691 ? -13.770 -28.239 -8.695 1.00 91.81 691 PHE A CA 1
ATOM 5542 C C . PHE A 1 691 ? -15.092 -28.956 -8.433 1.00 91.81 691 PHE A C 1
ATOM 5544 O O . PHE A 1 691 ? -15.080 -30.148 -8.127 1.00 91.81 691 PHE A O 1
ATOM 5551 N N . TRP A 1 692 ? -16.217 -28.254 -8.570 1.00 90.94 692 TRP A N 1
ATOM 5552 C CA . TRP A 1 692 ? -17.540 -28.847 -8.425 1.00 90.94 692 TRP A CA 1
ATOM 5553 C C . TRP A 1 692 ? -17.841 -29.868 -9.533 1.00 90.94 692 TRP A C 1
ATOM 5555 O O . TRP A 1 692 ? -18.206 -30.996 -9.214 1.00 90.94 692 TRP A O 1
ATOM 5565 N N . VAL A 1 693 ? -17.607 -29.522 -10.806 1.00 94.88 693 VAL A N 1
ATOM 5566 C CA . VAL A 1 693 ? -17.819 -30.415 -11.963 1.00 94.88 693 VAL A CA 1
ATOM 5567 C C . VAL A 1 693 ? -16.944 -31.664 -11.875 1.00 94.88 693 VAL A C 1
ATOM 5569 O O . VAL A 1 693 ? -17.406 -32.764 -12.156 1.00 94.88 693 VAL A O 1
ATOM 5572 N N . LEU A 1 694 ? -15.688 -31.510 -11.452 1.00 92.25 694 LEU A N 1
ATOM 5573 C CA . LEU A 1 694 ? -14.759 -32.630 -11.299 1.00 92.25 694 LEU A CA 1
ATOM 5574 C C . LEU A 1 694 ? -14.986 -33.436 -10.003 1.00 92.25 694 LEU A C 1
ATOM 5576 O O . LEU A 1 694 ? -14.276 -34.411 -9.766 1.00 92.25 694 LEU A O 1
ATOM 5580 N N . GLY A 1 695 ? -15.926 -33.032 -9.138 1.00 90.06 695 GLY A N 1
ATOM 5581 C CA . GLY A 1 695 ? -16.213 -33.710 -7.870 1.00 90.06 695 GLY A CA 1
ATOM 5582 C C . GLY A 1 695 ? -15.061 -33.664 -6.859 1.00 90.06 695 GLY A C 1
ATOM 5583 O O . GLY A 1 695 ? -14.935 -34.555 -6.020 1.00 90.06 695 GLY A O 1
ATOM 5584 N N . VAL A 1 696 ? -14.189 -32.651 -6.930 1.00 87.62 696 VAL A N 1
ATOM 5585 C CA . VAL A 1 696 ? -12.952 -32.601 -6.140 1.00 87.62 696 VAL A CA 1
ATOM 5586 C C . VAL A 1 696 ? -13.079 -31.638 -4.956 1.00 87.62 696 VAL A C 1
ATOM 5588 O O . VAL A 1 696 ? -13.191 -30.424 -5.120 1.00 87.62 696 VAL A O 1
ATOM 5591 N N . PHE A 1 697 ? -12.951 -32.151 -3.729 1.00 84.62 697 PHE A N 1
ATOM 5592 C CA . PHE A 1 697 ? -12.989 -31.331 -2.510 1.00 84.62 697 PHE A CA 1
ATOM 5593 C C . PHE A 1 697 ? -11.812 -30.361 -2.425 1.00 84.62 697 PHE A C 1
ATOM 5595 O O . PHE A 1 697 ? -10.670 -30.783 -2.275 1.00 84.62 697 PHE A O 1
ATOM 5602 N N . ASN A 1 698 ? -12.051 -29.054 -2.479 1.00 82.75 698 ASN A N 1
ATOM 5603 C CA . ASN A 1 698 ? -11.015 -28.013 -2.481 1.00 82.75 698 ASN A CA 1
ATOM 5604 C C . ASN A 1 698 ? -10.701 -27.448 -1.084 1.00 82.75 698 ASN A C 1
ATOM 5606 O O . ASN A 1 698 ? -10.467 -26.251 -0.927 1.00 82.75 698 ASN A O 1
ATOM 5610 N N . THR A 1 699 ? -10.689 -28.285 -0.045 1.00 84.75 699 THR A N 1
ATOM 5611 C CA . THR A 1 699 ? -10.204 -27.834 1.267 1.00 84.75 699 THR A CA 1
ATOM 5612 C C . THR A 1 699 ? -8.678 -27.901 1.311 1.00 84.75 699 THR A C 1
ATOM 5614 O O . THR A 1 699 ? -8.053 -28.740 0.663 1.00 84.75 699 THR A O 1
ATOM 5617 N N . GLY A 1 700 ? -8.055 -27.021 2.102 1.00 80.94 700 GLY A N 1
ATOM 5618 C CA . GLY A 1 700 ? -6.594 -27.010 2.236 1.00 80.94 700 GLY A CA 1
ATOM 5619 C C . GLY A 1 700 ? -6.039 -28.335 2.768 1.00 80.94 700 GLY A C 1
ATOM 5620 O O . GLY A 1 700 ? -4.982 -28.767 2.323 1.00 80.94 700 GLY A O 1
ATOM 5621 N N . ALA A 1 701 ? -6.774 -29.002 3.665 1.00 85.44 701 ALA A N 1
ATOM 5622 C CA . ALA A 1 701 ? -6.402 -30.315 4.180 1.00 85.44 701 ALA A CA 1
ATOM 5623 C C . ALA A 1 701 ? -6.419 -31.381 3.073 1.00 85.44 701 ALA A C 1
ATOM 5625 O O . ALA A 1 701 ? -5.446 -32.111 2.925 1.00 85.44 701 ALA A O 1
ATOM 5626 N N . GLU A 1 702 ? -7.472 -31.429 2.250 1.00 87.88 702 GLU A N 1
ATOM 5627 C CA . GLU A 1 702 ? -7.575 -32.415 1.166 1.00 87.88 702 GLU A CA 1
ATOM 5628 C C . GLU A 1 702 ? -6.552 -32.184 0.052 1.00 87.88 702 GLU A C 1
ATOM 5630 O O . GLU A 1 702 ? -5.976 -33.133 -0.474 1.00 87.88 702 GLU A O 1
ATOM 5635 N N . VAL A 1 703 ? -6.279 -30.925 -0.301 1.00 87.44 703 VAL A N 1
ATOM 5636 C CA . VAL A 1 703 ? -5.279 -30.611 -1.330 1.00 87.44 703 VAL A CA 1
ATOM 5637 C C . VAL A 1 703 ? -3.877 -30.990 -0.859 1.00 87.44 703 VAL A C 1
ATOM 5639 O O . VAL A 1 703 ? -3.137 -31.614 -1.614 1.00 87.44 703 VAL A O 1
ATOM 5642 N N . LYS A 1 704 ? -3.521 -30.677 0.394 1.00 86.25 704 LYS A N 1
ATOM 5643 C CA . LYS A 1 704 ? -2.183 -30.956 0.944 1.00 86.25 704 LYS A CA 1
ATOM 5644 C C . LYS A 1 704 ? -1.919 -32.444 1.203 1.00 86.25 704 LYS A C 1
ATOM 5646 O O . LYS A 1 704 ? -0.757 -32.834 1.261 1.00 86.25 704 LYS A O 1
ATOM 5651 N N . LYS A 1 705 ? -2.956 -33.288 1.302 1.00 91.00 705 LYS A N 1
ATOM 5652 C CA . LYS A 1 705 ? -2.795 -34.755 1.370 1.00 91.00 705 LYS A CA 1
ATOM 5653 C C . LYS A 1 705 ? -2.166 -35.337 0.099 1.00 91.00 705 LYS A C 1
ATOM 5655 O O . LYS A 1 705 ? -1.449 -36.328 0.180 1.00 91.00 705 LYS A O 1
ATOM 5660 N N . SER A 1 706 ? -2.403 -34.727 -1.066 1.00 92.31 706 SER A N 1
ATOM 5661 C CA . SER A 1 706 ? -1.850 -35.177 -2.348 1.00 92.31 706 SER A CA 1
ATOM 5662 C C . SER A 1 706 ? -0.818 -34.185 -2.877 1.00 92.31 706 SER A C 1
ATOM 5664 O O . SER A 1 706 ? -1.165 -33.109 -3.363 1.00 92.31 706 SER A O 1
ATOM 5666 N N . LYS A 1 707 ? 0.466 -34.572 -2.850 1.00 92.94 707 LYS A N 1
ATOM 5667 C CA . LYS A 1 707 ? 1.557 -33.744 -3.397 1.00 92.94 707 LYS A CA 1
ATOM 5668 C C . LYS A 1 707 ? 1.328 -33.387 -4.865 1.00 92.94 707 LYS A C 1
ATOM 5670 O O . LYS A 1 707 ? 1.573 -32.252 -5.245 1.00 92.94 707 LYS A O 1
ATOM 5675 N N . VAL A 1 708 ? 0.814 -34.322 -5.668 1.00 93.62 708 VAL A N 1
ATOM 5676 C CA . VAL A 1 708 ? 0.511 -34.090 -7.091 1.00 93.62 708 VAL A CA 1
ATOM 5677 C C . VAL A 1 708 ? -0.533 -32.989 -7.243 1.00 93.62 708 VAL A C 1
ATOM 5679 O O . VAL A 1 708 ? -0.336 -32.040 -7.998 1.00 93.62 708 VAL A O 1
ATOM 5682 N N . ARG A 1 709 ? -1.622 -33.075 -6.474 1.00 90.88 709 ARG A N 1
ATOM 5683 C CA . ARG A 1 709 ? -2.692 -32.080 -6.509 1.00 90.88 709 ARG A CA 1
ATOM 5684 C C . ARG A 1 709 ? -2.219 -30.714 -6.023 1.00 90.88 709 ARG A C 1
ATOM 5686 O O . ARG A 1 709 ? -2.591 -29.699 -6.604 1.00 90.88 709 ARG A O 1
ATOM 5693 N N . TRP A 1 710 ? -1.403 -30.690 -4.974 1.00 94.25 710 TRP A N 1
ATOM 5694 C CA . TRP A 1 710 ? -0.810 -29.463 -4.461 1.00 94.25 710 TRP A CA 1
ATOM 5695 C C . TRP A 1 710 ? 0.142 -28.818 -5.479 1.00 94.25 710 TRP A C 1
ATOM 5697 O O . TRP A 1 710 ? -0.002 -27.629 -5.746 1.00 94.25 710 TRP A O 1
ATOM 5707 N N . ILE A 1 711 ? 1.039 -29.589 -6.110 1.00 95.62 711 ILE A N 1
ATOM 5708 C CA . ILE A 1 711 ? 1.954 -29.099 -7.159 1.00 95.62 711 ILE A CA 1
ATOM 5709 C C . ILE A 1 711 ? 1.166 -28.546 -8.347 1.00 95.62 711 ILE A C 1
ATOM 5711 O O . ILE A 1 711 ? 1.448 -27.439 -8.795 1.00 95.62 711 ILE A O 1
ATOM 5715 N N . PHE A 1 712 ? 0.155 -29.276 -8.828 1.00 94.94 712 PHE A N 1
ATOM 5716 C CA . PHE A 1 712 ? -0.714 -28.793 -9.902 1.00 94.94 712 PHE A CA 1
ATOM 5717 C C . PHE A 1 712 ? -1.412 -27.486 -9.504 1.00 94.94 712 PHE A C 1
ATOM 5719 O O . PHE A 1 712 ? -1.422 -26.528 -10.275 1.00 94.94 712 PHE A O 1
ATOM 5726 N N . GLY A 1 713 ? -1.914 -27.429 -8.265 1.00 95.19 713 GLY A N 1
ATOM 5727 C CA . GLY A 1 713 ? -2.489 -26.245 -7.634 1.00 95.19 713 GLY A CA 1
ATOM 5728 C C . GLY A 1 713 ? -1.589 -25.018 -7.692 1.00 95.19 713 GLY A C 1
ATOM 5729 O O . GLY A 1 713 ? -1.970 -23.965 -8.208 1.00 95.19 713 GLY A O 1
ATOM 5730 N N . ILE A 1 714 ? -0.371 -25.174 -7.176 1.00 96.19 714 ILE A N 1
ATOM 5731 C CA . ILE A 1 714 ? 0.662 -24.138 -7.197 1.00 96.19 714 ILE A CA 1
ATOM 5732 C C . ILE A 1 714 ? 0.986 -23.747 -8.641 1.00 96.19 714 ILE A C 1
ATOM 5734 O O . ILE A 1 714 ? 1.092 -22.559 -8.930 1.00 96.19 714 ILE A O 1
ATOM 5738 N N . GLY A 1 715 ? 1.088 -24.720 -9.550 1.00 96.44 715 GLY A N 1
ATOM 5739 C CA . GLY A 1 715 ? 1.412 -24.516 -10.959 1.00 96.44 715 GLY A CA 1
ATOM 5740 C C . GLY A 1 715 ? 0.426 -23.595 -11.673 1.00 96.44 715 GLY A C 1
ATOM 5741 O O . GLY A 1 715 ? 0.830 -22.535 -12.151 1.00 96.44 715 GLY A O 1
ATOM 5742 N N . TYR A 1 716 ? -0.868 -23.940 -11.712 1.00 96.31 716 TYR A N 1
ATOM 5743 C CA . TYR A 1 716 ? -1.848 -23.098 -12.416 1.00 96.31 716 TYR A CA 1
ATOM 5744 C C . TYR A 1 716 ? -2.062 -21.752 -11.714 1.00 96.31 716 TYR A C 1
ATOM 5746 O O . TYR A 1 716 ? -2.235 -20.738 -12.387 1.00 96.31 716 TYR A O 1
ATOM 5754 N N . THR A 1 717 ? -2.011 -21.715 -10.376 1.00 97.31 717 THR A N 1
ATOM 5755 C CA . THR A 1 717 ? -2.154 -20.461 -9.621 1.00 97.31 717 THR A CA 1
ATOM 5756 C C . THR A 1 717 ? -0.995 -19.519 -9.934 1.00 97.31 717 THR A C 1
ATOM 5758 O O . THR A 1 717 ? -1.201 -18.334 -10.184 1.00 97.31 717 THR A O 1
ATOM 5761 N N . THR A 1 718 ? 0.227 -20.052 -9.985 1.00 96.06 718 THR A N 1
ATOM 5762 C CA . THR A 1 718 ? 1.421 -19.291 -10.361 1.00 96.06 718 THR A CA 1
ATOM 5763 C C . THR A 1 718 ? 1.316 -18.803 -11.802 1.00 96.06 718 THR A C 1
ATOM 5765 O O . THR A 1 718 ? 1.530 -17.621 -12.041 1.00 96.06 718 THR A O 1
ATOM 5768 N N . LEU A 1 719 ? 0.918 -19.657 -12.753 1.00 96.62 719 LEU A N 1
ATOM 5769 C CA . LEU A 1 719 ? 0.724 -19.256 -14.153 1.00 96.62 719 LEU A CA 1
ATOM 5770 C C . LEU A 1 719 ? -0.319 -18.140 -14.303 1.00 96.62 719 LEU A C 1
ATOM 5772 O O . LEU A 1 719 ? -0.085 -17.192 -15.051 1.00 96.62 719 LEU A O 1
ATOM 5776 N N . TRP A 1 720 ? -1.427 -18.211 -13.557 1.00 97.50 720 TRP A N 1
ATOM 5777 C CA . TRP A 1 720 ? -2.435 -17.152 -13.529 1.00 97.50 720 TRP A CA 1
ATOM 5778 C C . TRP A 1 720 ? -1.824 -15.811 -13.116 1.00 97.50 720 TRP A C 1
ATOM 5780 O O . TRP A 1 720 ? -1.961 -14.835 -13.850 1.00 97.50 720 TRP A O 1
ATOM 5790 N N . PHE A 1 721 ? -1.088 -15.765 -11.999 1.00 96.31 721 PHE A N 1
ATOM 5791 C CA . PHE A 1 721 ? -0.462 -14.527 -11.525 1.00 96.31 721 PHE A CA 1
ATOM 5792 C C . PHE A 1 721 ? 0.709 -14.053 -12.389 1.00 96.31 721 PHE A C 1
ATOM 5794 O O . PHE A 1 721 ? 0.877 -12.841 -12.522 1.00 96.31 721 PHE A O 1
ATOM 5801 N N . ILE A 1 722 ? 1.472 -14.967 -13.000 1.00 95.50 722 ILE A N 1
ATOM 5802 C CA . ILE A 1 722 ? 2.511 -14.639 -13.989 1.00 95.50 722 ILE A CA 1
ATOM 5803 C C . ILE A 1 722 ? 1.902 -13.907 -15.181 1.00 95.50 722 ILE A C 1
ATOM 5805 O O . ILE A 1 722 ? 2.520 -12.990 -15.705 1.00 95.50 722 ILE A O 1
ATOM 5809 N N . TRP A 1 723 ? 0.700 -14.289 -15.610 1.00 95.44 723 TRP A N 1
ATOM 5810 C CA . TRP A 1 723 ? 0.033 -13.633 -16.727 1.00 95.44 723 TRP A CA 1
ATOM 5811 C C . TRP A 1 723 ? -0.709 -12.361 -16.299 1.00 95.44 723 TRP A C 1
ATOM 5813 O O . TRP A 1 723 ? -0.477 -11.289 -16.858 1.00 95.44 723 TRP A O 1
ATOM 5823 N N . CYS A 1 724 ? -1.600 -12.444 -15.306 1.00 95.19 724 CYS A N 1
ATOM 5824 C CA . CYS A 1 724 ? -2.505 -11.338 -15.005 1.00 95.19 724 CYS A CA 1
ATOM 5825 C C . CYS A 1 724 ? -1.777 -10.146 -14.367 1.00 95.19 724 CYS A C 1
ATOM 5827 O O . CYS A 1 724 ? -2.165 -9.008 -14.618 1.00 95.19 724 CYS A O 1
ATOM 5829 N N . THR A 1 725 ? -0.716 -10.374 -13.580 1.00 92.75 725 THR A N 1
ATOM 5830 C CA . THR A 1 725 ? 0.002 -9.287 -12.890 1.00 92.75 725 THR A CA 1
ATOM 5831 C C . THR A 1 725 ? 0.726 -8.368 -13.872 1.00 92.75 725 THR A C 1
ATOM 5833 O O . THR A 1 725 ? 0.476 -7.167 -13.823 1.00 92.75 725 THR A O 1
ATOM 5836 N N . PRO A 1 726 ? 1.566 -8.849 -14.807 1.00 91.00 726 PRO A N 1
ATOM 5837 C CA . PRO A 1 726 ? 2.228 -7.967 -15.757 1.00 91.00 726 PRO A CA 1
ATOM 5838 C C . PRO A 1 726 ? 1.240 -7.339 -16.737 1.00 91.00 726 PRO A C 1
ATOM 5840 O O . PRO A 1 726 ? 1.312 -6.139 -16.967 1.00 91.00 726 PRO A O 1
ATOM 5843 N N . VAL A 1 727 ? 0.296 -8.124 -17.270 1.00 90.31 727 VAL A N 1
ATOM 5844 C CA . VAL A 1 727 ? -0.590 -7.694 -18.366 1.00 90.31 727 VAL A CA 1
ATOM 5845 C C . VAL A 1 727 ? -1.671 -6.718 -17.908 1.00 90.31 727 VAL A C 1
ATOM 5847 O O . VAL A 1 727 ? -1.928 -5.728 -18.587 1.00 90.31 727 VAL A O 1
ATOM 5850 N N . LEU A 1 728 ? -2.335 -6.993 -16.783 1.00 91.44 728 LEU A N 1
ATOM 5851 C CA . LEU A 1 728 ? -3.478 -6.192 -16.332 1.00 91.44 728 LEU A CA 1
ATOM 5852 C C . LEU A 1 728 ? -3.096 -5.151 -15.279 1.00 91.44 728 LEU A C 1
ATOM 5854 O O . LEU A 1 728 ? -3.903 -4.272 -14.997 1.00 91.44 728 LEU A O 1
ATOM 5858 N N . TRP A 1 729 ? -1.897 -5.239 -14.696 1.00 88.81 729 TRP A N 1
ATOM 5859 C CA . TRP A 1 729 ? -1.499 -4.359 -13.600 1.00 88.81 729 TRP A CA 1
ATOM 5860 C C . TRP A 1 729 ? -0.158 -3.660 -13.851 1.00 88.81 729 TRP A C 1
ATOM 5862 O O . TRP A 1 729 ? -0.139 -2.447 -14.050 1.00 88.81 729 TRP A O 1
ATOM 5872 N N . ALA A 1 730 ? 0.958 -4.390 -13.872 1.00 86.56 730 ALA A N 1
ATOM 5873 C CA . ALA A 1 730 ? 2.284 -3.777 -13.838 1.00 86.56 730 ALA A CA 1
ATOM 5874 C C . ALA A 1 730 ? 2.624 -2.970 -15.105 1.00 86.56 730 ALA A C 1
ATOM 5876 O O . ALA A 1 730 ? 3.169 -1.879 -14.977 1.00 86.56 730 ALA A O 1
ATOM 5877 N N . ASP A 1 731 ? 2.303 -3.465 -16.307 1.00 83.38 731 ASP A N 1
ATOM 5878 C CA . ASP A 1 731 ? 2.539 -2.733 -17.565 1.00 83.38 731 ASP A CA 1
ATOM 5879 C C . ASP A 1 731 ? 1.617 -1.508 -17.725 1.00 83.38 731 ASP A C 1
ATOM 5881 O O . ASP A 1 731 ? 2.119 -0.421 -18.015 1.00 83.38 731 ASP A O 1
ATOM 5885 N N . PRO A 1 732 ? 0.294 -1.598 -17.486 1.00 83.88 732 PRO A N 1
ATOM 5886 C CA . PRO A 1 732 ? -0.551 -0.410 -17.474 1.00 83.88 732 PRO A CA 1
ATOM 5887 C C . PRO A 1 732 ? -0.065 0.658 -16.490 1.00 83.88 732 PRO A C 1
ATOM 5889 O O . PRO A 1 732 ? -0.001 1.829 -16.858 1.00 83.88 732 PRO A O 1
ATOM 5892 N N . GLU A 1 733 ? 0.308 0.276 -15.266 1.00 80.62 733 GLU A N 1
ATOM 5893 C CA . GLU A 1 733 ? 0.790 1.225 -14.258 1.00 80.62 733 GLU A CA 1
ATOM 5894 C C . GLU A 1 733 ? 2.155 1.818 -14.590 1.00 80.62 733 GLU A C 1
ATOM 5896 O O . GLU A 1 733 ? 2.351 3.018 -14.390 1.00 80.62 733 GLU A O 1
ATOM 5901 N N . SER A 1 734 ? 3.084 1.019 -15.123 1.00 78.06 734 SER A N 1
ATOM 5902 C CA . SER A 1 734 ? 4.414 1.507 -15.493 1.00 78.06 734 SER A CA 1
ATOM 5903 C C . SER A 1 734 ? 4.316 2.628 -16.535 1.00 78.06 734 SER A C 1
ATOM 5905 O O . SER A 1 734 ? 4.990 3.650 -16.411 1.00 78.06 734 SER A O 1
ATOM 5907 N N . ARG A 1 735 ? 3.382 2.514 -17.485 1.00 74.12 735 ARG A N 1
ATOM 5908 C CA . ARG A 1 735 ? 3.116 3.545 -18.502 1.00 74.12 735 ARG A CA 1
ATOM 5909 C C . ARG A 1 735 ? 2.596 4.857 -17.926 1.00 74.12 735 ARG A C 1
ATOM 5911 O O . ARG A 1 735 ? 2.870 5.912 -18.491 1.00 74.12 735 ARG A O 1
ATOM 5918 N N . VAL A 1 736 ? 1.860 4.815 -16.813 1.00 69.31 736 VAL A N 1
ATOM 5919 C CA . VAL A 1 736 ? 1.374 6.031 -16.131 1.00 69.31 736 VAL A CA 1
ATOM 5920 C C . VAL A 1 736 ? 2.530 6.803 -15.516 1.00 69.31 736 VAL A C 1
ATOM 5922 O O . VAL A 1 736 ? 2.538 8.029 -15.542 1.00 69.31 736 VAL A O 1
ATOM 5925 N N . VAL A 1 737 ? 3.498 6.085 -14.950 1.00 66.19 737 VAL A N 1
ATOM 5926 C CA . VAL A 1 737 ? 4.656 6.692 -14.287 1.00 66.19 737 VAL A CA 1
ATOM 5927 C C . VAL A 1 737 ? 5.790 7.025 -15.267 1.00 66.19 737 VAL A C 1
ATOM 5929 O O . VAL A 1 737 ? 6.881 7.382 -14.834 1.00 66.19 737 VAL A O 1
ATOM 5932 N N . GLY A 1 738 ? 5.524 6.939 -16.576 1.00 60.34 738 GLY A N 1
ATOM 5933 C CA . GLY A 1 738 ? 6.434 7.361 -17.641 1.00 60.34 738 GLY A CA 1
ATOM 5934 C C . GLY A 1 738 ? 7.302 6.256 -18.245 1.00 60.34 738 GLY A C 1
ATOM 5935 O O . GLY A 1 738 ? 8.127 6.559 -19.100 1.00 60.34 738 GLY A O 1
ATOM 5936 N N . PHE A 1 739 ? 7.125 4.987 -17.865 1.00 61.53 739 PHE A N 1
ATOM 5937 C CA . PHE A 1 739 ? 7.890 3.889 -18.462 1.00 61.53 739 PHE A CA 1
ATOM 5938 C C . PHE A 1 739 ? 7.315 3.480 -19.825 1.00 61.53 739 PHE A C 1
ATOM 5940 O O . PHE A 1 739 ? 6.144 3.106 -19.931 1.00 61.53 739 PHE A O 1
ATOM 5947 N N . MET A 1 740 ? 8.141 3.510 -20.874 1.00 51.56 740 MET A N 1
ATOM 5948 C CA . MET A 1 740 ? 7.753 3.035 -22.206 1.00 51.56 740 MET A CA 1
ATOM 5949 C C . MET A 1 740 ? 8.084 1.542 -22.406 1.00 51.56 740 MET A C 1
ATOM 5951 O O . MET A 1 740 ? 9.072 1.052 -21.854 1.00 51.56 740 MET A O 1
ATOM 5955 N N . PRO A 1 741 ? 7.286 0.795 -23.195 1.00 51.91 741 PRO A N 1
ATOM 5956 C CA . PRO A 1 741 ? 7.623 -0.567 -23.605 1.00 51.91 741 PRO A CA 1
ATOM 5957 C C . PRO A 1 741 ? 8.915 -0.614 -24.433 1.00 51.91 741 PRO A C 1
ATOM 5959 O O . PRO A 1 741 ? 9.161 0.262 -25.262 1.00 51.91 741 PRO A O 1
ATOM 5962 N N . LEU A 1 742 ? 9.696 -1.685 -24.270 1.00 41.50 742 LEU A N 1
ATOM 5963 C CA . LEU A 1 742 ? 10.842 -1.990 -25.132 1.00 41.50 742 LEU A CA 1
ATOM 5964 C C . LEU A 1 742 ? 10.395 -2.075 -26.605 1.00 41.50 742 LEU A C 1
ATOM 5966 O O . LEU A 1 742 ? 9.502 -2.854 -26.936 1.00 41.50 742 LEU A O 1
ATOM 5970 N N . GLY A 1 743 ? 11.031 -1.291 -27.482 1.00 43.12 743 GLY A N 1
ATOM 5971 C CA . GLY A 1 743 ? 10.827 -1.347 -28.936 1.00 43.12 743 GLY A CA 1
ATOM 5972 C C . GLY A 1 743 ? 9.939 -0.256 -29.545 1.00 43.12 743 GLY A C 1
ATOM 5973 O O . GLY A 1 743 ? 9.771 -0.250 -30.761 1.00 43.12 743 GLY A O 1
ATOM 5974 N N . MET A 1 744 ? 9.404 0.683 -28.757 1.00 40.50 744 MET A N 1
ATOM 5975 C CA . MET A 1 744 ? 8.939 1.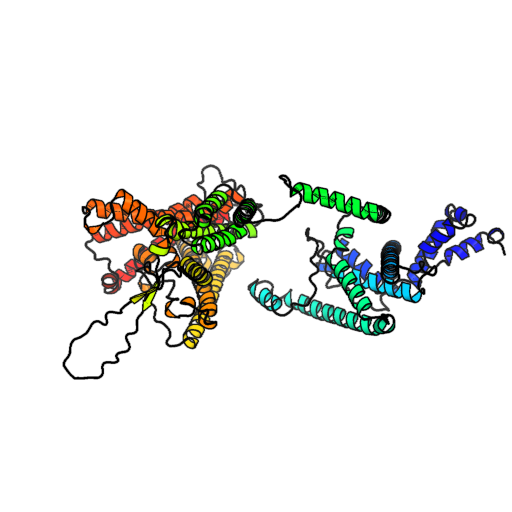965 -29.305 1.00 40.50 744 MET A CA 1
ATOM 5976 C C . MET A 1 744 ? 10.090 2.972 -29.215 1.00 40.50 744 MET A C 1
ATOM 5978 O O . MET A 1 744 ? 10.721 3.080 -28.165 1.00 40.50 744 MET A O 1
ATOM 5982 N N . GLU A 1 745 ? 10.422 3.637 -30.326 1.00 36.09 745 GLU A N 1
ATOM 5983 C CA . GLU A 1 745 ? 11.519 4.612 -30.389 1.00 36.09 745 GLU A CA 1
ATOM 5984 C C . GLU A 1 745 ? 11.365 5.679 -29.295 1.00 36.09 745 GLU A C 1
ATOM 5986 O O . GLU A 1 745 ? 10.333 6.345 -29.206 1.00 36.09 745 GLU A O 1
ATOM 5991 N N . GLY A 1 746 ? 12.403 5.815 -28.464 1.00 36.53 746 GLY A N 1
ATOM 5992 C CA . GLY A 1 746 ? 12.416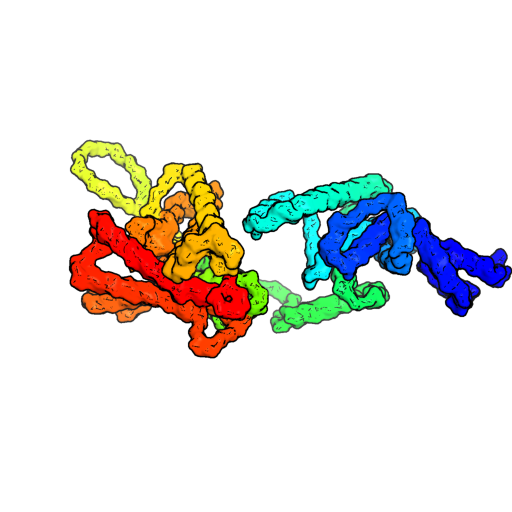 6.679 -27.283 1.00 36.53 746 GLY A CA 1
ATOM 5993 C C . GLY A 1 746 ? 12.405 5.890 -25.972 1.00 36.53 746 GLY A C 1
ATOM 5994 O O . GLY A 1 746 ? 11.392 5.836 -25.292 1.00 36.53 746 GLY A O 1
ATOM 5995 N N . GLU A 1 747 ? 13.555 5.289 -25.645 1.00 39.62 747 GLU A N 1
ATOM 5996 C CA . GLU A 1 747 ? 14.006 4.934 -24.286 1.00 39.62 747 GLU A CA 1
ATOM 5997 C C . GLU A 1 747 ? 12.942 4.364 -23.314 1.00 39.62 747 GLU A C 1
ATOM 5999 O O . GLU A 1 747 ? 12.300 5.088 -22.558 1.00 39.62 747 GLU A O 1
ATOM 6004 N N . GLY A 1 748 ? 12.805 3.031 -23.261 1.00 28.44 748 GLY A N 1
ATOM 6005 C CA . GLY A 1 748 ? 11.877 2.345 -22.350 1.00 28.44 748 GLY A CA 1
ATOM 6006 C C . GLY A 1 748 ? 12.517 1.265 -21.472 1.00 28.44 748 GLY A C 1
ATOM 6007 O O . GLY A 1 748 ? 12.872 0.183 -21.952 1.00 28.44 748 GLY A O 1
ATOM 6008 N N . ILE A 1 749 ? 12.804 1.608 -20.207 1.00 35.31 749 ILE A N 1
ATOM 6009 C CA . ILE A 1 749 ? 12.164 1.313 -18.885 1.00 35.31 749 ILE A CA 1
ATOM 6010 C C . ILE A 1 749 ? 13.140 1.919 -17.874 1.00 35.31 749 ILE A C 1
ATOM 6012 O O . ILE A 1 749 ? 14.241 1.339 -17.706 1.00 35.31 749 ILE A O 1
#

InterPro domains:
  IPR032805 Wax synthase domain [PF13813] (575-657)

Radius of gyration: 37.45 Å; chains: 1; bounding box: 85×118×77 Å